Protein AF-0000000079302107 (afdb_homodimer)

Solvent-accessible surface area (backbone atoms only — not comparable to full-atom values): 29191 Å² total; per-residue (Å²): 128,55,39,36,29,38,23,27,21,65,36,75,56,86,51,36,24,22,33,12,30,34,34,30,42,54,82,48,46,64,58,52,44,51,53,53,25,48,49,33,41,74,72,72,38,59,58,72,56,53,59,56,60,77,67,54,91,86,34,66,52,48,53,53,32,49,74,73,75,43,50,69,66,59,50,48,51,52,52,39,51,53,56,39,70,42,85,70,50,35,32,32,36,24,38,36,44,56,79,63,64,56,72,66,44,28,74,77,35,73,83,63,54,38,58,53,44,46,62,61,28,48,36,56,49,49,20,50,51,49,35,50,25,62,75,66,63,34,55,12,34,41,43,35,32,44,52,54,79,67,59,79,77,78,85,71,75,91,68,54,80,62,36,74,63,54,50,45,51,52,46,44,47,20,35,68,59,20,61,40,68,33,66,64,67,81,36,66,43,51,28,36,54,82,54,39,33,50,84,46,69,34,26,33,54,40,64,68,26,61,63,30,22,52,8,29,35,53,12,38,39,48,47,44,28,53,50,37,47,73,68,67,52,88,77,49,72,42,47,54,50,34,60,54,34,50,82,30,27,35,43,91,59,22,71,71,51,27,40,60,48,12,35,38,65,34,66,82,47,71,71,61,52,52,49,50,55,60,70,71,105,128,55,40,35,28,38,23,27,22,66,37,75,56,85,51,34,24,21,33,12,30,35,35,32,43,54,84,49,45,63,57,52,45,51,53,52,24,48,51,31,39,76,73,72,38,60,58,72,56,52,57,58,61,75,66,53,90,85,34,67,54,48,53,55,32,48,74,72,75,44,51,70,65,60,51,49,52,53,52,37,50,53,55,40,71,42,84,69,50,34,32,32,35,23,39,37,44,57,78,64,62,55,73,66,44,28,73,79,33,73,81,61,54,38,60,52,46,47,62,61,27,47,35,56,47,49,20,50,51,49,39,49,24,61,76,67,64,34,55,12,34,41,44,35,32,42,53,54,79,62,64,78,79,76,83,65,79,89,66,48,82,60,38,72,62,50,49,45,52,53,46,45,46,20,35,69,59,21,63,40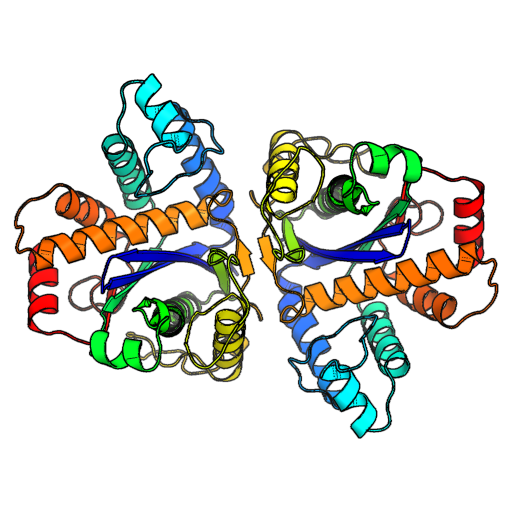,68,32,68,65,67,80,32,60,45,50,29,36,55,82,52,39,33,52,85,46,67,33,28,33,53,40,64,69,27,61,63,30,21,51,10,28,35,54,11,38,39,49,48,45,28,53,51,35,48,73,69,66,51,88,77,50,71,44,50,53,51,34,59,55,33,50,84,31,28,36,43,91,58,22,71,71,52,27,39,62,48,11,35,36,66,35,67,84,47,70,70,60,51,53,50,52,56,59,68,69,107

Sequence (562 aa):
MSWLSLWVDESEKGDMLVVSGVLTTWESVCNIVRDWRRLKENFGLPPEAEIKWNLPQGHETRRLLEETGKTTRDLCEKLTDFIAERDDLTCVTAVMLEKRNLLSWKRIFPKASVRDFYCEGLKYLIQRAAEEVVEDKLQGCVVVCDTPGLGRNLFTSGTIRRGPGAVEKAYLNWYHSGAGVGPGRQHHKGPLATIGFHPSVLTGDATYHDMLQIADVIAGVTREWVNAVRDNRSSSWELDRFQRVRDRFRNRHGNPGFFGDGFVLWPWHNELWVSLQQSVRMSWLSLWVDESEKGDMLVVSGVLTTWESVCNIVRDWRRLKENFGLPPEAEIKWNLPQGHETRRLLEETGKTTRDLCEKLTDFIAERDDLTCVTAVMLEKRNLLSWKRIFPKASVRDFYCEGLKYLIQRAAEEVVEDKLQGCVVVCDTPGLGRNLFTSGTIRRGPGAVEKAYLNWYHSGAGVGPGRQHHKGPLATIGFHPSVLTGDATYHDMLQIADVIAGVTREWVNAVRDNRSSSWELDRFQRVRDRFRNRHGNPGFFGDGFVLWPWHNELWVSLQQSVR

Foldseek 3Di:
DWAKEWEWDWDDDAQKIKIKIKIFTPVCQVVLLVVQLVLCVVLPHHSQFFAFLDDDPPRPSQVRQVVVPHHSLNVLLSLLLSLLPDPRMAMAMEMFGHPDPVVVVCVVVVPDGSCLCVLVRVLQVVQLVQQVCVVVVHQAYAYEYAQPPPDDDDPDDDGRPPGPVVNFVSLQCCQQANSAHALVNVTDRGHSVVSNYDNTHHYDHSSRRVNNSSRNSVNSLVVLLLVCLVVVNQDDSSLVSCLSNQQSYDAPRDVVGNHRRRYHYPPDDPVSSVSSVVNND/DWAKEWEWDWDDDAQKIKIKIKIFTPVCQVVLLVVQLVLCVVLPHHSQFFAFLDDDPPRPVQVRQVVVPHHSLNVLLSLLLSLLPDDRMAMAMEMFGHPDPVVVVCVVVVVDGSCLCVLVRVLQVVQLVQVVLVVVVHQAYAYEYAQPPLDDDDPDDDTSNCGPVNNFVSLQCCQQANSAAALVNVTPRGHSVVSNYDNTHHYDHSSRRVNNNSRNSVNSLVVVLLVCLVVVNQDDSSLVSCLSNQQSYDAPRDVVGNHRRRYHYPPDDPVSSVSSVVSND

Organism: Thermus brockianus (NCBI:txid56956)

pLDDT: mean 89.17, std 14.69, range [28.78, 98.81]

InterPro domains:
  IPR024524 Protein of unknown function DUF3800 [PF12686] (8-221)

Radius of gyration: 24.51 Å; Cα contacts (8 Å, |Δi|>4): 1059; chains: 2; bounding box: 52×75×59 Å

Secondary structure (DSSP, 8-state):
-PEEEEEEEEEEETTEEEEEEEEEEHHHHHHHHHHHHHHHHHTTS-TT----SS--TT-HHHHHHHHTT--HHHHHHHHHHHHHH-SS-EEEEEEEE--S-HHHHHHH-TT--GGGGHHHHHHHHHHHHHHHHHHTT-SEEEEEEE-----SS---SSS----HHHHHHHHHHHHHH-----TTSSS--S-GGGGTB-SS-EEE-TTT-HHHHHHHHHHHHHHHHHHHHHTT-SS-HHHHHHHHHGGGB--SS-SSTTBTTTEEEES--HHHHHHHHHHT-/-PEEEEEEEEEEETTEEEEEEEEEEGGGHHHHHHHHHHHHHHTTS-TT----SS--TT-HHHHHHHHTT--HHHHHHHHHHHHHT-SS-EEEEEEEE--S-HHHHHHH-TT--GGGGHHHHHHHHHHHHHHHHHHTT-SEEEEEEE-----S----SS-----HHHHHHHHHHHHHH-----TTSS---S-GGGGTB-SS-EEE-TTT-HHHHHHHHHHHHHHHHHHHHHTT-SS-HHHHHHHHHGGGB--SS-SSTTBTTTEEEES--HHHHHHHHHHT-

Nearest PDB structures (foldseek):
  6ozs-assembly1_A  TM=5.130E-01  e=2.424E+00  Mus musculus
  6ozq-assembly1_A  TM=5.155E-01  e=2.424E+00  Mus musculus
  6qfs-assembly7_G  TM=6.731E-01  e=6.820E+00  Cellulomonas fimi
  4ncb-assembly2_B  TM=3.529E-01  e=6.079E+00  Thermus thermophilus
  6ozq-assembly1_A  TM=4.950E-01  e=2.068E+00  Mus musculus

Structure (mmCIF, N/CA/C/O backbone):
data_AF-0000000079302107-model_v1
#
loop_
_entity.id
_entity.type
_entity.pdbx_description
1 polymer 'Uncharacterized protein'
#
loop_
_atom_site.group_PDB
_atom_site.id
_atom_site.type_symbol
_atom_site.label_atom_id
_atom_site.label_alt_id
_atom_site.label_comp_id
_atom_site.label_asym_id
_atom_site.label_entity_id
_atom_site.label_seq_id
_atom_site.pdbx_PDB_ins_code
_atom_site.Cartn_x
_atom_site.Cartn_y
_atom_site.Cartn_z
_atom_site.occupancy
_atom_site.B_iso_or_equiv
_atom_site.auth_seq_id
_atom_site.auth_comp_id
_atom_site.auth_asym_id
_atom_site.auth_atom_id
_atom_site.pdbx_PDB_model_num
ATOM 1 N N . MET A 1 1 ? -1.43 7.551 -21.578 1 63.38 1 MET A N 1
ATOM 2 C CA . MET A 1 1 ? -0.661 6.316 -21.406 1 63.38 1 MET A CA 1
ATOM 3 C C . MET A 1 1 ? -0.928 5.688 -20.047 1 63.38 1 MET A C 1
ATOM 5 O O . MET A 1 1 ? -1.249 6.387 -19.078 1 63.38 1 MET A O 1
ATOM 9 N N . SER A 1 2 ? -1.104 4.242 -19.875 1 84.25 2 SER A N 1
ATOM 10 C CA . SER A 1 2 ? -1.639 3.467 -18.766 1 84.25 2 SER A CA 1
ATOM 11 C C . SER A 1 2 ? -0.525 2.996 -17.844 1 84.25 2 SER A C 1
ATOM 13 O O . SER A 1 2 ? 0.634 2.9 -18.25 1 84.25 2 SER A O 1
ATOM 15 N N . TRP A 1 3 ? -0.775 2.992 -16.578 1 92.56 3 TRP A N 1
ATOM 16 C CA . TRP A 1 3 ? 0.136 2.428 -15.586 1 92.56 3 TRP A CA 1
ATOM 17 C C . TRP A 1 3 ? -0.138 0.941 -15.383 1 92.56 3 TRP A C 1
ATOM 19 O O . TRP A 1 3 ? -1.295 0.516 -15.352 1 92.56 3 TRP A O 1
ATOM 29 N N . LEU A 1 4 ? 1.021 0.194 -15.289 1 97.25 4 LEU A N 1
ATOM 30 C CA . LEU A 1 4 ? 0.937 -1.208 -14.898 1 97.25 4 LEU A CA 1
ATOM 31 C C . LEU A 1 4 ? 0.893 -1.343 -13.375 1 97.25 4 LEU A C 1
ATOM 33 O O . LEU A 1 4 ? 1.437 -0.5 -12.664 1 97.25 4 LEU A O 1
ATOM 37 N N . SER A 1 5 ? 0.165 -2.328 -12.914 1 97.81 5 SER A N 1
ATOM 38 C CA . SER A 1 5 ? 0.235 -2.709 -11.508 1 97.81 5 SER A CA 1
ATOM 39 C C . SER A 1 5 ? 0.632 -4.172 -11.352 1 97.81 5 SER A C 1
ATOM 41 O O . SER A 1 5 ? 0.202 -5.023 -12.133 1 97.81 5 SER A O 1
ATOM 43 N N . LEU A 1 6 ? 1.509 -4.398 -10.422 1 98.5 6 LEU A N 1
ATOM 44 C CA . LEU A 1 6 ? 1.912 -5.742 -10.016 1 98.5 6 LEU A CA 1
ATOM 45 C C . LEU A 1 6 ? 1.498 -6.023 -8.578 1 98.5 6 LEU A C 1
ATOM 47 O O . LEU A 1 6 ? 1.97 -5.363 -7.652 1 98.5 6 LEU A O 1
ATOM 51 N N . TRP A 1 7 ? 0.594 -6.992 -8.391 1 98.25 7 TRP A N 1
ATOM 52 C CA . TRP A 1 7 ? 0.117 -7.418 -7.074 1 98.25 7 TRP A CA 1
ATOM 53 C C . TRP A 1 7 ? 0.742 -8.75 -6.672 1 98.25 7 TRP A C 1
ATOM 55 O O . TRP A 1 7 ? 0.612 -9.742 -7.387 1 98.25 7 TRP A O 1
ATOM 65 N N . VAL A 1 8 ? 1.376 -8.773 -5.469 1 97 8 VAL A N 1
ATOM 66 C CA . VAL A 1 8 ? 2.236 -9.914 -5.172 1 97 8 VAL A CA 1
ATOM 67 C C . VAL A 1 8 ? 1.795 -10.57 -3.867 1 97 8 VAL A C 1
ATOM 69 O O . VAL A 1 8 ? 1.546 -9.891 -2.873 1 97 8 VAL A O 1
ATOM 72 N N . ASP A 1 9 ? 1.661 -11.844 -3.836 1 95.12 9 ASP A N 1
ATOM 73 C CA . ASP A 1 9 ? 1.481 -12.672 -2.646 1 95.12 9 ASP A CA 1
ATOM 74 C C . ASP A 1 9 ? 2.365 -13.914 -2.705 1 95.12 9 ASP A C 1
ATOM 76 O O . ASP A 1 9 ? 2.967 -14.211 -3.74 1 95.12 9 ASP A O 1
ATOM 80 N N . GLU A 1 10 ? 2.521 -14.547 -1.542 1 93.56 10 GLU A N 1
ATOM 81 C CA . GLU A 1 10 ? 3.375 -15.734 -1.515 1 93.56 10 GLU A CA 1
ATOM 82 C C . GLU A 1 10 ? 2.688 -16.891 -0.801 1 93.56 10 GLU A C 1
ATOM 84 O O . GLU A 1 10 ? 1.709 -16.688 -0.078 1 93.56 10 GLU A O 1
ATOM 89 N N . SER A 1 11 ? 3.115 -18.031 -1.08 1 93.88 11 SER A N 1
ATOM 90 C CA . SER A 1 11 ? 2.688 -19.266 -0.431 1 93.88 11 SER A CA 1
ATOM 91 C C . SER A 1 11 ? 3.875 -20.172 -0.138 1 93.88 11 SER A C 1
ATOM 93 O O . SER A 1 11 ? 4.684 -20.453 -1.024 1 93.88 11 SER A O 1
ATOM 95 N N . GLU A 1 12 ? 3.947 -20.562 1.106 1 91.12 12 GLU A N 1
ATOM 96 C CA . GLU A 1 12 ? 5.059 -21.422 1.526 1 91.12 12 GLU A CA 1
ATOM 97 C C . GLU A 1 12 ? 4.562 -22.781 2.014 1 91.12 12 GLU A C 1
ATOM 99 O O . GLU A 1 12 ? 3.535 -22.859 2.693 1 91.12 12 GLU A O 1
ATOM 104 N N . LYS A 1 13 ? 5.258 -23.797 1.641 1 91.5 13 LYS A N 1
ATOM 105 C CA . LYS A 1 13 ? 5.031 -25.141 2.164 1 91.5 13 LYS A CA 1
ATOM 106 C C . LYS A 1 13 ? 6.316 -25.953 2.143 1 91.5 13 LYS A C 1
ATOM 108 O O . LYS A 1 13 ? 6.859 -26.25 1.074 1 91.5 13 LYS A O 1
ATOM 113 N N . GLY A 1 14 ? 6.746 -26.312 3.342 1 89.06 14 GLY A N 1
ATOM 114 C CA . GLY A 1 14 ? 7.977 -27.078 3.434 1 89.06 14 GLY A CA 1
ATOM 115 C C . GLY A 1 14 ? 9.18 -26.359 2.871 1 89.06 14 GLY A C 1
ATOM 116 O O . GLY A 1 14 ? 9.516 -25.266 3.324 1 89.06 14 GLY A O 1
ATOM 117 N N . ASP A 1 15 ? 9.742 -26.984 1.809 1 92 15 ASP A N 1
ATOM 118 C CA . ASP A 1 15 ? 10.969 -26.469 1.226 1 92 15 ASP A CA 1
ATOM 119 C C . ASP A 1 15 ? 10.672 -25.609 -0.002 1 92 15 ASP A C 1
ATOM 121 O O . ASP A 1 15 ? 11.578 -25.281 -0.771 1 92 15 ASP A O 1
ATOM 125 N N . MET A 1 16 ? 9.422 -25.281 -0.162 1 95.62 16 MET A N 1
ATOM 126 C CA . MET A 1 16 ? 9.008 -24.562 -1.368 1 95.62 16 MET A CA 1
ATOM 127 C C . MET A 1 16 ? 8.359 -23.234 -1.016 1 95.62 16 MET A C 1
ATOM 129 O O . MET A 1 16 ? 7.465 -23.172 -0.168 1 95.62 16 MET A O 1
ATOM 133 N N . LEU A 1 17 ? 8.852 -22.172 -1.631 1 94.69 17 LEU A N 1
ATOM 134 C CA . LEU A 1 17 ? 8.242 -20.844 -1.593 1 94.69 17 LEU A CA 1
ATOM 135 C C . LEU A 1 17 ? 7.789 -20.406 -2.984 1 94.69 17 LEU A C 1
ATOM 137 O O . LEU A 1 17 ? 8.578 -20.406 -3.928 1 94.69 17 LEU A O 1
ATOM 141 N N . VAL A 1 18 ? 6.535 -20.125 -3.055 1 97.19 18 VAL A N 1
ATOM 142 C CA . VAL A 1 18 ? 6.008 -19.594 -4.305 1 97.19 18 VAL A CA 1
ATOM 143 C C . VAL A 1 18 ? 5.73 -18.094 -4.156 1 97.19 18 VAL A C 1
ATOM 145 O O . VAL A 1 18 ? 5.008 -17.688 -3.246 1 97.19 18 VAL A O 1
ATOM 148 N N . VAL A 1 19 ? 6.363 -17.312 -4.938 1 96.31 19 VAL A N 1
ATOM 149 C CA . VAL A 1 19 ? 6.086 -15.883 -5.039 1 96.31 19 VAL A CA 1
ATOM 150 C C . VAL A 1 19 ? 5.332 -15.594 -6.336 1 96.31 19 VAL A C 1
ATOM 152 O O . VAL A 1 19 ? 5.871 -15.789 -7.43 1 96.31 19 VAL A O 1
ATOM 155 N N . SER A 1 20 ? 4.117 -15.141 -6.188 1 98.19 20 SER A N 1
ATOM 156 C CA . SER A 1 20 ? 3.26 -14.984 -7.355 1 98.19 20 SER A CA 1
ATOM 157 C C . SER A 1 20 ? 2.789 -13.539 -7.504 1 98.19 20 SER A C 1
ATOM 159 O O . SER A 1 20 ? 2.582 -12.844 -6.508 1 98.19 20 SER A O 1
ATOM 161 N N . GLY A 1 21 ? 2.678 -13.125 -8.773 1 98.31 21 GLY A N 1
ATOM 162 C CA . GLY A 1 21 ? 2.195 -11.797 -9.102 1 98.31 21 GLY A CA 1
ATOM 163 C C . GLY A 1 21 ? 1.097 -11.797 -10.148 1 98.31 21 GLY A C 1
ATOM 164 O O . GLY A 1 21 ? 1.058 -12.68 -11.008 1 98.31 21 GLY A O 1
ATOM 165 N N . VAL A 1 22 ? 0.239 -10.883 -10.016 1 98.75 22 VAL A N 1
ATOM 166 C CA . VAL A 1 22 ? -0.761 -10.578 -11.039 1 98.75 22 VAL A CA 1
ATOM 167 C C . VAL A 1 22 ? -0.522 -9.18 -11.602 1 98.75 22 VAL A C 1
ATOM 169 O O . VAL A 1 22 ? -0.416 -8.211 -10.844 1 98.75 22 VAL A O 1
ATOM 172 N N . LEU A 1 23 ? -0.396 -9.125 -12.914 1 98.69 23 LEU A N 1
ATOM 173 C CA . LEU A 1 23 ? -0.172 -7.879 -13.641 1 98.69 23 LEU A CA 1
ATOM 174 C C . LEU A 1 23 ? -1.452 -7.41 -14.32 1 98.69 23 LEU A C 1
ATOM 176 O O . LEU A 1 23 ? -2.133 -8.195 -14.984 1 98.69 23 LEU A O 1
ATOM 180 N N . THR A 1 24 ? -1.817 -6.211 -14.188 1 98.25 24 THR A N 1
ATOM 181 C CA . THR A 1 24 ? -2.918 -5.574 -14.898 1 98.25 24 THR A CA 1
ATOM 182 C C . THR A 1 24 ? -2.723 -4.062 -14.953 1 98.25 24 THR A C 1
ATOM 184 O O . THR A 1 24 ? -1.938 -3.504 -14.188 1 98.25 24 THR A O 1
ATOM 187 N N . THR A 1 25 ? -3.348 -3.486 -15.883 1 96.25 25 THR A N 1
ATOM 188 C CA . THR A 1 25 ? -3.307 -2.027 -15.906 1 96.25 25 THR A CA 1
ATOM 189 C C . THR A 1 25 ? -4.043 -1.448 -14.703 1 96.25 25 THR A C 1
ATOM 191 O O . THR A 1 25 ? -5.012 -2.035 -14.219 1 96.25 25 THR A O 1
ATOM 194 N N . TRP A 1 26 ? -3.582 -0.382 -14.281 1 92.81 26 TRP A N 1
ATOM 195 C CA . TRP A 1 26 ? -4.168 0.27 -13.109 1 92.81 26 TRP A CA 1
ATOM 196 C C . TRP A 1 26 ? -5.648 0.562 -13.336 1 92.81 26 TRP A C 1
ATOM 198 O O . TRP A 1 26 ? -6.469 0.379 -12.438 1 92.81 26 TRP A O 1
ATOM 208 N N . GLU A 1 27 ? -6.031 0.937 -14.516 1 90.06 27 GLU A N 1
ATOM 209 C CA . GLU A 1 27 ? -7.398 1.307 -14.867 1 90.06 27 GLU A CA 1
ATOM 210 C C . GLU A 1 27 ? -8.328 0.098 -14.805 1 90.06 27 GLU A C 1
ATOM 212 O O . GLU A 1 27 ? -9.531 0.243 -14.578 1 90.06 27 GLU A O 1
ATOM 217 N N . SER A 1 28 ? -7.73 -1.085 -14.969 1 94.75 28 SER A N 1
ATOM 218 C CA . SER A 1 28 ? -8.547 -2.295 -15.023 1 94.75 28 SER A CA 1
ATOM 219 C C . SER A 1 28 ? -8.859 -2.812 -13.625 1 94.75 28 SER A C 1
ATOM 221 O O . SER A 1 28 ? -9.742 -3.652 -13.453 1 94.75 28 SER A O 1
ATOM 223 N N . VAL A 1 29 ? -8.195 -2.314 -12.617 1 95.88 29 VAL A N 1
ATOM 224 C CA . VAL A 1 29 ? -8.266 -2.871 -11.266 1 95.88 29 VAL A CA 1
ATOM 225 C C . VAL A 1 29 ? -9.695 -2.777 -10.734 1 95.88 29 VAL A C 1
ATOM 227 O O . VAL A 1 29 ? -10.25 -3.764 -10.25 1 95.88 29 VAL A O 1
ATOM 230 N N . CYS A 1 30 ? -10.312 -1.619 -10.836 1 93.38 30 CYS A N 1
ATOM 231 C CA . CYS A 1 30 ? -11.648 -1.426 -10.289 1 93.38 30 CYS A CA 1
ATOM 232 C C . CYS A 1 30 ? -12.641 -2.402 -10.914 1 93.38 30 CYS A C 1
ATOM 234 O O . CYS A 1 30 ? -13.469 -2.979 -10.211 1 93.38 30 CYS A O 1
ATOM 236 N N . ASN A 1 31 ? -12.492 -2.582 -12.203 1 94.94 31 ASN A N 1
ATOM 237 C CA . ASN A 1 31 ? -13.391 -3.5 -12.898 1 94.94 31 ASN A CA 1
ATOM 238 C C . ASN A 1 31 ? -13.148 -4.945 -12.469 1 94.94 31 ASN A C 1
ATOM 240 O O . ASN A 1 31 ? -14.102 -5.699 -12.25 1 94.94 31 ASN A O 1
ATOM 244 N N . ILE A 1 32 ? -11.945 -5.328 -12.383 1 97.81 32 ILE A N 1
ATOM 245 C CA . ILE A 1 32 ? -11.609 -6.688 -11.969 1 97.81 32 ILE A CA 1
ATOM 246 C C . ILE A 1 32 ? -12.148 -6.953 -10.57 1 97.81 32 ILE A C 1
ATOM 248 O O . ILE A 1 32 ? -12.758 -7.996 -10.32 1 97.81 32 ILE A O 1
ATOM 252 N N . VAL A 1 33 ? -11.984 -6.008 -9.688 1 97.19 33 VAL A N 1
ATOM 253 C CA . VAL A 1 33 ? -12.422 -6.148 -8.305 1 97.19 33 VAL A CA 1
ATOM 254 C C . VAL A 1 33 ? -13.945 -6.238 -8.25 1 97.19 33 VAL A C 1
ATOM 256 O O . VAL A 1 33 ? -14.5 -7.059 -7.516 1 97.19 33 VAL A O 1
ATOM 259 N N . ARG A 1 34 ? -14.578 -5.434 -8.992 1 95.94 34 ARG A N 1
ATOM 260 C CA . ARG A 1 34 ? -16.031 -5.488 -9.055 1 95.94 34 ARG A CA 1
ATOM 261 C C . ARG A 1 34 ? -16.516 -6.871 -9.477 1 95.94 34 ARG A C 1
ATOM 263 O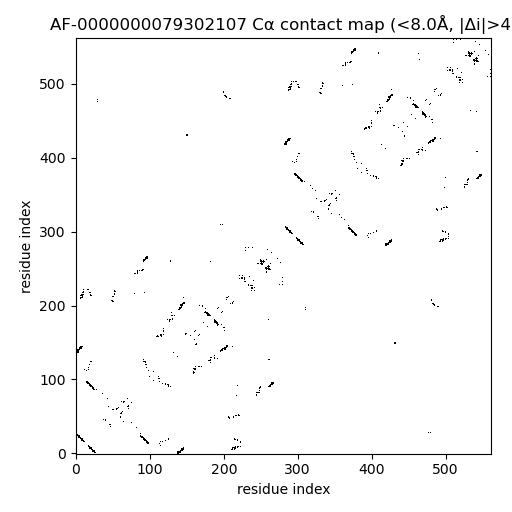 O . ARG A 1 34 ? -17.391 -7.449 -8.836 1 95.94 34 ARG A O 1
ATOM 270 N N . ASP A 1 35 ? -15.93 -7.41 -10.523 1 98.06 35 ASP A N 1
ATOM 271 C CA . ASP A 1 35 ? -16.312 -8.727 -11.016 1 98.06 35 ASP A CA 1
ATOM 272 C C . ASP A 1 35 ? -15.977 -9.82 -10.008 1 98.06 35 ASP A C 1
ATOM 274 O O . ASP A 1 35 ? -16.734 -10.773 -9.836 1 98.06 35 ASP A O 1
ATOM 278 N N . TRP A 1 36 ? -14.828 -9.672 -9.367 1 98.31 36 TRP A N 1
ATOM 279 C CA . TRP A 1 36 ? -14.391 -10.602 -8.328 1 98.31 36 TRP A CA 1
ATOM 280 C C . TRP A 1 36 ? -15.375 -10.633 -7.168 1 98.31 36 TRP A C 1
ATOM 282 O O . TRP A 1 36 ? -15.773 -11.703 -6.707 1 98.31 36 TRP A O 1
ATOM 292 N N . ARG A 1 37 ? -15.805 -9.5 -6.766 1 97 37 ARG A N 1
ATOM 293 C CA . ARG A 1 37 ? -16.766 -9.398 -5.668 1 97 37 ARG A CA 1
ATOM 294 C C . ARG A 1 37 ? -18.125 -9.922 -6.078 1 97 37 ARG A C 1
ATOM 296 O O . ARG A 1 37 ? -18.828 -10.539 -5.277 1 97 37 ARG A O 1
ATOM 303 N N . ARG A 1 38 ? -18.484 -9.688 -7.316 1 97.69 38 ARG A N 1
ATOM 304 C CA . ARG A 1 38 ? -19.719 -10.266 -7.84 1 97.69 38 ARG A CA 1
ATOM 305 C C . ARG A 1 38 ? -19.672 -11.789 -7.82 1 97.69 38 ARG A C 1
ATOM 307 O O . ARG A 1 38 ? -20.656 -12.445 -7.5 1 97.69 38 ARG A O 1
ATOM 314 N N . LEU A 1 39 ? -18.547 -12.305 -8.188 1 98.12 39 LEU A N 1
ATOM 315 C CA . LEU A 1 39 ? -18.344 -13.742 -8.125 1 98.12 39 LEU A CA 1
ATOM 316 C C . LEU A 1 39 ? -18.578 -14.258 -6.703 1 98.12 39 LEU A C 1
ATOM 318 O O . LEU A 1 39 ? -19.25 -15.266 -6.504 1 98.12 39 LEU A O 1
ATOM 322 N N . LYS A 1 40 ? -17.969 -13.562 -5.73 1 97.25 40 LYS A N 1
ATOM 323 C CA . LYS A 1 40 ? -18.156 -13.938 -4.332 1 97.25 40 LYS A CA 1
ATOM 324 C C . LYS A 1 40 ? -19.641 -13.93 -3.957 1 97.25 40 LYS A C 1
ATOM 326 O O . LYS A 1 40 ? -20.141 -14.898 -3.379 1 97.25 40 LYS A O 1
ATOM 331 N N . GLU A 1 41 ? -20.281 -12.906 -4.359 1 96.56 41 GLU A N 1
ATOM 332 C CA . GLU A 1 41 ? -21.703 -12.781 -4.055 1 96.56 41 GLU A CA 1
ATOM 333 C C . GLU A 1 41 ? -22.5 -13.914 -4.695 1 96.56 41 GLU A C 1
ATOM 335 O O . GLU A 1 41 ? -23.359 -14.508 -4.051 1 96.56 41 GLU A O 1
ATOM 340 N N . ASN A 1 42 ? -22.219 -14.148 -5.93 1 95.81 42 ASN A N 1
ATOM 341 C CA . ASN A 1 42 ? -22.922 -15.203 -6.652 1 95.81 42 ASN A CA 1
ATOM 342 C C . ASN A 1 42 ? -22.672 -16.578 -6.02 1 95.81 42 ASN A C 1
ATOM 344 O O . ASN A 1 42 ? -23.516 -17.469 -6.141 1 95.81 42 ASN A O 1
ATOM 348 N N . PHE A 1 43 ? -21.562 -16.688 -5.363 1 96.06 43 PHE A N 1
ATOM 349 C CA . PHE A 1 43 ? -21.219 -17.953 -4.742 1 96.06 43 PHE A CA 1
ATOM 350 C C . PHE A 1 43 ? -21.781 -18.047 -3.326 1 96.06 43 PHE A C 1
ATOM 352 O O . PHE A 1 43 ? -21.594 -19.047 -2.637 1 96.06 43 PHE A O 1
ATOM 359 N N . GLY A 1 44 ? -22.438 -16.938 -2.873 1 93.88 44 GLY A N 1
ATOM 360 C CA . GLY A 1 44 ? -23.094 -16.938 -1.574 1 93.88 44 GLY A CA 1
ATOM 361 C C . GLY A 1 44 ? -22.234 -16.328 -0.479 1 93.88 44 GLY A C 1
ATOM 362 O O . GLY A 1 44 ? -22.5 -16.516 0.708 1 93.88 44 GLY A O 1
ATOM 363 N N . LEU A 1 45 ? -21.203 -15.641 -0.822 1 96.94 45 LEU A N 1
ATOM 364 C CA . LEU A 1 45 ? -20.312 -14.977 0.13 1 96.94 45 LEU A CA 1
ATOM 365 C C . LEU A 1 45 ? -20.5 -13.469 0.098 1 96.94 45 LEU A C 1
ATOM 367 O O . LEU A 1 45 ? -20.906 -12.906 -0.928 1 96.94 45 LEU A O 1
ATOM 371 N N . PRO A 1 46 ? -20.266 -12.82 1.243 1 94.75 46 PRO A N 1
ATOM 372 C CA . PRO A 1 46 ? -20.203 -11.359 1.172 1 94.75 46 PRO A CA 1
ATOM 373 C C . PRO A 1 46 ? -19.156 -10.859 0.185 1 94.75 46 PRO A C 1
ATOM 375 O O . PRO A 1 46 ? -18.094 -11.477 0.036 1 94.75 46 PRO A O 1
ATOM 378 N N . PRO A 1 47 ? -19.422 -9.75 -0.399 1 93.56 47 PRO A N 1
ATOM 379 C CA . PRO A 1 47 ? -18.469 -9.227 -1.393 1 93.56 47 PRO A CA 1
ATOM 380 C C . PRO A 1 47 ? -17.094 -8.938 -0.804 1 93.56 47 PRO A C 1
ATOM 382 O O . PRO A 1 47 ? -16.094 -8.969 -1.524 1 93.56 47 PRO A O 1
ATOM 385 N N . GLU A 1 48 ? -17.047 -8.734 0.486 1 90.62 48 GLU A N 1
ATOM 386 C CA . GLU A 1 48 ? -15.773 -8.367 1.105 1 90.62 48 GLU A CA 1
ATOM 387 C C . GLU A 1 48 ? -15.125 -9.562 1.8 1 90.62 48 GLU A C 1
ATOM 389 O O . GLU A 1 48 ? -14.141 -9.414 2.521 1 90.62 48 GLU A O 1
ATOM 394 N N . ALA A 1 49 ? -15.641 -10.688 1.571 1 94.69 49 ALA A N 1
ATOM 395 C CA . ALA A 1 49 ? -15.086 -11.891 2.195 1 94.69 49 ALA A CA 1
ATOM 396 C C . ALA A 1 49 ? -13.633 -12.102 1.78 1 94.69 49 ALA A C 1
ATOM 398 O O . ALA A 1 49 ? -13.281 -11.914 0.613 1 94.69 49 ALA A O 1
ATOM 399 N N . GLU A 1 50 ? -12.844 -12.453 2.773 1 94.69 50 GLU A N 1
ATOM 400 C CA . GLU A 1 50 ? -11.469 -12.82 2.449 1 94.69 50 GLU A CA 1
ATOM 401 C C . GLU A 1 50 ? -11.422 -14.148 1.701 1 94.69 50 GLU A C 1
ATOM 403 O O . GLU A 1 50 ? -12.031 -15.125 2.125 1 94.69 50 GLU A O 1
ATOM 408 N N . ILE A 1 51 ? -10.664 -14.109 0.596 1 96.5 51 ILE A N 1
ATOM 409 C CA . ILE A 1 51 ? -10.445 -15.32 -0.183 1 96.5 51 ILE A CA 1
ATOM 410 C C . ILE A 1 51 ? -9 -15.789 -0.016 1 96.5 51 ILE A C 1
ATOM 412 O O . ILE A 1 51 ? -8.07 -14.984 -0.068 1 96.5 51 ILE A O 1
ATOM 416 N N . LYS A 1 52 ? -8.898 -17.047 0.249 1 94.81 52 LYS A N 1
ATOM 417 C CA . LYS A 1 52 ? -7.609 -17.734 0.241 1 94.81 52 LYS A CA 1
ATOM 418 C C . LYS A 1 52 ? -7.699 -19.062 -0.492 1 94.81 52 LYS A C 1
ATOM 420 O O . LYS A 1 52 ? -8.75 -19.703 -0.503 1 94.81 52 LYS A O 1
ATOM 425 N N . TRP A 1 53 ? -6.602 -19.375 -1.074 1 96.81 53 TRP A N 1
ATOM 426 C CA . TRP A 1 53 ? -6.555 -20.688 -1.713 1 96.81 53 TRP A CA 1
ATOM 427 C C . TRP A 1 53 ? -6.758 -21.797 -0.69 1 96.81 53 TRP A C 1
ATOM 429 O O . TRP A 1 53 ? -7.508 -22.75 -0.936 1 96.81 53 TRP A O 1
ATOM 439 N N . ASN A 1 54 ? -6.059 -21.672 0.385 1 92.88 54 ASN A N 1
ATOM 440 C CA . ASN A 1 54 ? -6.238 -22.594 1.506 1 92.88 54 ASN A CA 1
ATOM 441 C C . ASN A 1 54 ? -6.918 -21.906 2.688 1 92.88 54 ASN A C 1
ATOM 443 O O . ASN A 1 54 ? -6.309 -21.078 3.365 1 92.88 54 ASN A O 1
ATOM 447 N N . LEU A 1 55 ? -8.148 -22.25 2.92 1 95.25 55 LEU A N 1
ATOM 448 C CA . LEU A 1 55 ? -8.891 -21.703 4.051 1 95.25 55 LEU A CA 1
ATOM 449 C C . LEU A 1 55 ? -8.82 -22.641 5.25 1 95.25 55 LEU A C 1
ATOM 451 O O . LEU A 1 55 ? -9.453 -23.703 5.254 1 95.25 55 LEU A O 1
ATOM 455 N N . PRO A 1 56 ? -8.117 -22.25 6.195 1 91.69 56 PRO A N 1
ATOM 456 C CA . PRO A 1 56 ? -8 -23.141 7.355 1 91.69 56 PRO A CA 1
ATOM 457 C C . PRO A 1 56 ? -9.32 -23.312 8.102 1 91.69 56 PRO A C 1
ATOM 459 O O . PRO A 1 56 ? -10.266 -22.547 7.883 1 91.69 56 PRO A O 1
ATOM 462 N N . GLN A 1 57 ? -9.258 -24.297 8.984 1 91 57 GLN A N 1
ATOM 463 C CA . GLN A 1 57 ? -10.43 -24.516 9.828 1 91 57 GLN A CA 1
ATOM 464 C C . GLN A 1 57 ? -10.703 -23.312 10.719 1 91 57 GLN A C 1
ATOM 466 O O . GLN A 1 57 ? -9.781 -22.734 11.297 1 91 57 GLN A O 1
ATOM 471 N N . GLY A 1 58 ? -11.938 -22.922 10.789 1 91 58 GLY A N 1
ATOM 472 C CA . GLY A 1 58 ? -12.312 -21.812 11.648 1 91 58 GLY A CA 1
ATOM 473 C C . GLY A 1 58 ? -12.336 -20.484 10.922 1 91 58 GLY A C 1
ATOM 474 O O . GLY A 1 58 ? -12.867 -19.5 11.438 1 91 58 GLY A O 1
ATOM 475 N N . HIS A 1 59 ? -11.766 -20.484 9.781 1 93.62 59 HIS A N 1
ATOM 476 C CA . HIS A 1 59 ? -11.82 -19.25 8.992 1 93.62 59 HIS A CA 1
ATOM 477 C C . HIS A 1 59 ? -13.258 -18.891 8.641 1 93.62 59 HIS A C 1
ATOM 479 O O . HIS A 1 59 ? -14.055 -19.766 8.289 1 93.62 59 HIS A O 1
ATOM 485 N N . GLU A 1 60 ? -13.57 -17.625 8.703 1 94 60 GLU A N 1
ATOM 486 C CA . GLU A 1 60 ? -14.938 -17.156 8.516 1 94 60 GLU A CA 1
ATOM 487 C C . GLU A 1 60 ? -15.477 -17.547 7.148 1 94 60 GLU A C 1
ATOM 489 O O . GLU A 1 60 ? -16.609 -18.031 7.035 1 94 60 GLU A O 1
ATOM 494 N N . THR A 1 61 ? -14.75 -17.406 6.148 1 96.25 61 THR A N 1
ATOM 495 C CA . THR A 1 61 ? -15.18 -17.734 4.797 1 96.25 61 THR A CA 1
ATOM 496 C C . THR A 1 61 ? -15.477 -19.219 4.676 1 96.25 61 THR A C 1
ATOM 498 O O . THR A 1 61 ? -16.453 -19.609 4.016 1 96.25 61 THR A O 1
ATOM 501 N N . ARG A 1 62 ? -14.641 -20.016 5.246 1 96.12 62 ARG A N 1
ATOM 502 C CA . ARG A 1 62 ? -14.883 -21.453 5.215 1 96.12 62 ARG A CA 1
ATOM 503 C C . ARG A 1 62 ? -16.203 -21.797 5.91 1 96.12 62 ARG A C 1
ATOM 505 O O . ARG A 1 62 ? -16.984 -22.609 5.402 1 96.12 62 ARG A O 1
ATOM 512 N N . ARG A 1 63 ? -16.406 -21.203 7.055 1 96.19 63 ARG A N 1
ATOM 513 C CA . ARG A 1 63 ? -17.656 -21.422 7.789 1 96.19 63 ARG A CA 1
ATOM 514 C C . ARG A 1 63 ? -18.859 -21.062 6.934 1 96.19 63 ARG A C 1
ATOM 516 O O . ARG A 1 63 ? -19.844 -21.828 6.891 1 96.19 63 ARG A O 1
ATOM 523 N N . LEU A 1 64 ? -18.781 -19.984 6.285 1 96.25 64 LEU A N 1
ATOM 524 C CA . LEU A 1 64 ? -19.875 -19.531 5.445 1 96.25 64 LEU A CA 1
ATOM 525 C C . LEU A 1 64 ? -20.125 -20.5 4.297 1 96.25 64 LEU A C 1
ATOM 527 O O . LEU A 1 64 ? -21.281 -20.766 3.943 1 96.25 64 LEU A O 1
ATOM 531 N N . LEU A 1 65 ? -19.078 -20.984 3.73 1 95.81 65 LEU A N 1
ATOM 532 C CA . LEU A 1 65 ? -19.219 -21.984 2.672 1 95.81 65 LEU A CA 1
ATOM 533 C C . LEU A 1 65 ? -19.938 -23.219 3.182 1 95.81 65 LEU A C 1
ATOM 535 O O . LEU A 1 65 ? -20.891 -23.688 2.562 1 95.81 65 LEU A O 1
ATOM 539 N N . GLU A 1 66 ? -19.5 -23.656 4.281 1 94.5 66 GLU A N 1
ATOM 540 C CA . GLU A 1 66 ? -20.062 -24.875 4.863 1 94.5 66 GLU A CA 1
ATOM 541 C C . GLU A 1 66 ? -21.547 -24.703 5.188 1 94.5 66 GLU A C 1
ATOM 543 O O . GLU A 1 66 ? -22.328 -25.641 5.031 1 94.5 66 GLU A O 1
ATOM 548 N N . GLU A 1 67 ? -21.875 -23.594 5.609 1 94.75 67 GLU A N 1
ATOM 549 C CA . GLU A 1 67 ? -23.281 -23.297 5.918 1 94.75 67 GLU A CA 1
ATOM 550 C C . GLU A 1 67 ? -24.156 -23.406 4.672 1 94.75 67 GLU A C 1
ATOM 552 O O . GLU A 1 67 ? -25.359 -23.688 4.777 1 94.75 67 GLU A O 1
ATOM 557 N N . THR A 1 68 ? -23.625 -23.203 3.568 1 93.44 68 THR A N 1
ATOM 558 C CA . THR A 1 68 ? -24.391 -23.266 2.332 1 93.44 68 THR A CA 1
ATOM 559 C C . THR A 1 68 ? -24.125 -24.562 1.592 1 93.44 68 THR A C 1
ATOM 561 O O . THR A 1 68 ? -24.469 -24.703 0.413 1 93.44 68 THR A O 1
ATOM 564 N N . GLY A 1 69 ? -23.391 -25.484 2.184 1 94.81 69 GLY A N 1
ATOM 565 C CA . GLY A 1 69 ? -23.141 -26.797 1.61 1 94.81 69 GLY A CA 1
ATOM 566 C C . GLY A 1 69 ? -22.031 -26.797 0.57 1 94.81 69 GLY A C 1
ATOM 567 O O . GLY A 1 69 ? -21.969 -27.688 -0.273 1 94.81 69 GLY A O 1
ATOM 568 N N . LYS A 1 70 ? -21.234 -25.859 0.599 1 96.44 70 LYS A N 1
ATOM 569 C CA . LYS A 1 70 ? -20.125 -25.75 -0.342 1 96.44 70 LYS A CA 1
ATOM 570 C C . LYS A 1 70 ? -18.781 -25.984 0.359 1 96.44 70 LYS A C 1
ATOM 572 O O . LYS A 1 70 ? -18.703 -25.922 1.588 1 96.44 70 LYS A O 1
ATOM 577 N N . THR A 1 71 ? -17.812 -26.297 -0.495 1 95.62 71 THR A N 1
ATOM 578 C CA . THR A 1 71 ? -16.469 -26.562 0.046 1 95.62 71 THR A CA 1
ATOM 579 C C . THR A 1 71 ? -15.469 -25.531 -0.468 1 95.62 71 THR A C 1
ATOM 581 O O . THR A 1 71 ? -15.773 -24.766 -1.381 1 95.62 71 THR A O 1
ATOM 584 N N . THR A 1 72 ? -14.305 -25.609 0.142 1 95.5 72 THR A N 1
ATOM 585 C CA . THR A 1 72 ? -13.195 -24.781 -0.323 1 95.5 72 THR A CA 1
ATOM 586 C C . THR A 1 72 ? -12.812 -25.141 -1.756 1 95.5 72 THR A C 1
ATOM 588 O O . THR A 1 72 ? -12.461 -24.266 -2.549 1 95.5 72 THR A O 1
ATOM 591 N N . ARG A 1 73 ? -12.898 -26.344 -2.113 1 95.75 73 ARG A N 1
ATOM 592 C CA . ARG A 1 73 ? -12.586 -26.781 -3.467 1 95.75 73 ARG A CA 1
ATOM 593 C C . ARG A 1 73 ? -13.555 -26.188 -4.477 1 95.75 73 ARG A C 1
ATOM 595 O O . ARG A 1 73 ? -13.148 -25.766 -5.562 1 95.75 73 ARG A O 1
ATOM 602 N N . ASP A 1 74 ? -14.789 -26.172 -4.109 1 97 74 ASP A N 1
ATOM 603 C CA . ASP A 1 74 ? -15.789 -25.531 -4.961 1 97 74 ASP A CA 1
ATOM 604 C C . ASP A 1 74 ? -15.438 -24.078 -5.238 1 97 74 ASP A C 1
ATOM 606 O O . ASP A 1 74 ? -15.539 -23.609 -6.375 1 97 74 ASP A O 1
ATOM 610 N N . LEU A 1 75 ? -15.078 -23.453 -4.227 1 97.62 75 LEU A N 1
ATOM 611 C CA . LEU A 1 75 ? -14.703 -22.047 -4.344 1 97.62 75 LEU A CA 1
ATOM 612 C C . LEU A 1 75 ? -13.477 -21.875 -5.238 1 97.62 75 LEU A C 1
ATOM 614 O O . LEU A 1 75 ? -13.469 -21.031 -6.141 1 97.62 75 LEU A O 1
ATOM 618 N N . CYS A 1 76 ? -12.469 -22.688 -5.02 1 97.94 76 CYS A N 1
ATOM 619 C CA . CYS A 1 76 ? -11.227 -22.594 -5.777 1 97.94 76 CYS A CA 1
ATOM 620 C C . CYS A 1 76 ? -11.484 -22.812 -7.262 1 97.94 76 CYS A C 1
ATOM 622 O O . CYS A 1 76 ? -10.836 -22.188 -8.109 1 97.94 76 CYS A O 1
ATOM 624 N N . GLU A 1 77 ? -12.375 -23.656 -7.582 1 98.25 77 GLU A N 1
ATOM 625 C CA . GLU A 1 77 ? -12.742 -23.891 -8.977 1 98.25 77 GLU A CA 1
ATOM 626 C C . GLU A 1 77 ? -13.32 -22.625 -9.609 1 98.25 77 GLU A C 1
ATOM 628 O O . GLU A 1 77 ? -12.938 -22.234 -10.711 1 98.25 77 GLU A O 1
ATOM 633 N N . LYS A 1 78 ? -14.18 -22.031 -8.859 1 98 78 LYS A N 1
ATOM 634 C CA . LYS A 1 78 ? -14.781 -20.797 -9.367 1 98 78 LYS A CA 1
ATOM 635 C C . LYS A 1 78 ? -13.742 -19.703 -9.508 1 98 78 LYS A C 1
ATOM 637 O O . LYS A 1 78 ? -13.773 -18.922 -10.469 1 98 78 LYS A O 1
ATOM 642 N N . LEU A 1 79 ? -12.883 -19.672 -8.547 1 98.31 79 LEU A N 1
ATOM 643 C CA . LEU A 1 79 ? -11.844 -18.641 -8.555 1 98.31 79 LEU A CA 1
ATOM 644 C C . LEU A 1 79 ? -10.906 -18.828 -9.742 1 98.31 79 LEU A C 1
ATOM 646 O O . LEU A 1 79 ? -10.586 -17.875 -10.438 1 98.31 79 LEU A O 1
ATOM 650 N N . THR A 1 80 ? -10.484 -20.031 -9.984 1 98.62 80 THR A N 1
ATOM 651 C CA . THR A 1 80 ? -9.586 -20.297 -11.102 1 98.62 80 THR A CA 1
ATOM 652 C C . THR A 1 80 ? -10.297 -20.094 -12.43 1 98.62 80 THR A C 1
ATOM 654 O O . THR A 1 80 ? -9.688 -19.609 -13.398 1 98.62 80 THR A O 1
ATOM 657 N N . ASP A 1 81 ? -11.578 -20.422 -12.516 1 98.56 81 ASP A N 1
ATOM 658 C CA . ASP A 1 81 ? -12.359 -20.141 -13.711 1 98.56 81 ASP A CA 1
ATOM 659 C C . ASP A 1 81 ? -12.406 -18.641 -14 1 98.56 81 ASP A C 1
ATOM 661 O O . ASP A 1 81 ? -12.242 -18.203 -15.141 1 98.56 81 ASP A O 1
ATOM 665 N N . PHE A 1 82 ? -12.648 -17.906 -13.023 1 98.62 82 PHE A N 1
ATOM 666 C CA . PHE A 1 82 ? -12.688 -16.438 -13.133 1 98.62 82 PHE A CA 1
ATOM 667 C C . PHE A 1 82 ? -11.383 -15.914 -13.719 1 98.62 82 PHE A C 1
ATOM 669 O O . PHE A 1 82 ? -11.398 -15.109 -14.648 1 98.62 82 PHE A O 1
ATOM 676 N N . ILE A 1 83 ? -10.281 -16.375 -13.141 1 98.62 83 ILE A N 1
ATOM 677 C CA . ILE A 1 83 ? -8.969 -15.898 -13.562 1 98.62 83 ILE A CA 1
ATOM 678 C C . ILE A 1 83 ? -8.703 -16.312 -15.008 1 98.62 83 ILE A C 1
ATOM 680 O O . ILE A 1 83 ? -8.242 -15.508 -15.82 1 98.62 83 ILE A O 1
ATOM 684 N N . ALA A 1 84 ? -9.055 -17.5 -15.32 1 98.56 84 ALA A N 1
ATOM 685 C CA . ALA A 1 84 ? -8.82 -18.062 -16.656 1 98.56 84 ALA A CA 1
ATOM 686 C C . ALA A 1 84 ? -9.578 -17.266 -17.719 1 98.56 84 ALA A C 1
ATOM 688 O O . ALA A 1 84 ? -9.117 -17.156 -18.859 1 98.56 84 ALA A O 1
ATOM 689 N N . GLU A 1 85 ? -10.641 -16.719 -17.406 1 97.88 85 GLU A N 1
ATOM 690 C CA . GLU A 1 85 ? -11.531 -16.109 -18.391 1 97.88 85 GLU A CA 1
ATOM 691 C C . GLU A 1 85 ? -11.188 -14.633 -18.578 1 97.88 85 GLU A C 1
ATOM 693 O O . GLU A 1 85 ? -11.719 -13.984 -19.484 1 97.88 85 GLU A O 1
ATOM 698 N N . ARG A 1 86 ? -10.328 -14.203 -17.797 1 97.19 86 ARG A N 1
ATOM 699 C CA . ARG A 1 86 ? -9.977 -12.789 -17.891 1 97.19 86 ARG A CA 1
ATOM 700 C C . ARG A 1 86 ? -8.914 -12.562 -18.969 1 97.19 86 ARG A C 1
ATOM 702 O O . ARG A 1 86 ? -7.957 -13.336 -19.062 1 97.19 86 ARG A O 1
ATOM 709 N N . ASP A 1 87 ? -9.094 -11.484 -19.641 1 95.81 87 ASP A N 1
ATOM 710 C CA . ASP A 1 87 ? -8.102 -11.133 -20.656 1 95.81 87 ASP A CA 1
ATOM 711 C C . ASP A 1 87 ? -7.32 -9.883 -20.25 1 95.81 87 ASP A C 1
ATOM 713 O O . ASP A 1 87 ? -6.41 -9.453 -20.969 1 95.81 87 ASP A O 1
ATOM 717 N N . ASP A 1 88 ? -7.641 -9.352 -19.156 1 96.88 88 ASP A N 1
ATOM 718 C CA . ASP A 1 88 ? -7.02 -8.109 -18.719 1 96.88 88 ASP A CA 1
ATOM 719 C C . ASP A 1 88 ? -6.086 -8.344 -17.531 1 96.88 88 ASP A C 1
ATOM 721 O O . ASP A 1 88 ? -5.762 -7.41 -16.797 1 96.88 88 ASP A O 1
ATOM 725 N N . LEU A 1 89 ? -5.711 -9.617 -17.266 1 97.06 89 LEU A N 1
ATOM 726 C CA . LEU A 1 89 ? -4.727 -9.922 -16.234 1 97.06 89 LEU A CA 1
ATOM 727 C C . LEU A 1 89 ? -3.699 -10.922 -16.734 1 97.06 89 LEU A C 1
ATOM 729 O O . LEU A 1 89 ? -4.008 -11.75 -17.594 1 97.06 89 LEU A O 1
ATOM 733 N N . THR A 1 90 ? -2.486 -10.781 -16.281 1 98.44 90 THR A N 1
ATOM 734 C CA . THR A 1 90 ? -1.381 -11.68 -16.594 1 98.44 90 THR A CA 1
ATOM 735 C C . THR A 1 90 ? -0.692 -12.148 -15.312 1 98.44 90 THR A C 1
ATOM 737 O O . THR A 1 90 ? -0.438 -11.344 -14.406 1 98.44 90 THR A O 1
ATOM 740 N N . CYS A 1 91 ? -0.44 -13.422 -15.273 1 98.75 91 CYS A N 1
ATOM 741 C CA . CYS A 1 91 ? 0.165 -13.984 -14.07 1 98.75 91 CYS A CA 1
ATOM 742 C C . CYS A 1 91 ? 1.657 -14.227 -14.273 1 98.75 91 CYS A C 1
ATOM 744 O O . CYS A 1 91 ? 2.094 -14.547 -15.383 1 98.75 91 CYS A O 1
ATOM 746 N N . VAL A 1 92 ? 2.445 -14.031 -13.242 1 98.62 92 VAL A N 1
ATOM 747 C CA . VAL A 1 92 ? 3.863 -14.367 -13.18 1 98.62 92 VAL A CA 1
ATOM 748 C C . VAL A 1 92 ? 4.18 -15.016 -11.836 1 98.62 92 VAL A C 1
ATOM 750 O O . VAL A 1 92 ? 3.713 -14.547 -10.789 1 98.62 92 VAL A O 1
ATOM 753 N N . THR A 1 93 ? 4.949 -16.125 -11.859 1 98.69 93 THR A N 1
ATOM 754 C CA . THR A 1 93 ? 5.234 -16.844 -10.617 1 98.69 93 THR A CA 1
ATOM 755 C C . THR A 1 93 ? 6.676 -17.344 -10.602 1 98.69 93 THR A C 1
ATOM 757 O O . THR A 1 93 ? 7.188 -17.812 -11.625 1 98.69 93 THR A O 1
ATOM 760 N N . ALA A 1 94 ? 7.328 -17.172 -9.477 1 97.5 94 ALA A N 1
ATOM 761 C CA . ALA A 1 94 ? 8.625 -17.781 -9.203 1 97.5 94 ALA A CA 1
ATOM 762 C C . ALA A 1 94 ? 8.508 -18.844 -8.109 1 97.5 94 ALA A C 1
ATOM 764 O O . ALA A 1 94 ? 8.047 -18.547 -7.004 1 97.5 94 ALA A O 1
ATOM 765 N N . VAL A 1 95 ? 8.891 -20.016 -8.453 1 98.12 95 VAL A N 1
ATOM 766 C CA . VAL A 1 95 ? 8.945 -21.094 -7.48 1 98.12 95 VAL A CA 1
ATOM 767 C C . VAL A 1 95 ? 10.375 -21.25 -6.961 1 98.12 95 VAL A C 1
ATOM 769 O O . VAL A 1 95 ? 11.281 -21.594 -7.719 1 98.12 95 VAL A O 1
ATOM 772 N N . MET A 1 96 ? 10.453 -20.969 -5.668 1 95.62 96 MET A N 1
ATOM 773 C CA . MET A 1 96 ? 11.742 -21.062 -4.992 1 95.62 96 MET A CA 1
ATOM 774 C C . MET A 1 96 ? 11.852 -22.359 -4.188 1 95.62 96 MET A C 1
ATOM 776 O O . MET A 1 96 ? 11.023 -22.625 -3.316 1 95.62 96 MET A O 1
ATOM 780 N N . LEU A 1 97 ? 12.867 -23.109 -4.508 1 95.12 97 LEU A N 1
ATOM 781 C CA . LEU A 1 97 ? 13.117 -24.328 -3.748 1 95.12 97 LEU A CA 1
ATOM 782 C C . LEU A 1 97 ? 14.336 -24.172 -2.854 1 95.12 97 LEU A C 1
ATOM 784 O O . LEU A 1 97 ? 15.32 -23.531 -3.24 1 95.12 97 LEU A O 1
ATOM 788 N N . GLU A 1 98 ? 14.156 -24.812 -1.69 1 89.38 98 GLU A N 1
ATOM 789 C CA . GLU A 1 98 ? 15.281 -24.781 -0.758 1 89.38 98 GLU A CA 1
ATOM 790 C C . GLU A 1 98 ? 16.484 -25.516 -1.32 1 89.38 98 GLU A C 1
ATOM 792 O O . GLU A 1 98 ? 16.391 -26.688 -1.699 1 89.38 98 GLU A O 1
ATOM 797 N N . LYS A 1 99 ? 17.5 -24.672 -1.421 1 77.44 99 LYS A N 1
ATOM 798 C CA . LYS A 1 99 ? 18.734 -25.234 -1.973 1 77.44 99 LYS A CA 1
ATOM 799 C C . LYS A 1 99 ? 19.719 -25.578 -0.865 1 77.44 99 LYS A C 1
ATOM 801 O O . LYS A 1 99 ? 20.625 -26.391 -1.067 1 77.44 99 LYS A O 1
ATOM 806 N N . ARG A 1 100 ? 19.516 -25.047 0.203 1 80.94 100 ARG A N 1
ATOM 807 C CA . ARG A 1 100 ? 20.469 -25.203 1.297 1 80.94 100 ARG A CA 1
ATOM 808 C C . ARG A 1 100 ? 20.172 -26.453 2.115 1 80.94 100 ARG A C 1
ATOM 810 O O . ARG A 1 100 ? 19.047 -26.953 2.104 1 80.94 100 ARG A O 1
ATOM 817 N N . ASN A 1 101 ? 21.219 -26.922 2.547 1 80.94 101 ASN A N 1
ATOM 818 C CA . ASN A 1 101 ? 20.984 -27.891 3.611 1 80.94 101 ASN A CA 1
ATOM 819 C C . ASN A 1 101 ? 20.406 -27.219 4.859 1 80.94 101 ASN A C 1
ATOM 821 O O . ASN A 1 101 ? 21.156 -26.75 5.719 1 80.94 101 ASN A O 1
ATOM 825 N N . LEU A 1 102 ? 19.156 -27.281 4.992 1 74.19 102 LEU A N 1
ATOM 826 C CA . LEU A 1 102 ? 18.453 -26.5 5.996 1 74.19 102 LEU A CA 1
ATOM 827 C C . LEU A 1 102 ? 18.797 -26.969 7.402 1 74.19 102 LEU A C 1
ATOM 829 O O . LEU A 1 102 ? 18.859 -26.172 8.336 1 74.19 102 LEU A O 1
ATOM 833 N N . LEU A 1 103 ? 19.062 -28.172 7.504 1 76.31 103 LEU A N 1
ATOM 834 C CA . LEU A 1 103 ? 19.406 -28.703 8.82 1 76.31 103 LEU A CA 1
ATOM 835 C C . LEU A 1 103 ? 20.688 -28.078 9.336 1 76.31 103 LEU A C 1
ATOM 837 O O . LEU A 1 103 ? 20.766 -27.656 10.492 1 76.31 103 LEU A O 1
ATOM 841 N N . SER A 1 104 ? 21.594 -27.984 8.5 1 78.06 104 SER A N 1
ATOM 842 C CA . SER A 1 104 ? 22.875 -27.391 8.867 1 78.06 104 SER A CA 1
ATOM 843 C C . SER A 1 104 ? 22.75 -25.891 9.062 1 78.06 104 SER A C 1
ATOM 845 O O . SER A 1 104 ? 23.328 -25.328 10 1 78.06 104 SER A O 1
ATOM 847 N N . TRP A 1 105 ? 21.938 -25.312 8.234 1 78 105 TRP A N 1
ATOM 848 C CA . TRP A 1 105 ? 21.766 -23.875 8.281 1 78 105 TRP A CA 1
ATOM 849 C C . TRP A 1 105 ? 21.016 -23.453 9.531 1 78 105 TRP A C 1
ATOM 851 O O . TRP A 1 105 ? 21.328 -22.422 10.133 1 78 105 TRP A O 1
ATOM 861 N N . LYS A 1 106 ? 20.125 -24.25 9.93 1 78.56 106 LYS A N 1
ATOM 862 C CA . LYS A 1 106 ? 19.297 -23.938 11.086 1 78.56 106 LYS A CA 1
ATOM 863 C C . LYS A 1 106 ? 20.094 -24.031 12.383 1 78.56 106 LYS A C 1
ATOM 865 O O . LYS A 1 106 ? 19.719 -23.453 13.406 1 78.56 106 LYS A O 1
ATOM 870 N N . ARG A 1 107 ? 21.172 -24.75 12.344 1 80.19 107 ARG A N 1
ATOM 871 C CA . ARG A 1 107 ? 22.062 -24.812 13.5 1 80.19 107 ARG A CA 1
ATOM 872 C C . ARG A 1 107 ? 22.719 -23.453 13.75 1 80.19 107 ARG A C 1
ATOM 874 O O . ARG A 1 107 ? 22.922 -23.062 14.906 1 80.19 107 ARG A O 1
ATOM 881 N N . ILE A 1 108 ? 22.938 -22.844 12.68 1 75.38 108 ILE A N 1
ATOM 882 C CA . ILE A 1 108 ? 23.594 -21.547 12.758 1 75.38 108 ILE A CA 1
ATOM 883 C C . ILE A 1 108 ? 22.547 -20.438 12.758 1 75.38 108 ILE A C 1
ATOM 885 O O . ILE A 1 108 ? 22.672 -19.453 13.5 1 75.38 108 ILE A O 1
ATOM 889 N N . PHE A 1 109 ? 21.516 -20.719 11.898 1 77.88 109 PHE A N 1
ATOM 890 C CA . PHE A 1 109 ? 20.438 -19.75 11.781 1 77.88 109 PHE A CA 1
ATOM 891 C C . PHE A 1 109 ? 19.094 -20.422 12.047 1 77.88 109 PHE A C 1
ATOM 893 O O . PHE A 1 109 ? 18.406 -20.844 11.102 1 77.88 109 PHE A O 1
ATOM 900 N N . PRO A 1 110 ? 18.656 -20.453 13.242 1 76.38 110 PRO A N 1
ATOM 901 C CA . PRO A 1 110 ? 17.469 -21.25 13.625 1 76.38 110 PRO A CA 1
ATOM 902 C C . PRO A 1 110 ? 16.203 -20.812 12.875 1 76.38 110 PRO A C 1
ATOM 904 O O . PRO A 1 110 ? 15.273 -21.609 12.727 1 76.38 110 PRO A O 1
ATOM 907 N N . LYS A 1 111 ? 16.219 -19.656 12.406 1 77.38 111 LYS A N 1
ATOM 908 C CA . LYS A 1 111 ? 15.016 -19.172 11.75 1 77.38 111 LYS A CA 1
ATOM 909 C C . LYS A 1 111 ? 15.125 -19.266 10.234 1 77.38 111 LYS A C 1
ATOM 911 O O . LYS A 1 111 ? 14.273 -18.766 9.508 1 77.38 111 LYS A O 1
ATOM 916 N N . ALA A 1 112 ? 16.141 -19.969 9.82 1 78.62 112 ALA A N 1
ATOM 917 C CA . ALA A 1 112 ? 16.344 -20.125 8.383 1 78.62 112 ALA A CA 1
ATOM 918 C C . ALA A 1 112 ? 15.211 -20.922 7.754 1 78.62 112 ALA A C 1
ATOM 920 O O . ALA A 1 112 ? 14.742 -21.906 8.328 1 78.62 112 ALA A O 1
ATOM 921 N N . SER A 1 113 ? 14.688 -20.438 6.637 1 83.56 113 SER A N 1
ATOM 922 C CA . SER A 1 113 ? 13.648 -21.109 5.859 1 83.56 113 SER A CA 1
ATOM 923 C C . SER A 1 113 ? 13.711 -20.703 4.391 1 83.56 113 SER A C 1
ATOM 925 O O . SER A 1 113 ? 14.453 -19.797 4.02 1 83.56 113 SER A O 1
ATOM 927 N N . VAL A 1 114 ? 12.945 -21.359 3.596 1 89.06 114 VAL A N 1
ATOM 928 C CA . VAL A 1 114 ? 12.891 -21.062 2.17 1 89.06 114 VAL A CA 1
ATOM 929 C C . VAL A 1 114 ? 12.383 -19.641 1.959 1 89.06 114 VAL A C 1
ATOM 931 O O . VAL A 1 114 ? 12.625 -19.031 0.914 1 89.06 114 VAL A O 1
ATOM 934 N N . ARG A 1 115 ? 11.805 -19.031 2.93 1 86.88 115 ARG A N 1
ATOM 935 C CA . ARG A 1 115 ? 11.297 -17.672 2.865 1 86.88 115 ARG A CA 1
ATOM 936 C C . ARG A 1 115 ? 12.438 -16.672 2.713 1 86.88 115 ARG A C 1
ATOM 938 O O . ARG A 1 115 ? 12.219 -15.523 2.307 1 86.88 115 ARG A O 1
ATOM 945 N N . ASP A 1 116 ? 13.602 -17.156 3.047 1 84.5 116 ASP A N 1
ATOM 946 C CA . ASP A 1 116 ? 14.781 -16.297 2.891 1 84.5 116 ASP A CA 1
ATOM 947 C C . ASP A 1 116 ? 14.977 -15.906 1.431 1 84.5 116 ASP A C 1
ATOM 949 O O . ASP A 1 116 ? 15.672 -14.93 1.138 1 84.5 116 ASP A O 1
ATOM 953 N N . PHE A 1 117 ? 14.297 -16.578 0.553 1 88.62 117 PHE A N 1
ATOM 954 C CA . PHE A 1 117 ? 14.492 -16.328 -0.87 1 88.62 117 PHE A CA 1
ATOM 955 C C . PHE A 1 117 ? 13.367 -15.461 -1.425 1 88.62 117 PHE A C 1
ATOM 957 O O . PHE A 1 117 ? 13.227 -15.32 -2.643 1 88.62 117 PHE A O 1
ATOM 964 N N . TYR A 1 118 ? 12.602 -14.875 -0.598 1 91.38 118 TYR A N 1
ATOM 965 C CA . TYR A 1 118 ? 11.445 -14.094 -1.032 1 91.38 118 TYR A CA 1
ATOM 966 C C . TYR A 1 118 ? 11.875 -12.969 -1.965 1 91.38 118 TYR A C 1
ATOM 968 O O . TYR A 1 118 ? 11.297 -12.797 -3.041 1 91.38 118 TYR A O 1
ATOM 976 N N . CYS A 1 119 ? 12.883 -12.203 -1.584 1 91.81 119 CYS A N 1
ATOM 977 C CA . CYS A 1 119 ? 13.289 -11.055 -2.389 1 91.81 119 CYS A CA 1
ATOM 978 C C . CYS A 1 119 ? 13.836 -11.5 -3.738 1 91.81 119 CYS A C 1
ATOM 980 O O . CYS A 1 119 ? 13.664 -10.805 -4.742 1 91.81 119 CYS A O 1
ATOM 982 N N . GLU A 1 120 ? 14.484 -12.633 -3.717 1 90.88 120 GLU A N 1
ATOM 983 C CA . GLU A 1 120 ? 14.938 -13.164 -5 1 90.88 120 GLU A CA 1
ATOM 984 C C . GLU A 1 120 ? 13.75 -13.523 -5.895 1 90.88 120 GLU A C 1
ATOM 986 O O . GLU A 1 120 ? 13.758 -13.227 -7.09 1 90.88 120 GLU A O 1
ATOM 991 N N . GLY A 1 121 ? 12.773 -14.188 -5.301 1 93.75 121 GLY A N 1
ATOM 992 C CA . GLY A 1 121 ? 11.555 -14.477 -6.043 1 93.75 121 GLY A CA 1
ATOM 993 C C . GLY A 1 121 ? 10.859 -13.227 -6.559 1 93.75 121 GLY A C 1
ATOM 994 O O . GLY A 1 121 ? 10.438 -13.18 -7.715 1 93.75 121 GLY A O 1
ATOM 995 N N . LEU A 1 122 ? 10.797 -12.242 -5.691 1 95.06 122 LEU A N 1
ATOM 996 C CA . LEU A 1 122 ? 10.203 -10.961 -6.059 1 95.06 122 LEU A CA 1
ATOM 997 C C . LEU A 1 122 ? 10.969 -10.32 -7.207 1 95.06 122 LEU A C 1
ATOM 999 O O . LEU A 1 122 ? 10.367 -9.711 -8.094 1 95.06 122 LEU A O 1
ATOM 1003 N N . LYS A 1 123 ? 12.242 -10.477 -7.18 1 94 123 LYS A N 1
ATOM 1004 C CA . LYS A 1 123 ? 13.086 -9.93 -8.234 1 94 123 LYS A CA 1
ATOM 1005 C C . LYS A 1 123 ? 12.672 -10.469 -9.602 1 94 123 LYS A C 1
ATOM 1007 O O . LYS A 1 123 ? 12.594 -9.711 -10.578 1 94 123 LYS A O 1
ATOM 1012 N N . TYR A 1 124 ? 12.367 -11.688 -9.672 1 94.88 124 TYR A N 1
ATOM 1013 C CA . TYR A 1 124 ? 11.945 -12.297 -10.93 1 94.88 124 TYR A CA 1
ATOM 1014 C C . TYR A 1 124 ? 10.625 -11.695 -11.406 1 94.88 124 TYR A C 1
ATOM 1016 O O . TYR A 1 124 ? 10.43 -11.492 -12.609 1 94.88 124 TYR A O 1
ATOM 1024 N N . LEU A 1 125 ? 9.742 -11.461 -10.508 1 96.81 125 LEU A N 1
ATOM 1025 C CA . LEU A 1 125 ? 8.469 -10.844 -10.875 1 96.81 125 LEU A CA 1
ATOM 1026 C C . LEU A 1 125 ? 8.68 -9.422 -11.383 1 96.81 125 LEU A C 1
ATOM 1028 O O . LEU A 1 125 ? 8.078 -9.016 -12.375 1 96.81 125 LEU A O 1
ATOM 1032 N N . ILE A 1 126 ? 9.57 -8.734 -10.734 1 95.94 126 ILE A N 1
ATOM 1033 C CA . ILE A 1 126 ? 9.867 -7.352 -11.094 1 95.94 126 ILE A CA 1
ATOM 1034 C C . ILE A 1 126 ? 10.477 -7.301 -12.492 1 95.94 126 ILE A C 1
ATOM 1036 O O . ILE A 1 126 ? 10.148 -6.41 -13.281 1 95.94 126 ILE A O 1
ATOM 1040 N N . GLN A 1 127 ? 11.312 -8.219 -12.789 1 95.56 127 GLN A N 1
ATOM 1041 C CA . GLN A 1 127 ? 11.906 -8.297 -14.125 1 95.56 127 GLN A CA 1
ATOM 1042 C C . GLN A 1 127 ? 10.836 -8.422 -15.195 1 95.56 127 GLN A C 1
ATOM 1044 O O . GLN A 1 127 ? 10.906 -7.75 -16.234 1 95.56 127 GLN A O 1
ATOM 1049 N N . ARG A 1 128 ? 9.859 -9.227 -15 1 95.56 128 ARG A N 1
ATOM 1050 C CA . ARG A 1 128 ? 8.789 -9.43 -15.969 1 95.56 128 ARG A CA 1
ATOM 1051 C C . ARG A 1 128 ? 7.891 -8.195 -16.047 1 95.56 128 ARG A C 1
ATOM 1053 O O . ARG A 1 128 ? 7.438 -7.824 -17.141 1 95.56 128 ARG A O 1
ATOM 1060 N N . ALA A 1 129 ? 7.621 -7.602 -14.906 1 96.06 129 ALA A N 1
ATOM 1061 C CA . ALA A 1 129 ? 6.859 -6.355 -14.922 1 96.06 129 ALA A CA 1
ATOM 1062 C C . ALA A 1 129 ? 7.582 -5.277 -15.719 1 96.06 129 ALA A C 1
ATOM 1064 O O . ALA A 1 129 ? 6.957 -4.543 -16.484 1 96.06 129 ALA A O 1
ATOM 1065 N N . ALA A 1 130 ? 8.891 -5.203 -15.516 1 95.06 130 ALA A N 1
ATOM 1066 C CA . ALA A 1 130 ? 9.688 -4.227 -16.25 1 95.06 130 ALA A CA 1
ATOM 1067 C C . ALA A 1 130 ? 9.617 -4.477 -17.75 1 95.06 130 ALA A C 1
ATOM 1069 O O . ALA A 1 130 ? 9.461 -3.539 -18.531 1 95.06 130 ALA A O 1
ATOM 1070 N N . GLU A 1 131 ? 9.695 -5.684 -18.094 1 93.94 131 GLU A N 1
ATOM 1071 C CA . GLU A 1 131 ? 9.586 -6.035 -19.516 1 93.94 131 GLU A CA 1
ATOM 1072 C C . GLU A 1 131 ? 8.219 -5.656 -20.078 1 93.94 131 GLU A C 1
ATOM 1074 O O . GLU A 1 131 ? 8.117 -5.16 -21.203 1 93.94 131 GLU A O 1
ATOM 1079 N N . GLU A 1 132 ? 7.176 -5.926 -19.297 1 93.75 132 GLU A N 1
ATOM 1080 C CA . GLU A 1 132 ? 5.828 -5.551 -19.719 1 93.75 132 GLU A CA 1
ATOM 1081 C C . GLU A 1 132 ? 5.719 -4.051 -19.953 1 93.75 132 GLU A C 1
ATOM 1083 O O . GLU A 1 132 ? 5.098 -3.615 -20.922 1 93.75 132 GLU A O 1
ATOM 1088 N N . VAL A 1 133 ? 6.285 -3.264 -19.109 1 94.25 133 VAL A N 1
ATOM 1089 C CA . VAL A 1 133 ? 6.234 -1.809 -19.203 1 94.25 133 VAL A CA 1
ATOM 1090 C C . VAL A 1 133 ? 6.898 -1.358 -20.5 1 94.25 133 VAL A C 1
ATOM 1092 O O . VAL A 1 133 ? 6.344 -0.54 -21.234 1 94.25 133 VAL A O 1
ATOM 1095 N N . VAL A 1 134 ? 8 -1.913 -20.781 1 91.88 134 VAL A N 1
ATOM 1096 C CA . VAL A 1 134 ? 8.781 -1.497 -21.938 1 91.88 134 VAL A CA 1
ATOM 1097 C C . VAL A 1 134 ? 8.109 -2.002 -23.219 1 91.88 134 VAL A C 1
ATOM 1099 O O . VAL A 1 134 ? 7.918 -1.241 -24.172 1 91.88 134 VAL A O 1
ATOM 1102 N N . GLU A 1 135 ? 7.742 -3.246 -23.203 1 91.38 135 GLU A N 1
ATOM 1103 C CA . GLU A 1 135 ? 7.191 -3.869 -24.391 1 91.38 135 GLU A CA 1
ATOM 1104 C C . GLU A 1 135 ? 5.855 -3.236 -24.781 1 91.38 135 GLU A C 1
ATOM 1106 O O . GLU A 1 135 ? 5.559 -3.082 -25.969 1 91.38 135 GLU A O 1
ATOM 1111 N N . ASP A 1 136 ? 5.094 -2.877 -23.828 1 92.81 136 ASP A N 1
ATOM 1112 C CA . ASP A 1 136 ? 3.777 -2.316 -24.094 1 92.81 136 ASP A CA 1
ATOM 1113 C C . ASP A 1 136 ? 3.803 -0.791 -24.031 1 92.81 136 ASP A C 1
ATOM 1115 O O . ASP A 1 136 ? 2.76 -0.142 -24.125 1 92.81 136 ASP A O 1
ATOM 1119 N N . LYS A 1 137 ? 4.98 -0.216 -23.844 1 93.12 137 LYS A N 1
ATOM 1120 C CA . LYS A 1 137 ? 5.188 1.229 -23.797 1 93.12 137 LYS A CA 1
ATOM 1121 C C . LYS A 1 137 ? 4.262 1.892 -22.781 1 93.12 137 LYS A C 1
ATOM 1123 O O . LYS A 1 137 ? 3.572 2.863 -23.109 1 93.12 137 LYS A O 1
ATOM 1128 N N . LEU A 1 138 ? 4.227 1.271 -21.656 1 93.94 138 LEU A N 1
ATOM 1129 C CA . LEU A 1 138 ? 3.432 1.817 -20.562 1 93.94 138 LEU A CA 1
ATOM 1130 C C . LEU A 1 138 ? 4.176 2.949 -19.859 1 93.94 138 LEU A C 1
ATOM 1132 O O . LEU A 1 138 ? 5.387 3.111 -20.047 1 93.94 138 LEU A O 1
ATOM 1136 N N . GLN A 1 139 ? 3.412 3.746 -19.094 1 93.12 139 GLN A N 1
ATOM 1137 C CA . GLN A 1 139 ? 3.975 4.91 -18.422 1 93.12 139 GLN A CA 1
ATOM 1138 C C . GLN A 1 139 ? 4.828 4.488 -17.219 1 93.12 139 GLN A C 1
ATOM 1140 O O . GLN A 1 139 ? 5.758 5.203 -16.844 1 93.12 139 GLN A O 1
ATOM 1145 N N . GLY A 1 140 ? 4.512 3.359 -16.672 1 94.38 140 GLY A N 1
ATOM 1146 C CA . GLY A 1 140 ? 5.219 2.885 -15.492 1 94.38 140 GLY A CA 1
ATOM 1147 C C . GLY A 1 140 ? 4.527 1.72 -14.812 1 94.38 140 GLY A C 1
ATOM 1148 O O . GLY A 1 140 ? 3.686 1.05 -15.414 1 94.38 140 GLY A O 1
ATOM 1149 N N . CYS A 1 141 ? 4.949 1.53 -13.516 1 96.94 141 CYS A N 1
ATOM 1150 C CA . CYS A 1 141 ? 4.41 0.389 -12.789 1 96.94 141 CYS A CA 1
ATOM 1151 C C . CYS A 1 141 ? 4.379 0.663 -11.289 1 96.94 141 CYS A C 1
ATOM 1153 O O . CYS A 1 141 ? 5.293 1.293 -10.75 1 96.94 141 CYS A O 1
ATOM 1155 N N . VAL A 1 142 ? 3.322 0.227 -10.719 1 96.5 142 VAL A N 1
ATOM 1156 C CA . VAL A 1 142 ? 3.23 0.212 -9.258 1 96.5 142 VAL A CA 1
ATOM 1157 C C . VAL A 1 142 ? 3.26 -1.229 -8.758 1 96.5 142 VAL A C 1
ATOM 1159 O O . VAL A 1 142 ? 2.572 -2.098 -9.297 1 96.5 142 VAL A O 1
ATOM 1162 N N . VAL A 1 143 ? 4.078 -1.422 -7.711 1 96.81 143 VAL A N 1
ATOM 1163 C CA . VAL A 1 143 ? 4.191 -2.748 -7.113 1 96.81 143 VAL A CA 1
ATOM 1164 C C . VAL A 1 143 ? 3.531 -2.756 -5.738 1 96.81 143 VAL A C 1
ATOM 1166 O O . VAL A 1 143 ? 3.85 -1.924 -4.887 1 96.81 143 VAL A O 1
ATOM 1169 N N . VAL A 1 144 ? 2.584 -3.674 -5.551 1 95.88 144 VAL A N 1
ATOM 1170 C CA . VAL A 1 144 ? 1.89 -3.818 -4.277 1 95.88 144 VAL A CA 1
ATOM 1171 C C . VAL A 1 144 ? 2.107 -5.223 -3.725 1 95.88 144 VAL A C 1
ATOM 1173 O O . VAL A 1 144 ? 1.762 -6.215 -4.375 1 95.88 144 VAL A O 1
ATOM 1176 N N . CYS A 1 145 ? 2.668 -5.285 -2.564 1 93.81 145 CYS A N 1
ATOM 1177 C CA . CYS A 1 145 ? 2.947 -6.578 -1.952 1 93.81 145 CYS A CA 1
ATOM 1178 C C . CYS A 1 145 ? 2.055 -6.812 -0.74 1 93.81 145 CYS A C 1
ATOM 1180 O O . CYS A 1 145 ? 1.666 -5.863 -0.057 1 93.81 145 CYS A O 1
ATOM 1182 N N . ASP A 1 146 ? 1.688 -8.047 -0.61 1 89.12 146 ASP A N 1
ATOM 1183 C CA . ASP A 1 146 ? 1.031 -8.398 0.645 1 89.12 146 ASP A CA 1
ATOM 1184 C C . ASP A 1 146 ? 1.978 -8.219 1.829 1 89.12 146 ASP A C 1
ATOM 1186 O O . ASP A 1 146 ? 3.189 -8.398 1.696 1 89.12 146 ASP A O 1
ATOM 1190 N N . THR A 1 147 ? 1.346 -7.543 2.793 1 66.88 147 THR A N 1
ATOM 1191 C CA . THR A 1 147 ? 2.164 -7.281 3.973 1 66.88 147 THR A CA 1
ATOM 1192 C C . THR A 1 147 ? 2.668 -8.586 4.578 1 66.88 147 THR A C 1
ATOM 1194 O O . THR A 1 147 ? 1.886 -9.367 5.133 1 66.88 147 THR A O 1
ATOM 1197 N N . PRO A 1 148 ? 3.561 -9.102 4.027 1 50.5 148 PRO A N 1
ATOM 1198 C CA . PRO A 1 148 ? 3.965 -10.32 4.734 1 50.5 148 PRO A CA 1
ATOM 1199 C C . PRO A 1 148 ? 3.715 -10.242 6.238 1 50.5 148 PRO A C 1
ATOM 1201 O O . PRO A 1 148 ? 3.648 -9.148 6.801 1 50.5 148 PRO A O 1
ATOM 1204 N N . GLY A 1 149 ? 2.857 -11.031 6.898 1 45.28 149 GLY A N 1
ATOM 1205 C CA . GLY A 1 149 ? 2.762 -10.93 8.344 1 45.28 149 GLY A CA 1
ATOM 1206 C C . GLY A 1 149 ? 3.812 -10.016 8.953 1 45.28 149 GLY A C 1
ATOM 1207 O O . GLY A 1 149 ? 5 -10.352 8.961 1 45.28 149 GLY A O 1
ATOM 1208 N N . LEU A 1 150 ? 3.641 -8.656 8.719 1 40.09 150 LEU A N 1
ATOM 1209 C CA . LEU A 1 150 ? 4.234 -7.715 9.664 1 40.09 150 LEU A CA 1
ATOM 1210 C C . LEU A 1 150 ? 4.375 -8.344 11.047 1 40.09 150 LEU A C 1
ATOM 1212 O O . LEU A 1 150 ? 4.574 -7.637 12.039 1 40.09 150 LEU A O 1
ATOM 1216 N N . GLY A 1 151 ? 3.686 -9.43 11.258 1 33.09 151 GLY A N 1
ATOM 1217 C CA . GLY A 1 151 ? 3.623 -9.992 12.602 1 33.09 151 GLY A CA 1
ATOM 1218 C C . GLY A 1 151 ? 4.863 -9.695 13.422 1 33.09 151 GLY A C 1
ATOM 1219 O O . GLY A 1 151 ? 5.711 -8.898 13.023 1 33.09 151 GLY A O 1
ATOM 1220 N N . ARG A 1 152 ? 5.379 -10.984 14.016 1 32.16 152 ARG A N 1
ATOM 1221 C CA . ARG A 1 152 ? 6.035 -11.195 15.305 1 32.16 152 ARG A CA 1
ATOM 1222 C C . ARG A 1 152 ? 7.246 -10.281 15.453 1 32.16 152 ARG A C 1
ATOM 1224 O O . ARG A 1 152 ? 7.676 -9.641 14.492 1 32.16 152 ARG A O 1
ATOM 1231 N N . ASN A 1 153 ? 8.039 -10.836 16.5 1 31.77 153 ASN A N 1
ATOM 1232 C CA . ASN A 1 153 ? 9.141 -10.227 17.25 1 31.77 153 ASN A CA 1
ATOM 1233 C C . ASN A 1 153 ? 10.141 -9.547 16.312 1 31.77 153 ASN A C 1
ATOM 1235 O O . ASN A 1 153 ? 10.234 -9.906 15.133 1 31.77 153 ASN A O 1
ATOM 1239 N N . LEU A 1 154 ? 10.766 -8.477 16.828 1 31.92 154 LEU A N 1
ATOM 1240 C CA . LEU A 1 154 ? 12.031 -7.785 16.562 1 31.92 154 LEU A CA 1
ATOM 1241 C C . LEU A 1 154 ? 12.914 -8.617 15.648 1 31.92 154 LEU A C 1
ATOM 1243 O O . LEU A 1 154 ? 12.906 -9.844 15.711 1 31.92 154 LEU A O 1
ATOM 1247 N N . PHE A 1 155 ? 13.508 -7.91 14.539 1 31.66 155 PHE A N 1
ATOM 1248 C CA . PHE A 1 155 ? 14.82 -8.039 13.922 1 31.66 155 PHE A CA 1
ATOM 1249 C C . PHE A 1 155 ? 15.812 -8.703 14.867 1 31.66 155 PHE A C 1
ATOM 1251 O O . PHE A 1 155 ? 16.531 -8.023 15.594 1 31.66 155 PHE A O 1
ATOM 1258 N N . THR A 1 156 ? 15.617 -9.469 15.836 1 31.06 156 THR A N 1
ATOM 1259 C CA . THR A 1 156 ? 16.938 -9.781 16.375 1 31.06 156 THR A CA 1
ATOM 1260 C C . THR A 1 156 ? 17.953 -9.93 15.242 1 31.06 156 THR A C 1
ATOM 1262 O O . THR A 1 156 ? 19 -9.266 15.242 1 31.06 156 THR A O 1
ATOM 1265 N N . SER A 1 157 ? 18.594 -11.219 15.148 1 29.22 157 SER A N 1
ATOM 1266 C CA . SER A 1 157 ? 19.922 -11.523 14.609 1 29.22 157 SER A CA 1
ATOM 1267 C C . SER A 1 157 ? 19.922 -11.492 13.086 1 29.22 157 SER A C 1
ATOM 1269 O O . SER A 1 157 ? 18.922 -11.828 12.453 1 29.22 157 SER A O 1
ATOM 1271 N N . GLY A 1 158 ? 20.656 -11.234 12.195 1 32.12 158 GLY A N 1
ATOM 1272 C CA . GLY A 1 158 ? 21.234 -11.234 10.867 1 32.12 158 GLY A CA 1
ATOM 1273 C C . GLY A 1 158 ? 20.266 -11.656 9.789 1 32.12 158 GLY A C 1
ATOM 1274 O O . GLY A 1 158 ? 20.594 -11.648 8.602 1 32.12 158 GLY A O 1
ATOM 1275 N N . THR A 1 159 ? 19.594 -12.75 10.094 1 33.19 159 THR A N 1
ATOM 1276 C CA . THR A 1 159 ? 19.094 -13.516 8.961 1 33.19 159 THR A CA 1
ATOM 1277 C C . THR A 1 159 ? 17.969 -12.75 8.25 1 33.19 159 THR A C 1
ATOM 1279 O O . THR A 1 159 ? 17.312 -11.898 8.852 1 33.19 159 THR A O 1
ATOM 1282 N N . ILE A 1 160 ? 17.438 -13.219 7.078 1 37.91 160 ILE A N 1
ATOM 1283 C CA . ILE A 1 160 ? 16.625 -12.969 5.891 1 37.91 160 ILE A CA 1
ATOM 1284 C C . ILE A 1 160 ? 15.188 -12.664 6.301 1 37.91 160 ILE A C 1
ATOM 1286 O O . ILE A 1 160 ? 14.25 -12.93 5.551 1 37.91 160 ILE A O 1
ATOM 1290 N N . ARG A 1 161 ? 14.711 -12.789 7.605 1 45 161 ARG A N 1
ATOM 1291 C CA . ARG A 1 161 ? 13.266 -12.688 7.82 1 45 161 ARG A CA 1
ATOM 1292 C C . ARG A 1 161 ? 12.695 -11.461 7.113 1 45 161 ARG A C 1
ATOM 1294 O O . ARG A 1 161 ? 12.992 -10.328 7.492 1 45 161 ARG A O 1
ATOM 1301 N N . ARG A 1 162 ? 12.211 -11.508 5.77 1 50.59 162 ARG A N 1
ATOM 1302 C CA . ARG A 1 162 ? 11.797 -10.633 4.684 1 50.59 162 ARG A CA 1
ATOM 1303 C C . ARG A 1 162 ? 10.68 -9.695 5.137 1 50.59 162 ARG A C 1
ATOM 1305 O O . ARG A 1 162 ? 9.523 -10.102 5.25 1 50.59 162 ARG A O 1
ATOM 1312 N N . GLY A 1 163 ? 10.812 -9.25 6.242 1 60.19 163 GLY A N 1
ATOM 1313 C CA . GLY A 1 163 ? 9.906 -8.203 6.676 1 60.19 163 GLY A CA 1
ATOM 1314 C C . GLY A 1 163 ? 9.812 -7.051 5.695 1 60.19 163 GLY A C 1
ATOM 1315 O O . GLY A 1 163 ? 10.547 -7.004 4.707 1 60.19 163 GLY A O 1
ATOM 1316 N N . PRO A 1 164 ? 8.906 -6.234 5.84 1 70.12 164 PRO A N 1
ATOM 1317 C CA . PRO A 1 164 ? 8.664 -5.105 4.934 1 70.12 164 PRO A CA 1
ATOM 1318 C C . PRO A 1 164 ? 9.922 -4.285 4.66 1 70.12 164 PRO A C 1
ATOM 1320 O O . PRO A 1 164 ? 10.109 -3.793 3.545 1 70.12 164 PRO A O 1
ATOM 1323 N N . GLY A 1 165 ? 10.875 -4.355 5.598 1 77.62 165 GLY A N 1
ATOM 1324 C CA . GLY A 1 165 ? 12.086 -3.58 5.41 1 77.62 165 GLY A CA 1
ATOM 1325 C C . GLY A 1 165 ? 13 -4.152 4.344 1 77.62 165 GLY A C 1
ATOM 1326 O O . GLY A 1 165 ? 13.578 -3.41 3.549 1 77.62 165 GLY A O 1
ATOM 1327 N N . ALA A 1 166 ? 13.148 -5.477 4.355 1 83.06 166 ALA A N 1
ATOM 1328 C CA . ALA A 1 166 ? 13.992 -6.129 3.359 1 83.06 166 ALA A CA 1
ATOM 1329 C C . ALA A 1 166 ? 13.445 -5.922 1.952 1 83.06 166 ALA A C 1
ATOM 1331 O O . ALA A 1 166 ? 14.203 -5.695 1.009 1 83.06 166 ALA A O 1
ATOM 1332 N N . VAL A 1 167 ? 12.188 -5.992 1.827 1 88 167 VAL A N 1
ATOM 1333 C CA . VAL A 1 167 ? 11.539 -5.809 0.534 1 88 167 VAL A CA 1
ATOM 1334 C C . VAL A 1 167 ? 11.75 -4.379 0.045 1 88 167 VAL A C 1
ATOM 1336 O O . VAL A 1 167 ? 12.102 -4.16 -1.118 1 88 167 VAL A O 1
ATOM 1339 N N . GLU A 1 168 ? 11.594 -3.498 0.95 1 87.5 168 GLU A N 1
ATOM 1340 C CA . GLU A 1 168 ? 11.773 -2.09 0.607 1 87.5 168 GLU A CA 1
ATOM 1341 C C . GLU A 1 168 ? 13.203 -1.81 0.164 1 87.5 168 GLU A C 1
ATOM 1343 O O . GLU A 1 168 ? 13.43 -1.117 -0.831 1 87.5 168 GLU A O 1
ATOM 1348 N N . LYS A 1 169 ? 14.125 -2.352 0.881 1 87.44 169 LYS A N 1
ATOM 1349 C CA . LYS A 1 169 ? 15.531 -2.139 0.553 1 87.44 169 LYS A CA 1
ATOM 1350 C C . LYS A 1 169 ? 15.883 -2.775 -0.789 1 87.44 169 LYS A C 1
ATOM 1352 O O . LYS A 1 169 ? 16.578 -2.17 -1.604 1 87.44 169 LYS A O 1
ATOM 1357 N N . ALA A 1 170 ? 15.43 -4.004 -0.958 1 90.75 170 ALA A N 1
ATOM 1358 C CA . ALA A 1 170 ? 15.672 -4.676 -2.232 1 90.75 170 ALA A CA 1
ATOM 1359 C C . ALA A 1 170 ? 15.086 -3.875 -3.393 1 90.75 170 ALA A C 1
ATOM 1361 O O . ALA A 1 170 ? 15.758 -3.65 -4.402 1 90.75 170 ALA A O 1
ATOM 1362 N N . TYR A 1 171 ? 13.93 -3.414 -3.191 1 93.19 171 TYR A N 1
ATOM 1363 C CA . TYR A 1 171 ? 13.25 -2.652 -4.234 1 93.19 171 TYR A CA 1
ATOM 1364 C C . TYR A 1 171 ? 13.984 -1.349 -4.523 1 93.19 171 TYR A C 1
ATOM 1366 O O . TYR A 1 171 ? 14.133 -0.956 -5.684 1 93.19 171 TYR A O 1
ATOM 1374 N N . LEU A 1 172 ? 14.383 -0.727 -3.488 1 91.69 172 LEU A N 1
ATOM 1375 C CA . LEU A 1 172 ? 15.133 0.512 -3.66 1 91.69 172 LEU A CA 1
ATOM 1376 C C . LEU A 1 172 ? 16.391 0.281 -4.508 1 91.69 172 LEU A C 1
ATOM 1378 O O . LEU A 1 172 ? 16.719 1.108 -5.355 1 91.69 172 LEU A O 1
ATOM 1382 N N . ASN A 1 173 ? 17.031 -0.805 -4.242 1 92.62 173 ASN A N 1
ATOM 1383 C CA . ASN A 1 173 ? 18.203 -1.153 -5.047 1 92.62 173 ASN A CA 1
ATOM 1384 C C . ASN A 1 173 ? 17.828 -1.348 -6.516 1 92.62 173 ASN A C 1
ATOM 1386 O O . ASN A 1 173 ? 18.516 -0.833 -7.406 1 92.62 173 ASN A O 1
ATOM 1390 N N . TRP A 1 174 ? 16.734 -2.023 -6.758 1 94.88 174 TRP A N 1
ATOM 1391 C CA . TRP A 1 174 ? 16.312 -2.266 -8.125 1 94.88 174 TRP A CA 1
ATOM 1392 C C . TRP A 1 174 ? 15.852 -0.97 -8.789 1 94.88 174 TRP A C 1
ATOM 1394 O O . TRP A 1 174 ? 16.031 -0.785 -10 1 94.88 174 TRP A O 1
ATOM 1404 N N . TYR A 1 175 ? 15.281 -0.137 -7.98 1 95.12 175 TYR A N 1
ATOM 1405 C CA . TYR A 1 175 ? 14.828 1.154 -8.484 1 95.12 175 TYR A CA 1
ATOM 1406 C C . TYR A 1 175 ? 15.992 1.972 -9.031 1 95.12 175 TYR A C 1
ATOM 1408 O O . TYR A 1 175 ? 15.859 2.639 -10.055 1 95.12 175 TYR A O 1
ATOM 1416 N N . HIS A 1 176 ? 17.141 1.843 -8.453 1 92.31 176 HIS A N 1
ATOM 1417 C CA . HIS A 1 176 ? 18.266 2.688 -8.805 1 92.31 176 HIS A CA 1
ATOM 1418 C C . HIS A 1 176 ? 19.234 1.959 -9.742 1 92.31 176 HIS A C 1
ATOM 1420 O O . HIS A 1 176 ? 19.891 2.588 -10.57 1 92.31 176 HIS A O 1
ATOM 1426 N N . SER A 1 177 ? 19.297 0.617 -9.555 1 92.56 177 SER A N 1
ATOM 1427 C CA . SER A 1 177 ? 20.375 -0.075 -10.25 1 92.56 177 SER A CA 1
ATOM 1428 C C . SER A 1 177 ? 19.828 -1.109 -11.234 1 92.56 177 SER A C 1
ATOM 1430 O O . SER A 1 177 ? 20.578 -1.625 -12.07 1 92.56 177 SER A O 1
ATOM 1432 N N . GLY A 1 178 ? 18.641 -1.391 -11.07 1 93.25 178 GLY A N 1
ATOM 1433 C CA . GLY A 1 178 ? 18.031 -2.387 -11.938 1 93.25 178 GLY A CA 1
ATOM 1434 C C . GLY A 1 178 ? 17.891 -3.746 -11.281 1 93.25 178 GLY A C 1
ATOM 1435 O O . GLY A 1 178 ? 18.656 -4.094 -10.391 1 93.25 178 GLY A O 1
ATOM 1436 N N . ALA A 1 179 ? 16.922 -4.512 -11.766 1 91.38 179 ALA A N 1
ATOM 1437 C CA . ALA A 1 179 ? 16.656 -5.836 -11.219 1 91.38 179 ALA A CA 1
ATOM 1438 C C . ALA A 1 179 ? 17.266 -6.93 -12.086 1 91.38 179 ALA A C 1
ATOM 1440 O O . ALA A 1 179 ? 16.953 -8.109 -11.922 1 91.38 179 ALA A O 1
ATOM 1441 N N . GLY A 1 180 ? 18.109 -6.559 -12.969 1 86.88 180 GLY A N 1
ATOM 1442 C CA . GLY A 1 180 ? 18.688 -7.527 -13.891 1 86.88 180 GLY A CA 1
ATOM 1443 C C . GLY A 1 180 ? 17.828 -7.758 -15.125 1 86.88 180 GLY A C 1
ATOM 1444 O O . GLY A 1 180 ? 16.812 -7.086 -15.32 1 86.88 180 GLY A O 1
ATOM 1445 N N . VAL A 1 181 ? 18.281 -8.797 -15.961 1 78.5 181 VAL A N 1
ATOM 1446 C CA . VAL A 1 181 ? 17.672 -8.992 -17.266 1 78.5 181 VAL A CA 1
ATOM 1447 C C . VAL A 1 181 ? 16.625 -10.094 -17.203 1 78.5 181 VAL A C 1
ATOM 1449 O O . VAL A 1 181 ? 16.859 -11.148 -16.609 1 78.5 181 VAL A O 1
ATOM 1452 N N . GLY A 1 182 ? 15.461 -9.766 -17.719 1 74.94 182 GLY A N 1
ATOM 1453 C CA . GLY A 1 182 ? 14.406 -10.75 -17.844 1 74.94 182 GLY A CA 1
ATOM 1454 C C . GLY A 1 182 ? 14.594 -11.695 -19.016 1 74.94 182 GLY A C 1
ATOM 1455 O O . GLY A 1 182 ? 15.648 -11.695 -19.656 1 74.94 182 GLY A O 1
ATOM 1456 N N . PRO A 1 183 ? 13.703 -12.57 -19.234 1 72.19 183 PRO A N 1
ATOM 1457 C CA . PRO A 1 183 ? 13.828 -13.625 -20.234 1 72.19 183 PRO A CA 1
ATOM 1458 C C . PRO A 1 183 ? 13.906 -13.078 -21.656 1 72.19 183 PRO A C 1
ATOM 1460 O O . PRO A 1 183 ? 14.484 -13.719 -22.547 1 72.19 183 PRO A O 1
ATOM 1463 N N . GLY A 1 184 ? 13.398 -11.984 -21.922 1 67.94 184 GLY A N 1
ATOM 1464 C CA . GLY A 1 184 ? 13.398 -11.461 -23.281 1 67.94 184 GLY A CA 1
ATOM 1465 C C . GLY A 1 184 ? 14.711 -10.805 -23.656 1 67.94 184 GLY A C 1
ATOM 1466 O O . GLY A 1 184 ? 14.891 -10.375 -24.797 1 67.94 184 GLY A O 1
ATOM 1467 N N . ARG A 1 185 ? 15.758 -10.945 -22.906 1 61.59 185 ARG A N 1
ATOM 1468 C CA . ARG A 1 185 ? 17.109 -10.445 -23.109 1 61.59 185 ARG A CA 1
ATOM 1469 C C . ARG A 1 185 ? 17.094 -9 -23.609 1 61.59 185 ARG A C 1
ATOM 1471 O O . ARG A 1 185 ? 18.141 -8.422 -23.891 1 61.59 185 ARG A O 1
ATOM 1478 N N . GLN A 1 186 ? 16.266 -8.594 -24.453 1 53.28 186 GLN A N 1
ATOM 1479 C CA . GLN A 1 186 ? 16.156 -7.227 -24.938 1 53.28 186 GLN A CA 1
ATOM 1480 C C . GLN A 1 186 ? 15.938 -6.242 -23.797 1 53.28 186 GLN A C 1
ATOM 1482 O O . GLN A 1 186 ? 15.922 -5.027 -24.016 1 53.28 186 GLN A O 1
ATOM 1487 N N . HIS A 1 187 ? 15.766 -6.695 -22.578 1 54.16 187 HIS A N 1
ATOM 1488 C CA . HIS A 1 187 ? 14.945 -6.188 -21.484 1 54.16 187 HIS A CA 1
ATOM 1489 C C . HIS A 1 187 ? 15.703 -5.148 -20.672 1 54.16 187 HIS A C 1
ATOM 1491 O O . HIS A 1 187 ? 16.922 -5.02 -20.797 1 54.16 187 HIS A O 1
ATOM 1497 N N . HIS A 1 188 ? 14.891 -4.266 -20.156 1 63.22 188 HIS A N 1
ATOM 1498 C CA . HIS A 1 188 ? 15.375 -3.148 -19.359 1 63.22 188 HIS A CA 1
ATOM 1499 C C . HIS A 1 188 ? 16.312 -3.623 -18.25 1 63.22 188 HIS A C 1
ATOM 1501 O O . HIS A 1 188 ? 15.914 -4.387 -17.375 1 63.22 188 HIS A O 1
ATOM 1507 N N . LYS A 1 189 ? 17.516 -3.555 -18.484 1 74.62 189 LYS A N 1
ATOM 1508 C CA . LYS A 1 189 ? 18.531 -3.883 -17.484 1 74.62 189 LYS A CA 1
ATOM 1509 C C . LYS A 1 189 ? 18.766 -2.707 -16.547 1 74.62 189 LYS A C 1
ATOM 1511 O O . LYS A 1 189 ? 19.328 -2.883 -15.461 1 74.62 189 LYS A O 1
ATOM 1516 N N . GLY A 1 190 ? 18.234 -1.646 -16.984 1 85.25 190 GLY A N 1
ATOM 1517 C CA . GLY A 1 190 ? 18.578 -0.441 -16.25 1 85.25 190 GLY A CA 1
ATOM 1518 C C . GLY A 1 190 ? 17.672 -0.182 -15.07 1 85.25 190 GLY A C 1
ATOM 1519 O O . GLY A 1 190 ? 16.828 -1.021 -14.727 1 85.25 190 GLY A O 1
ATOM 1520 N N . PRO A 1 191 ? 17.875 0.879 -14.406 1 93.38 191 PRO A N 1
ATOM 1521 C CA . PRO A 1 191 ? 17.094 1.271 -13.234 1 93.38 191 PRO A CA 1
ATOM 1522 C C . PRO A 1 191 ? 15.594 1.318 -13.523 1 93.38 191 PRO A C 1
ATOM 1524 O O . PRO A 1 191 ? 15.18 1.779 -14.594 1 93.38 191 PRO A O 1
ATOM 1527 N N . LEU A 1 192 ? 14.805 0.808 -12.586 1 95.38 192 LEU A N 1
ATOM 1528 C CA . LEU A 1 192 ? 13.352 0.871 -12.719 1 95.38 192 LEU A CA 1
ATOM 1529 C C . LEU A 1 192 ? 12.875 2.316 -12.812 1 95.38 192 LEU A C 1
ATOM 1531 O O . LEU A 1 192 ? 11.852 2.602 -13.445 1 95.38 192 LEU A O 1
ATOM 1535 N N . ALA A 1 193 ? 13.633 3.213 -12.234 1 93 193 ALA A N 1
ATOM 1536 C CA . ALA A 1 193 ? 13.312 4.637 -12.242 1 93 193 ALA A CA 1
ATOM 1537 C C . ALA A 1 193 ? 13.195 5.168 -13.672 1 93 193 ALA A C 1
ATOM 1539 O O . ALA A 1 193 ? 12.391 6.055 -13.953 1 93 193 ALA A O 1
ATOM 1540 N N . THR A 1 194 ? 13.93 4.66 -14.602 1 93.31 194 THR A N 1
ATOM 1541 C CA . THR A 1 194 ? 14.016 5.195 -15.953 1 93.31 194 THR A CA 1
ATOM 1542 C C . THR A 1 194 ? 12.812 4.77 -16.781 1 93.31 194 THR A C 1
ATOM 1544 O O . THR A 1 194 ? 12.562 5.32 -17.859 1 93.31 194 THR A O 1
ATOM 1547 N N . ILE A 1 195 ? 12.047 3.83 -16.219 1 93.31 195 ILE A N 1
ATOM 1548 C CA . ILE A 1 195 ? 10.906 3.365 -16.984 1 93.31 195 ILE A CA 1
ATOM 1549 C C . ILE A 1 195 ? 9.617 3.592 -16.203 1 93.31 195 ILE A C 1
ATOM 1551 O O . ILE A 1 195 ? 8.625 2.889 -16.406 1 93.31 195 ILE A O 1
ATOM 1555 N N . GLY A 1 196 ? 9.68 4.422 -15.234 1 93.06 196 GLY A N 1
ATOM 1556 C CA . GLY A 1 196 ? 8.477 4.984 -14.641 1 93.06 196 GLY A CA 1
ATOM 1557 C C . GLY A 1 196 ? 7.938 4.16 -13.492 1 93.06 196 GL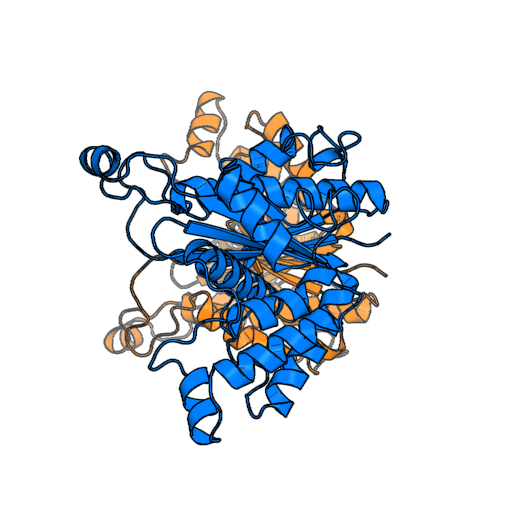Y A C 1
ATOM 1558 O O . GLY A 1 196 ? 6.797 4.355 -13.062 1 93.06 196 GLY A O 1
ATOM 1559 N N . PHE A 1 197 ? 8.719 3.23 -12.938 1 95.94 197 PHE A N 1
ATOM 1560 C CA . PHE A 1 197 ? 8.25 2.521 -11.75 1 95.94 197 PHE A CA 1
ATOM 1561 C C . PHE A 1 197 ? 8.047 3.484 -10.586 1 95.94 197 PHE A C 1
ATOM 1563 O O . PHE A 1 197 ? 8.828 4.426 -10.414 1 95.94 197 PHE A O 1
ATOM 1570 N N . HIS A 1 198 ? 6.977 3.172 -9.883 1 95.44 198 HIS A N 1
ATOM 1571 C CA . HIS A 1 198 ? 6.801 3.914 -8.633 1 95.44 198 HIS A CA 1
ATOM 1572 C C . HIS A 1 198 ? 8.023 3.781 -7.734 1 95.44 198 HIS A C 1
ATOM 1574 O O . HIS A 1 198 ? 8.594 2.695 -7.617 1 95.44 198 HIS A O 1
ATOM 1580 N N . PRO A 1 199 ? 8.391 4.789 -7.055 1 93.88 199 PRO A N 1
ATOM 1581 C CA . PRO A 1 199 ? 9.672 4.793 -6.355 1 93.88 199 PRO A CA 1
ATOM 1582 C C . PRO A 1 199 ? 9.695 3.871 -5.137 1 93.88 199 PRO A C 1
ATOM 1584 O O . PRO A 1 199 ? 10.758 3.578 -4.598 1 93.88 199 PRO A O 1
ATOM 1587 N N . SER A 1 200 ? 8.555 3.467 -4.664 1 92.06 200 SER A N 1
ATOM 1588 C CA . SER A 1 200 ? 8.477 2.582 -3.504 1 92.06 200 SER A CA 1
ATOM 1589 C C . SER A 1 200 ? 7.465 1.466 -3.727 1 92.06 200 SER A C 1
ATOM 1591 O O . SER A 1 200 ? 6.551 1.604 -4.543 1 92.06 200 SER A O 1
ATOM 1593 N N . VAL A 1 201 ? 7.723 0.424 -2.992 1 92.94 201 VAL A N 1
ATOM 1594 C CA . VAL A 1 201 ? 6.73 -0.645 -2.959 1 92.94 201 VAL A CA 1
ATOM 1595 C C . VAL A 1 201 ? 5.598 -0.268 -2.006 1 92.94 201 VAL A C 1
ATOM 1597 O O . VAL A 1 201 ? 5.836 0.303 -0.94 1 92.94 201 VAL A O 1
ATOM 1600 N N . LEU A 1 202 ? 4.422 -0.523 -2.484 1 92.94 202 LEU A N 1
ATOM 1601 C CA . LEU A 1 202 ? 3.268 -0.384 -1.603 1 92.94 202 LEU A CA 1
ATOM 1602 C C . LEU A 1 202 ? 2.859 -1.735 -1.024 1 92.94 202 LEU A C 1
ATOM 1604 O O . LEU A 1 202 ? 3.293 -2.781 -1.512 1 92.94 202 LEU A O 1
ATOM 1608 N N . THR A 1 203 ? 2.152 -1.653 0.057 1 89.94 203 THR A N 1
ATOM 1609 C CA . THR A 1 203 ? 1.703 -2.891 0.688 1 89.94 203 THR A CA 1
ATOM 1610 C C . THR A 1 203 ? 0.198 -2.855 0.936 1 89.94 203 THR A C 1
ATOM 1612 O O . THR A 1 203 ? -0.407 -1.781 0.968 1 89.94 203 THR A O 1
ATOM 1615 N N . GLY A 1 204 ? -0.366 -3.977 0.942 1 87.25 204 GLY A N 1
ATOM 1616 C CA . GLY A 1 204 ? -1.754 -4.207 1.31 1 87.25 204 GLY A CA 1
ATOM 1617 C C . GLY A 1 204 ? -1.961 -5.5 2.074 1 87.25 204 GLY A C 1
ATOM 1618 O O . GLY A 1 204 ? -1.075 -6.359 2.107 1 87.25 204 GLY A O 1
ATOM 1619 N N . ASP A 1 205 ? -3.039 -5.555 2.801 1 84.62 205 ASP A N 1
ATOM 1620 C CA . ASP A 1 205 ? -3.436 -6.766 3.512 1 84.62 205 ASP A CA 1
ATOM 1621 C C . ASP A 1 205 ? -4.414 -7.594 2.684 1 84.62 205 ASP A C 1
ATOM 1623 O O . ASP A 1 205 ? -5.559 -7.188 2.473 1 84.62 205 ASP A O 1
ATOM 1627 N N . ALA A 1 206 ? -3.969 -8.766 2.34 1 89.94 206 ALA A N 1
ATOM 1628 C CA . ALA A 1 206 ? -4.754 -9.609 1.447 1 89.94 206 ALA A CA 1
ATOM 1629 C C . ALA A 1 206 ? -6.137 -9.891 2.031 1 89.94 206 ALA A C 1
ATOM 1631 O O . ALA A 1 206 ? -7.062 -10.25 1.304 1 89.94 206 ALA A O 1
ATOM 1632 N N . THR A 1 207 ? -6.285 -9.742 3.332 1 88.25 207 THR A N 1
ATOM 1633 C CA . THR A 1 207 ? -7.59 -9.906 3.965 1 88.25 207 THR A CA 1
ATOM 1634 C C . THR A 1 207 ? -8.617 -8.961 3.348 1 88.25 207 THR A C 1
ATOM 1636 O O . THR A 1 207 ? -9.789 -9.312 3.209 1 88.25 207 THR A O 1
ATOM 1639 N N . TYR A 1 208 ? -8.102 -7.828 2.889 1 87.81 208 TYR A N 1
ATOM 1640 C CA . TYR A 1 208 ? -9.023 -6.785 2.465 1 87.81 208 TYR A CA 1
ATOM 1641 C C . TYR A 1 208 ? -8.805 -6.422 1.001 1 87.81 208 TYR A C 1
ATOM 1643 O O . TYR A 1 208 ? -9.578 -5.652 0.422 1 87.81 208 TYR A O 1
ATOM 1651 N N . HIS A 1 209 ? -7.777 -6.984 0.42 1 93.69 209 HIS A N 1
ATOM 1652 C CA . HIS A 1 209 ? -7.391 -6.57 -0.925 1 93.69 209 HIS A CA 1
ATOM 1653 C C . HIS A 1 209 ? -7.66 -7.676 -1.939 1 93.69 209 HIS A C 1
ATOM 1655 O O . HIS A 1 209 ? -6.926 -8.664 -1.993 1 93.69 209 HIS A O 1
ATOM 1661 N N . ASP A 1 210 ? -8.578 -7.367 -2.779 1 97.19 210 ASP A N 1
ATOM 1662 C CA . ASP A 1 210 ? -9.062 -8.375 -3.719 1 97.19 210 ASP A CA 1
ATOM 1663 C C . ASP A 1 210 ? -7.977 -8.773 -4.711 1 97.19 210 ASP A C 1
ATOM 1665 O O . ASP A 1 210 ? -7.84 -9.945 -5.051 1 97.19 210 ASP A O 1
ATOM 1669 N N . MET A 1 211 ? -7.211 -7.84 -5.184 1 98.06 211 MET A N 1
ATOM 1670 C CA . MET A 1 211 ? -6.16 -8.164 -6.145 1 98.06 211 MET A CA 1
ATOM 1671 C C . MET A 1 211 ? -5.098 -9.055 -5.508 1 98.06 211 MET A C 1
ATOM 1673 O O . MET A 1 211 ? -4.555 -9.945 -6.164 1 98.06 211 MET A O 1
ATOM 1677 N N . LEU A 1 212 ? -4.809 -8.789 -4.254 1 97.06 212 LEU A N 1
ATOM 1678 C CA . LEU A 1 212 ? -3.855 -9.633 -3.537 1 97.06 212 LEU A CA 1
ATOM 1679 C C . LEU A 1 212 ? -4.43 -11.023 -3.301 1 97.06 212 LEU A C 1
ATOM 1681 O O . LEU A 1 212 ? -3.695 -12.016 -3.297 1 97.06 212 LEU A O 1
ATOM 1685 N N . GLN A 1 213 ? -5.707 -11.07 -3.096 1 97.69 213 GLN A N 1
ATOM 1686 C CA . GLN A 1 213 ? -6.359 -12.367 -2.982 1 97.69 213 GLN A CA 1
ATOM 1687 C C . GLN A 1 213 ? -6.23 -13.164 -4.277 1 97.69 213 GLN A C 1
ATOM 1689 O O . GLN A 1 213 ? -6.012 -14.375 -4.246 1 97.69 213 GLN A O 1
ATOM 1694 N N . ILE A 1 214 ? -6.352 -12.484 -5.402 1 98.75 214 ILE A N 1
ATOM 1695 C CA . ILE A 1 214 ? -6.168 -13.148 -6.688 1 98.75 214 ILE A CA 1
ATOM 1696 C C . ILE A 1 214 ? -4.738 -13.672 -6.797 1 98.75 214 ILE A C 1
ATOM 1698 O O . ILE A 1 214 ? -4.52 -14.812 -7.227 1 98.75 214 ILE A O 1
ATOM 1702 N N . ALA A 1 215 ? -3.801 -12.891 -6.371 1 98.5 215 ALA A N 1
ATOM 1703 C CA . ALA A 1 215 ? -2.41 -13.336 -6.359 1 98.5 215 ALA A CA 1
ATOM 1704 C C . ALA A 1 215 ? -2.23 -14.555 -5.457 1 98.5 215 ALA A C 1
ATOM 1706 O O . ALA A 1 215 ? -1.458 -15.461 -5.773 1 98.5 215 ALA A O 1
ATOM 1707 N N . ASP A 1 216 ? -2.912 -14.547 -4.34 1 97.12 216 ASP A N 1
ATOM 1708 C CA . ASP A 1 216 ? -2.881 -15.68 -3.42 1 97.12 216 ASP A CA 1
ATOM 1709 C C . ASP A 1 216 ? -3.387 -16.953 -4.098 1 97.12 216 ASP A C 1
ATOM 1711 O O . ASP A 1 216 ? -2.797 -18.016 -3.945 1 97.12 216 ASP A O 1
ATOM 1715 N N . VAL A 1 217 ? -4.418 -16.812 -4.82 1 98.44 217 VAL A N 1
ATOM 1716 C CA . VAL A 1 217 ? -4.988 -17.953 -5.531 1 98.44 217 VAL A CA 1
ATOM 1717 C C . VAL A 1 217 ? -3.971 -18.5 -6.527 1 98.44 217 VAL A C 1
ATOM 1719 O O . VAL A 1 217 ? -3.754 -19.719 -6.594 1 98.44 217 VAL A O 1
ATOM 1722 N N . ILE A 1 218 ? -3.318 -17.625 -7.246 1 98.81 218 ILE A N 1
ATOM 1723 C CA . ILE A 1 218 ? -2.322 -18.047 -8.227 1 98.81 218 ILE A CA 1
ATOM 1724 C C . ILE A 1 218 ? -1.148 -18.719 -7.512 1 98.81 218 ILE A C 1
ATOM 1726 O O . ILE A 1 218 ? -0.639 -19.734 -7.969 1 98.81 218 ILE A O 1
ATOM 1730 N N . ALA A 1 219 ? -0.736 -18.156 -6.402 1 98.25 219 ALA A N 1
ATOM 1731 C CA . ALA A 1 219 ? 0.345 -18.766 -5.625 1 98.25 219 ALA A CA 1
ATOM 1732 C C . ALA A 1 219 ? -0.036 -20.156 -5.145 1 98.25 219 ALA A C 1
ATOM 1734 O O . ALA A 1 219 ? 0.75 -21.094 -5.27 1 98.25 219 ALA A O 1
ATOM 1735 N N . GLY A 1 220 ? -1.215 -20.25 -4.637 1 97.88 220 GLY A N 1
ATOM 1736 C CA . GLY A 1 220 ? -1.682 -21.516 -4.09 1 97.88 220 GLY A CA 1
ATOM 1737 C C . GLY A 1 220 ? -1.812 -22.594 -5.141 1 97.88 220 GLY A C 1
ATOM 1738 O O . GLY A 1 220 ? -1.326 -23.719 -4.945 1 97.88 220 GLY A O 1
ATOM 1739 N N . VAL A 1 221 ? -2.441 -22.281 -6.238 1 98.31 221 VAL A N 1
ATOM 1740 C CA . VAL A 1 221 ? -2.674 -23.281 -7.277 1 98.31 221 VAL A CA 1
ATOM 1741 C C . VAL A 1 221 ? -1.343 -23.719 -7.883 1 98.31 221 VAL A C 1
ATOM 1743 O O . VAL A 1 221 ? -1.161 -24.891 -8.219 1 98.31 221 VAL A O 1
ATOM 1746 N N . THR A 1 222 ? -0.416 -22.812 -8.031 1 98.69 222 THR A N 1
ATOM 1747 C CA . THR A 1 222 ? 0.899 -23.141 -8.562 1 98.69 222 THR A CA 1
ATOM 1748 C C . THR A 1 222 ? 1.66 -24.047 -7.613 1 98.69 222 THR A C 1
ATOM 1750 O O . THR A 1 222 ? 2.266 -25.031 -8.039 1 98.69 222 THR A O 1
ATOM 1753 N N . ARG A 1 223 ? 1.61 -23.672 -6.355 1 97.94 223 ARG A N 1
ATOM 1754 C CA . ARG A 1 223 ? 2.287 -24.5 -5.359 1 97.94 223 ARG A CA 1
ATOM 1755 C C . ARG A 1 223 ? 1.767 -25.938 -5.391 1 97.94 223 ARG A C 1
ATOM 1757 O O . ARG A 1 223 ? 2.551 -26.891 -5.387 1 97.94 223 ARG A O 1
ATOM 1764 N N . GLU A 1 224 ? 0.488 -26.078 -5.438 1 97.12 224 GLU A N 1
ATOM 1765 C CA . GLU A 1 224 ? -0.131 -27.391 -5.434 1 97.12 224 GLU A CA 1
ATOM 1766 C C . GLU A 1 224 ? 0.192 -28.156 -6.715 1 97.12 224 GLU A C 1
ATOM 1768 O O . GLU A 1 224 ? 0.374 -29.375 -6.688 1 97.12 224 GLU A O 1
ATOM 1773 N N . TRP A 1 225 ? 0.218 -27.469 -7.805 1 98 225 TRP A N 1
ATOM 1774 C CA . TRP A 1 225 ? 0.6 -28.078 -9.078 1 98 225 TRP A CA 1
ATOM 1775 C C . TRP A 1 225 ? 2.021 -28.625 -9.016 1 98 225 TRP A C 1
ATOM 1777 O O . TRP A 1 225 ? 2.258 -29.797 -9.336 1 98 225 TRP A O 1
ATOM 1787 N N . VAL A 1 226 ? 2.955 -27.828 -8.57 1 97.88 226 VAL A N 1
ATOM 1788 C CA . VAL A 1 226 ? 4.352 -28.234 -8.492 1 97.88 226 VAL A CA 1
ATOM 1789 C C . VAL A 1 226 ? 4.484 -29.422 -7.543 1 97.88 226 VAL A C 1
ATOM 1791 O O . VAL A 1 226 ? 5.191 -30.391 -7.848 1 97.88 226 VAL A O 1
ATOM 1794 N N . ASN A 1 227 ? 3.775 -29.344 -6.441 1 96.44 227 ASN A N 1
ATOM 1795 C CA . ASN A 1 227 ? 3.814 -30.453 -5.488 1 96.44 227 ASN A CA 1
ATOM 1796 C C . ASN A 1 227 ? 3.262 -31.734 -6.102 1 96.44 227 ASN A C 1
ATOM 1798 O O . ASN A 1 227 ? 3.805 -32.812 -5.875 1 96.44 227 ASN A O 1
ATOM 1802 N N . ALA A 1 228 ? 2.225 -31.625 -6.82 1 96.94 228 ALA A N 1
ATOM 1803 C CA . ALA A 1 228 ? 1.635 -32.781 -7.469 1 96.94 228 ALA A CA 1
ATOM 1804 C C . ALA A 1 228 ? 2.617 -33.438 -8.445 1 96.94 228 ALA A C 1
ATOM 1806 O O . ALA A 1 228 ? 2.74 -34.656 -8.5 1 96.94 228 ALA A O 1
ATOM 1807 N N . VAL A 1 229 ? 3.27 -32.625 -9.164 1 96.88 229 VAL A N 1
ATOM 1808 C CA . VAL A 1 229 ? 4.238 -33.125 -10.141 1 96.88 229 VAL A CA 1
ATOM 1809 C C . VAL A 1 229 ? 5.414 -33.781 -9.422 1 96.88 229 VAL A C 1
ATOM 1811 O O . VAL A 1 229 ? 5.883 -34.844 -9.828 1 96.88 229 VAL A O 1
ATOM 1814 N N . ARG A 1 230 ? 5.84 -33.188 -8.336 1 94.88 230 ARG A N 1
ATOM 1815 C CA . ARG A 1 230 ? 6.93 -33.75 -7.551 1 94.88 230 ARG A CA 1
ATOM 1816 C C . ARG A 1 230 ? 6.555 -35.125 -7.012 1 94.88 230 ARG A C 1
ATOM 1818 O O . ARG A 1 230 ? 7.414 -36 -6.863 1 94.88 230 ARG A O 1
ATOM 1825 N N . ASP A 1 231 ? 5.312 -35.25 -6.707 1 94.69 231 ASP A N 1
ATOM 1826 C CA . ASP A 1 231 ? 4.809 -36.5 -6.16 1 94.69 231 ASP A CA 1
ATOM 1827 C C . ASP A 1 231 ? 4.461 -37.469 -7.273 1 94.69 231 ASP A C 1
ATOM 1829 O O . ASP A 1 231 ? 3.883 -38.531 -7.016 1 94.69 231 ASP A O 1
ATOM 1833 N N . ASN A 1 232 ? 4.715 -37.125 -8.445 1 93.44 232 ASN A N 1
ATOM 1834 C CA . ASN A 1 232 ? 4.492 -37.969 -9.633 1 93.44 232 ASN A CA 1
ATOM 1835 C C . ASN A 1 232 ? 3.016 -38.312 -9.797 1 93.44 232 ASN A C 1
ATOM 1837 O O . ASN A 1 232 ? 2.678 -39.438 -10.125 1 93.44 232 ASN A O 1
ATOM 1841 N N . ARG A 1 233 ? 2.273 -37.281 -9.523 1 90.88 233 ARG A N 1
ATOM 1842 C CA . ARG A 1 233 ? 0.846 -37.5 -9.758 1 90.88 233 ARG A CA 1
ATOM 1843 C C . ARG A 1 233 ? 0.47 -37.125 -11.188 1 90.88 233 ARG A C 1
ATOM 1845 O O . ARG A 1 233 ? 0.758 -36.031 -11.656 1 90.88 233 ARG A O 1
ATOM 1852 N N . SER A 1 234 ? -0.097 -38.031 -11.875 1 81.62 234 SER A N 1
ATOM 1853 C CA . SER A 1 234 ? -0.407 -37.812 -13.289 1 81.62 234 SER A CA 1
ATOM 1854 C C . SER A 1 234 ? -1.787 -37.188 -13.461 1 81.62 234 SER A C 1
ATOM 1856 O O . SER A 1 234 ? -2.059 -36.531 -14.477 1 81.62 234 SER A O 1
ATOM 1858 N N . SER A 1 235 ? -2.701 -37.469 -12.625 1 84.44 235 SER A N 1
ATOM 1859 C CA . SER A 1 235 ? -4.035 -36.875 -12.641 1 84.44 235 SER A CA 1
ATOM 1860 C C . SER A 1 235 ? -4.504 -36.5 -11.242 1 84.44 235 SER A C 1
ATOM 1862 O O . SER A 1 235 ? -4.484 -37.344 -10.336 1 84.44 235 SER A O 1
ATOM 1864 N N . SER A 1 236 ? -4.727 -35.188 -11.141 1 91.06 236 SER A N 1
ATOM 1865 C CA . SER A 1 236 ? -5.223 -34.719 -9.859 1 91.06 236 SER A CA 1
ATOM 1866 C C . SER A 1 236 ? -5.996 -33.406 -10.031 1 91.06 236 SER A C 1
ATOM 1868 O O . SER A 1 236 ? -5.891 -32.75 -11.07 1 91.06 236 SER A O 1
ATOM 1870 N N . TRP A 1 237 ? -6.805 -33.094 -9.109 1 94.38 237 TRP A N 1
ATOM 1871 C CA . TRP A 1 237 ? -7.566 -31.859 -9.062 1 94.38 237 TRP A CA 1
ATOM 1872 C C . TRP A 1 237 ? -6.641 -30.641 -9.156 1 94.38 237 TRP A C 1
ATOM 1874 O O . TRP A 1 237 ? -6.949 -29.672 -9.844 1 94.38 237 TRP A O 1
ATOM 1884 N N . GLU A 1 238 ? -5.543 -30.766 -8.547 1 92.5 238 GLU A N 1
ATOM 1885 C CA . GLU A 1 238 ? -4.566 -29.672 -8.547 1 92.5 238 GLU A CA 1
ATOM 1886 C C . GLU A 1 238 ? -4.008 -29.438 -9.945 1 92.5 238 GLU A C 1
ATOM 1888 O O . GLU A 1 238 ? -3.834 -28.281 -10.359 1 92.5 238 GLU A O 1
ATOM 1893 N N . LEU A 1 239 ? -3.732 -30.484 -10.625 1 95.06 239 LEU A N 1
ATOM 1894 C CA . LEU A 1 239 ? -3.238 -30.391 -11.992 1 95.06 239 LEU A CA 1
ATOM 1895 C C . LEU A 1 239 ? -4.285 -29.75 -12.898 1 95.06 239 LEU A C 1
ATOM 1897 O O . LEU A 1 239 ? -3.961 -28.875 -13.703 1 95.06 239 LEU A O 1
ATOM 1901 N N . ASP A 1 240 ? -5.469 -30.188 -12.742 1 95.75 240 ASP A N 1
ATOM 1902 C CA . ASP A 1 240 ? -6.57 -29.672 -13.547 1 95.75 240 ASP A CA 1
ATOM 1903 C C . ASP A 1 240 ? -6.754 -28.172 -13.312 1 95.75 240 ASP A C 1
ATOM 1905 O O . ASP A 1 240 ? -6.984 -27.422 -14.266 1 95.75 240 ASP A O 1
ATOM 1909 N N . ARG A 1 241 ? -6.625 -27.734 -12.094 1 96.69 241 ARG A N 1
ATOM 1910 C CA . ARG A 1 241 ? -6.84 -26.328 -11.766 1 96.69 241 ARG A CA 1
ATOM 1911 C C . ARG A 1 241 ? -5.723 -25.469 -12.336 1 96.69 241 ARG A C 1
ATOM 1913 O O . ARG A 1 241 ? -5.973 -24.344 -12.812 1 96.69 241 ARG A O 1
ATOM 1920 N N . PHE A 1 242 ? -4.562 -26 -12.281 1 98.12 242 PHE A N 1
ATOM 1921 C CA . PHE A 1 242 ? -3.477 -25.219 -12.867 1 98.12 242 PHE A CA 1
ATOM 1922 C C . PHE A 1 242 ? -3.623 -25.141 -14.383 1 98.12 242 PHE A C 1
ATOM 1924 O O . PHE A 1 242 ? -3.396 -24.094 -14.977 1 98.12 242 PHE A O 1
ATOM 1931 N N . GLN A 1 243 ? -3.98 -26.219 -14.961 1 96.38 243 GLN A N 1
ATOM 1932 C CA . GLN A 1 243 ? -4.203 -26.234 -16.406 1 96.38 243 GLN A CA 1
ATOM 1933 C C . GLN A 1 243 ? -5.23 -25.172 -16.812 1 96.38 243 GLN A C 1
ATOM 1935 O O . GLN A 1 243 ? -5.117 -24.562 -17.875 1 96.38 243 GLN A O 1
ATOM 1940 N N . ARG A 1 244 ? -6.137 -24.953 -16 1 97.06 244 ARG A N 1
ATOM 1941 C CA . ARG A 1 244 ? -7.195 -24 -16.281 1 97.06 244 ARG A CA 1
ATOM 1942 C C . ARG A 1 244 ? -6.641 -22.578 -16.359 1 97.06 244 ARG A C 1
ATOM 1944 O O . ARG A 1 244 ? -7.125 -21.766 -17.141 1 97.06 244 ARG A O 1
ATOM 1951 N N . VAL A 1 245 ? -5.605 -22.234 -15.523 1 98.19 245 VAL A N 1
ATOM 1952 C CA . VAL A 1 245 ? -5.156 -20.859 -15.414 1 98.19 245 VAL A CA 1
ATOM 1953 C C . VAL A 1 245 ? -3.859 -20.672 -16.203 1 98.19 245 VAL A C 1
ATOM 1955 O O . VAL A 1 245 ? -3.348 -19.562 -16.312 1 98.19 245 VAL A O 1
ATOM 1958 N N . ARG A 1 246 ? -3.314 -21.734 -16.75 1 97.31 246 ARG A N 1
ATOM 1959 C CA . ARG A 1 246 ? -1.966 -21.734 -17.312 1 97.31 246 ARG A CA 1
ATOM 1960 C C . ARG A 1 246 ? -1.835 -20.688 -18.406 1 97.31 246 ARG A C 1
ATOM 1962 O O . ARG A 1 246 ? -0.783 -20.062 -18.562 1 97.31 246 ARG A O 1
ATOM 1969 N N . ASP A 1 247 ? -2.916 -20.453 -19.172 1 96.81 247 ASP A N 1
ATOM 1970 C CA . ASP A 1 247 ? -2.85 -19.547 -20.328 1 96.81 247 ASP A CA 1
ATOM 1971 C C . ASP A 1 247 ? -2.816 -18.094 -19.875 1 96.81 247 ASP A C 1
ATOM 1973 O O . ASP A 1 247 ? -2.58 -17.188 -20.688 1 96.81 247 ASP A O 1
ATOM 1977 N N . ARG A 1 248 ? -3.002 -17.859 -18.609 1 98.06 248 ARG A N 1
ATOM 1978 C CA . ARG A 1 248 ? -2.957 -16.5 -18.094 1 98.06 248 ARG A CA 1
ATOM 1979 C C . ARG A 1 248 ? -1.542 -16.125 -17.656 1 98.06 248 ARG A C 1
ATOM 1981 O O . ARG A 1 248 ? -1.266 -14.961 -17.359 1 98.06 248 ARG A O 1
ATOM 1988 N N . PHE A 1 249 ? -0.677 -17.141 -17.672 1 98.44 249 PHE A N 1
ATOM 1989 C CA . PHE A 1 249 ? 0.714 -16.844 -17.359 1 98.44 249 PHE A CA 1
ATOM 1990 C C . PHE A 1 249 ? 1.404 -16.172 -18.531 1 98.44 249 PHE A C 1
ATOM 1992 O O . PHE A 1 249 ? 1.149 -16.516 -19.688 1 98.44 249 PHE A O 1
ATOM 1999 N N . ARG A 1 250 ? 2.219 -15.227 -18.234 1 97.38 250 ARG A N 1
ATOM 2000 C CA . ARG A 1 250 ? 2.996 -14.547 -19.266 1 97.38 250 ARG A CA 1
ATOM 2001 C C . ARG A 1 250 ? 3.754 -15.539 -20.125 1 97.38 250 ARG A C 1
ATOM 2003 O O . ARG A 1 250 ? 4.426 -16.438 -19.609 1 97.38 250 ARG A O 1
ATOM 2010 N N . ASN A 1 251 ? 3.678 -15.375 -21.406 1 95.56 251 ASN A N 1
ATOM 2011 C CA . ASN A 1 251 ? 4.281 -16.359 -22.297 1 95.56 251 ASN A CA 1
ATOM 2012 C C . ASN A 1 251 ? 4.875 -15.703 -23.531 1 95.56 251 ASN A C 1
ATOM 2014 O O . ASN A 1 251 ? 4.98 -16.328 -24.594 1 95.56 251 ASN A O 1
ATOM 2018 N N . ARG A 1 252 ? 5.273 -14.594 -23.5 1 92.31 252 ARG A N 1
ATOM 2019 C CA . ARG A 1 252 ? 5.801 -13.844 -24.641 1 92.31 252 ARG A CA 1
ATOM 2020 C C . ARG A 1 252 ? 7.176 -14.367 -25.047 1 92.31 252 ARG A C 1
ATOM 2022 O O . ARG A 1 252 ? 7.52 -14.367 -26.234 1 92.31 252 ARG A O 1
ATOM 2029 N N . HIS A 1 253 ? 7.918 -14.781 -24.062 1 91.25 253 HIS A N 1
ATOM 2030 C CA . HIS A 1 253 ? 9.297 -15.18 -24.312 1 91.25 253 HIS A CA 1
ATOM 2031 C C . HIS A 1 253 ? 9.578 -16.578 -23.766 1 91.25 253 HIS A C 1
ATOM 2033 O O . HIS A 1 253 ? 10.734 -16.984 -23.656 1 91.25 253 HIS A O 1
ATOM 2039 N N . GLY A 1 254 ? 8.508 -17.234 -23.297 1 89.12 254 GLY A N 1
ATOM 2040 C CA . GLY A 1 254 ? 8.68 -18.562 -22.734 1 89.12 254 GLY A CA 1
ATOM 2041 C C . GLY A 1 254 ? 8.867 -19.641 -23.781 1 89.12 254 GLY A C 1
ATOM 2042 O O . GLY A 1 254 ? 8.523 -19.453 -24.953 1 89.12 254 GLY A O 1
ATOM 2043 N N . ASN A 1 255 ? 9.547 -20.703 -23.328 1 84.56 255 ASN A N 1
ATOM 2044 C CA . ASN A 1 255 ? 9.742 -21.859 -24.203 1 84.56 255 ASN A CA 1
ATOM 2045 C C . ASN A 1 255 ? 9.773 -23.172 -23.406 1 84.56 255 ASN A C 1
ATOM 2047 O O . ASN A 1 255 ? 10.766 -23.469 -22.75 1 84.56 255 ASN A O 1
ATOM 2051 N N . PRO A 1 256 ? 8.703 -24 -23.641 1 89.44 256 PRO A N 1
ATOM 2052 C CA . PRO A 1 256 ? 7.457 -23.688 -24.344 1 89.44 256 PRO A CA 1
ATOM 2053 C C . PRO A 1 256 ? 6.508 -22.828 -23.516 1 89.44 256 PRO A C 1
ATOM 2055 O O . PRO A 1 256 ? 6.559 -22.859 -22.281 1 89.44 256 PRO A O 1
ATOM 2058 N N . GLY A 1 257 ? 5.719 -22.094 -24.094 1 92.81 257 GLY A N 1
ATOM 2059 C CA . GLY A 1 257 ? 4.648 -21.359 -23.453 1 92.81 257 GLY A CA 1
ATOM 2060 C C . GLY A 1 257 ? 5.145 -20.391 -22.391 1 92.81 257 GLY A C 1
ATOM 2061 O O . GLY A 1 257 ? 5.988 -19.547 -22.656 1 92.81 257 GLY A O 1
ATOM 2062 N N . PHE A 1 258 ? 4.641 -20.656 -21.156 1 96.75 258 PHE A N 1
ATOM 2063 C CA . PHE A 1 258 ? 4.906 -19.703 -20.078 1 96.75 258 PHE A CA 1
ATOM 2064 C C . PHE A 1 258 ? 6.168 -20.094 -19.312 1 96.75 258 PHE A C 1
ATOM 2066 O O . PHE A 1 258 ? 6.594 -19.375 -18.422 1 96.75 258 PHE A O 1
ATOM 2073 N N . PHE A 1 259 ? 6.887 -21.188 -19.625 1 96.31 259 PHE A N 1
ATOM 2074 C CA . PHE A 1 259 ? 8.086 -21.641 -18.938 1 96.31 259 PHE A CA 1
ATOM 2075 C C . PHE A 1 259 ? 9.258 -20.719 -19.203 1 96.31 259 PHE A C 1
ATOM 2077 O O . PHE A 1 259 ? 9.594 -20.453 -20.359 1 96.31 259 PHE A O 1
ATOM 2084 N N . GLY A 1 260 ? 9.812 -20.188 -18.125 1 94.19 260 GLY A N 1
ATOM 2085 C CA . GLY A 1 260 ? 10.93 -19.25 -18.234 1 94.19 260 GLY A CA 1
ATOM 2086 C C . GLY A 1 260 ? 10.484 -17.812 -18.359 1 94.19 260 GLY A C 1
ATOM 2087 O O . GLY A 1 260 ? 11.305 -16.891 -18.297 1 94.19 260 GLY A O 1
ATOM 2088 N N . ASP A 1 261 ? 9.25 -17.578 -18.562 1 95.88 261 ASP A N 1
ATOM 2089 C CA . ASP A 1 261 ? 8.672 -16.25 -18.672 1 95.88 261 ASP A CA 1
ATOM 2090 C C . ASP A 1 261 ? 7.68 -16 -17.531 1 95.88 261 ASP A C 1
ATOM 2092 O O . ASP A 1 261 ? 8.07 -15.594 -16.438 1 95.88 261 ASP A O 1
ATOM 2096 N N . GLY A 1 262 ? 6.559 -16.578 -17.656 1 97.56 262 GLY A N 1
ATOM 2097 C CA . GLY A 1 262 ? 5.578 -16.422 -16.578 1 97.56 262 GLY A CA 1
ATOM 2098 C C . GLY A 1 262 ? 5.812 -17.359 -15.422 1 97.56 262 GLY A C 1
ATOM 2099 O O . GLY A 1 262 ? 5.285 -17.156 -14.328 1 97.56 262 GLY A O 1
ATOM 2100 N N . PHE A 1 263 ? 6.586 -18.406 -15.664 1 97.69 263 PHE A N 1
ATOM 2101 C CA . PHE A 1 263 ? 6.918 -19.391 -14.648 1 97.69 263 PHE A CA 1
ATOM 2102 C C . PHE A 1 263 ? 8.43 -19.547 -14.516 1 97.69 263 PHE A C 1
ATOM 2104 O O . PHE A 1 263 ? 9.102 -19.922 -15.484 1 97.69 263 PHE A O 1
ATOM 2111 N N . VAL A 1 264 ? 8.875 -19.312 -13.328 1 96.81 264 VAL A N 1
ATOM 2112 C CA . VAL A 1 264 ? 10.297 -19.453 -13.016 1 96.81 264 VAL A CA 1
ATOM 2113 C C . VAL A 1 264 ? 10.492 -20.531 -11.953 1 96.81 264 VAL A C 1
ATOM 2115 O O . VAL A 1 264 ? 9.766 -20.562 -10.961 1 96.81 264 VAL A O 1
ATOM 2118 N N . LEU A 1 265 ? 11.414 -21.406 -12.211 1 96.62 265 LEU A N 1
ATOM 2119 C CA . LEU A 1 265 ? 11.852 -22.406 -11.227 1 96.62 265 LEU A CA 1
ATOM 2120 C C . LEU A 1 265 ? 13.281 -22.125 -10.773 1 96.62 265 LEU A C 1
ATOM 2122 O O . LEU A 1 265 ? 14.203 -22.078 -11.594 1 96.62 265 LEU A O 1
ATOM 2126 N N . TRP A 1 266 ? 13.352 -21.922 -9.484 1 93.88 266 TRP A N 1
ATOM 2127 C CA . TRP A 1 266 ? 14.68 -21.625 -8.938 1 93.88 266 TRP A CA 1
ATOM 2128 C C . TRP A 1 266 ? 14.953 -22.469 -7.695 1 93.88 266 TRP A C 1
ATOM 2130 O O . TRP A 1 266 ? 14.109 -22.562 -6.801 1 93.88 266 TRP A O 1
ATOM 2140 N N . PRO A 1 267 ? 16.125 -23.062 -7.355 1 92.19 267 PRO A N 1
ATOM 2141 C CA . PRO A 1 267 ? 17.141 -23.156 -8.406 1 92.19 267 PRO A CA 1
ATOM 2142 C C . PRO A 1 267 ? 16.734 -24.078 -9.547 1 92.19 267 PRO A C 1
ATOM 2144 O O . PRO A 1 267 ? 15.727 -24.781 -9.445 1 92.19 267 PRO A O 1
ATOM 2147 N N . TRP A 1 268 ? 17.469 -23.938 -10.562 1 89.38 268 TRP A N 1
ATOM 2148 C CA . TRP A 1 268 ? 17.188 -24.781 -11.719 1 89.38 268 TRP A CA 1
ATOM 2149 C C . TRP A 1 268 ? 17.328 -26.25 -11.367 1 89.38 268 TRP A C 1
ATOM 2151 O O . TRP A 1 268 ? 18.312 -26.656 -10.742 1 89.38 268 TRP A O 1
ATOM 2161 N N . HIS A 1 269 ? 16.328 -27.031 -11.688 1 90.25 269 HIS A N 1
ATOM 2162 C CA . HIS A 1 269 ? 16.25 -28.484 -11.539 1 90.25 269 HIS A CA 1
ATOM 2163 C C . HIS A 1 269 ? 15.742 -29.141 -12.812 1 90.25 269 HIS A C 1
ATOM 2165 O O . HIS A 1 269 ? 14.531 -29.203 -13.047 1 90.25 269 HIS A O 1
ATOM 2171 N N . ASN A 1 270 ? 16.641 -29.781 -13.492 1 91.75 270 ASN A N 1
ATOM 2172 C CA . ASN A 1 270 ? 16.328 -30.266 -14.828 1 91.75 270 ASN A CA 1
ATOM 2173 C C . ASN A 1 270 ? 15.188 -31.281 -14.805 1 91.75 270 ASN A C 1
ATOM 2175 O O . ASN A 1 270 ? 14.227 -31.172 -15.562 1 91.75 270 ASN A O 1
ATOM 2179 N N . GLU A 1 271 ? 15.289 -32.281 -13.938 1 94.31 271 GLU A N 1
ATOM 2180 C CA . GLU A 1 271 ? 14.289 -33.344 -13.891 1 94.31 271 GLU A CA 1
ATOM 2181 C C . GLU A 1 271 ? 12.914 -32.781 -13.547 1 94.31 271 GLU A C 1
ATOM 2183 O O . GLU A 1 271 ? 11.922 -33.094 -14.211 1 94.31 271 GLU A O 1
ATOM 2188 N N . LEU A 1 272 ? 12.836 -31.953 -12.586 1 95.31 272 LEU A N 1
ATOM 2189 C CA . LEU A 1 272 ? 11.562 -31.359 -12.195 1 95.31 272 LEU A CA 1
ATOM 2190 C C . LEU A 1 272 ? 11.031 -30.453 -13.305 1 95.31 272 LEU A C 1
ATOM 2192 O O . LEU A 1 272 ? 9.836 -30.453 -13.594 1 95.31 272 LEU A O 1
ATOM 2196 N N . TRP A 1 273 ? 11.922 -29.719 -13.914 1 96.06 273 TRP A N 1
ATOM 2197 C CA . TRP A 1 273 ? 11.555 -28.812 -15 1 96.06 273 TRP A CA 1
ATOM 2198 C C . TRP A 1 273 ? 10.867 -29.578 -16.125 1 96.06 273 TRP A C 1
ATOM 2200 O O . TRP A 1 273 ? 9.797 -29.188 -16.594 1 96.06 273 TRP A O 1
ATOM 2210 N N . VAL A 1 274 ? 11.445 -30.656 -16.484 1 95.75 274 VAL A N 1
ATOM 2211 C CA . VAL A 1 274 ? 10.914 -31.469 -17.578 1 95.75 274 VAL A CA 1
ATOM 2212 C C . VAL A 1 274 ? 9.57 -32.062 -17.172 1 95.75 274 VAL A C 1
ATOM 2214 O O . VAL A 1 274 ? 8.625 -32.062 -17.953 1 95.75 274 VAL A O 1
ATOM 2217 N N . SER A 1 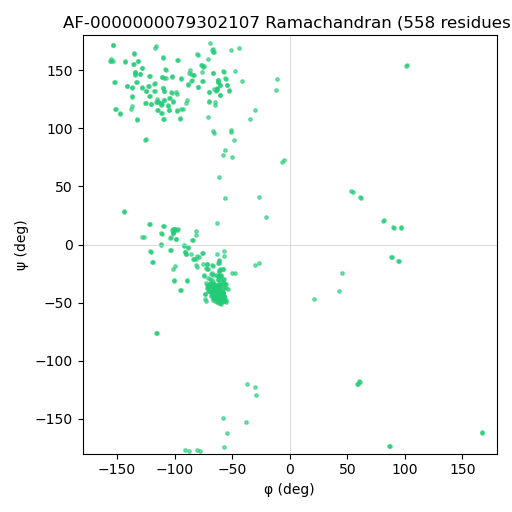275 ? 9.516 -32.531 -15.953 1 96.06 275 SER A N 1
ATOM 2218 C CA . SER A 1 275 ? 8.281 -33.125 -15.461 1 96.06 275 SER A CA 1
ATOM 2219 C C . SER A 1 275 ? 7.152 -32.094 -15.438 1 96.06 275 SER A C 1
ATOM 2221 O O . SER A 1 275 ? 6.004 -32.406 -15.758 1 96.06 275 SER A O 1
ATOM 2223 N N . LEU A 1 276 ? 7.453 -30.906 -15.039 1 96.88 276 LEU A N 1
ATOM 2224 C CA . LEU A 1 276 ? 6.465 -29.828 -15.016 1 96.88 276 LEU A CA 1
ATOM 2225 C C . LEU A 1 276 ? 5.977 -29.516 -16.422 1 96.88 276 LEU A C 1
ATOM 2227 O O . LEU A 1 276 ? 4.773 -29.344 -16.641 1 96.88 276 LEU A O 1
ATOM 2231 N N . GLN A 1 277 ? 6.863 -29.469 -17.375 1 95.62 277 GLN A N 1
ATOM 2232 C CA . GLN A 1 277 ? 6.5 -29.219 -18.766 1 95.62 277 GLN A CA 1
ATOM 2233 C C . GLN A 1 277 ? 5.574 -30.297 -19.297 1 95.62 277 GLN A C 1
ATOM 2235 O O . GLN A 1 277 ? 4.594 -30 -19.984 1 95.62 277 GLN A O 1
ATOM 2240 N N . GLN A 1 278 ? 5.836 -31.453 -18.938 1 94.25 278 GLN A N 1
ATOM 2241 C CA . GLN A 1 278 ? 5.047 -32.594 -19.422 1 94.25 278 GLN A CA 1
ATOM 2242 C C . GLN A 1 278 ? 3.648 -32.594 -18.812 1 94.25 278 GLN A C 1
ATOM 2244 O O . GLN A 1 278 ? 2.684 -33 -19.453 1 94.25 278 GLN A O 1
ATOM 2249 N N . SER A 1 279 ? 3.59 -32.062 -17.672 1 94.38 279 SER A N 1
ATOM 2250 C CA . SER A 1 279 ? 2.336 -32.125 -16.938 1 94.38 279 SER A CA 1
ATOM 2251 C C . SER A 1 279 ? 1.308 -31.141 -17.516 1 94.38 279 SER A C 1
ATOM 2253 O O . SER A 1 279 ? 0.118 -31.234 -17.203 1 94.38 279 SER A O 1
ATOM 2255 N N . VAL A 1 280 ? 1.694 -30.156 -18.312 1 92.44 280 VAL A N 1
ATOM 2256 C CA . VAL A 1 280 ? 0.757 -29.156 -18.812 1 92.44 280 VAL A CA 1
ATOM 2257 C C . VAL A 1 280 ? 0.563 -29.328 -20.312 1 92.44 280 VAL A C 1
ATOM 2259 O O . VAL A 1 280 ? -0.008 -28.453 -20.984 1 92.44 280 VAL A O 1
ATOM 2262 N N . ARG A 1 281 ? 1.084 -30.422 -20.922 1 84 281 ARG A N 1
ATOM 2263 C CA . ARG A 1 281 ? 0.858 -30.734 -22.328 1 84 281 ARG A CA 1
ATOM 2264 C C . ARG A 1 281 ? -0.518 -31.359 -22.547 1 84 281 ARG A C 1
ATOM 2266 O O . ARG A 1 281 ? -1.033 -32.031 -21.656 1 84 281 ARG A O 1
ATOM 2273 N N . MET B 1 1 ? -7.691 10.641 -18.656 1 63.22 1 MET B N 1
ATOM 2274 C CA . MET B 1 1 ? -8.102 11.234 -17.391 1 63.22 1 MET B CA 1
ATOM 2275 C C . MET B 1 1 ? -7.23 10.727 -16.25 1 63.22 1 MET B C 1
ATOM 2277 O O . MET B 1 1 ? -6.703 9.609 -16.312 1 63.22 1 MET B O 1
ATOM 2281 N N . SER B 1 2 ? -6.766 11.602 -15.18 1 84.44 2 SER B N 1
ATOM 2282 C CA . SER B 1 2 ? -5.719 11.414 -14.18 1 84.44 2 SER B CA 1
ATOM 2283 C C . SER B 1 2 ? -6.293 10.875 -12.875 1 84.44 2 SER B C 1
ATOM 2285 O O . SER B 1 2 ? -7.484 11.039 -12.594 1 84.44 2 SER B O 1
ATOM 2287 N N . TRP B 1 3 ? -5.586 10.023 -12.227 1 92.62 3 TRP B N 1
ATOM 2288 C CA . TRP B 1 3 ? -5.934 9.531 -10.898 1 92.62 3 TRP B CA 1
ATOM 2289 C C . TRP B 1 3 ? -5.352 10.438 -9.812 1 92.62 3 TRP B C 1
ATOM 2291 O O . TRP B 1 3 ? -4.215 10.898 -9.938 1 92.62 3 TRP B O 1
ATOM 2301 N N . LEU B 1 4 ? -6.234 10.68 -8.781 1 97.19 4 LEU B N 1
ATOM 2302 C CA . LEU B 1 4 ? -5.762 11.352 -7.574 1 97.19 4 LEU B CA 1
ATOM 2303 C C . LEU B 1 4 ? -5.113 10.359 -6.613 1 97.19 4 LEU B C 1
ATOM 2305 O O . LEU B 1 4 ? -5.48 9.18 -6.598 1 97.19 4 LEU B O 1
ATOM 2309 N N . SER B 1 5 ? -4.121 10.805 -5.914 1 97.81 5 SER B N 1
ATOM 2310 C CA . SER B 1 5 ? -3.584 10.039 -4.797 1 97.81 5 SER B CA 1
ATOM 2311 C C . SER B 1 5 ? -3.627 10.844 -3.502 1 97.81 5 SER B C 1
ATOM 2313 O O . SER B 1 5 ? -3.379 12.047 -3.506 1 97.81 5 SER B O 1
ATOM 2315 N N . LEU B 1 6 ? -4.027 10.188 -2.471 1 98.5 6 LEU B N 1
ATOM 2316 C CA . LEU B 1 6 ? -4.004 10.734 -1.117 1 98.5 6 LEU B CA 1
ATOM 2317 C C . LEU B 1 6 ? -3.027 9.961 -0.237 1 98.5 6 LEU B C 1
ATOM 2319 O O . LEU B 1 6 ? -3.215 8.766 0.005 1 98.5 6 LEU B O 1
ATOM 2323 N N . TRP B 1 7 ? -1.967 10.625 0.236 1 98.31 7 TRP B N 1
ATOM 2324 C CA . TRP B 1 7 ? -0.957 10.047 1.118 1 98.31 7 TRP B CA 1
ATOM 2325 C C . TRP B 1 7 ? -1.135 10.547 2.549 1 98.31 7 TRP B C 1
ATOM 2327 O O . TRP B 1 7 ? -1.116 11.75 2.799 1 98.31 7 TRP B O 1
ATOM 2337 N N . VAL B 1 8 ? -1.242 9.594 3.504 1 97 8 VAL B N 1
ATOM 2338 C CA . VAL B 1 8 ? -1.713 10 4.824 1 97 8 VAL B CA 1
ATOM 2339 C C . VAL B 1 8 ? -0.698 9.586 5.887 1 97 8 VAL B C 1
ATOM 2341 O O . VAL B 1 8 ? -0.21 8.453 5.879 1 97 8 VAL B O 1
ATOM 2344 N N . ASP B 1 9 ? -0.351 10.445 6.762 1 95.06 9 ASP B N 1
ATOM 2345 C CA . ASP B 1 9 ? 0.415 10.18 7.977 1 95.06 9 ASP B CA 1
ATOM 2346 C C . ASP B 1 9 ? -0.193 10.906 9.18 1 95.06 9 ASP B C 1
ATOM 2348 O O . ASP B 1 9 ? -1.084 11.742 9.016 1 95.06 9 ASP B O 1
ATOM 2352 N N . GLU B 1 10 ? 0.226 10.484 10.367 1 93.44 10 GLU B N 1
ATOM 2353 C CA . GLU B 1 10 ? -0.331 11.109 11.562 1 93.44 10 GLU B CA 1
ATOM 2354 C C . GLU B 1 10 ? 0.769 11.5 12.547 1 93.44 10 GLU B C 1
ATOM 2356 O O . GLU B 1 10 ? 1.898 11.016 12.445 1 93.44 10 GLU B O 1
ATOM 2361 N N . SER B 1 11 ? 0.466 12.391 13.359 1 93.75 11 SER B N 1
ATOM 2362 C CA . SER B 1 11 ? 1.316 12.828 14.461 1 93.75 11 SER B CA 1
ATOM 2363 C C . SER B 1 11 ? 0.508 13.031 15.742 1 93.75 11 SER B C 1
ATOM 2365 O O . SER B 1 11 ? -0.524 13.703 15.727 1 93.75 11 SER B O 1
ATOM 2367 N N . GLU B 1 12 ? 0.989 12.391 16.781 1 91 12 GLU B N 1
ATOM 2368 C CA . GLU B 1 12 ? 0.288 12.469 18.047 1 91 12 GLU B CA 1
ATOM 2369 C C . GLU B 1 12 ? 1.16 13.125 19.125 1 91 12 GLU B C 1
ATOM 2371 O O . GLU B 1 12 ? 2.365 12.875 19.188 1 91 12 GLU B O 1
ATOM 2376 N N . LYS B 1 13 ? 0.546 13.969 19.891 1 91.31 13 LYS B N 1
ATOM 2377 C CA . LYS B 1 13 ? 1.185 14.539 21.078 1 91.31 13 LYS B CA 1
ATOM 2378 C C . LYS B 1 13 ? 0.154 14.883 22.141 1 91.31 13 LYS B C 1
ATOM 2380 O O . LYS B 1 13 ? -0.704 15.742 21.938 1 91.31 13 LYS B O 1
ATOM 2385 N N . GLY B 1 14 ? 0.3 14.18 23.266 1 89 14 GLY B N 1
ATOM 2386 C CA . GLY B 1 14 ? -0.646 14.414 24.344 1 89 14 GLY B CA 1
ATOM 2387 C C . GLY B 1 14 ? -2.082 14.109 23.953 1 89 14 GLY B C 1
ATOM 2388 O O . GLY B 1 14 ? -2.4 12.984 23.562 1 89 14 GLY B O 1
ATOM 2389 N N . ASP B 1 15 ? -2.887 15.203 24.016 1 92.19 15 ASP B N 1
ATOM 2390 C CA . ASP B 1 15 ? -4.316 15.055 23.766 1 92.19 15 ASP B CA 1
ATOM 2391 C C . ASP B 1 15 ? -4.664 15.414 22.312 1 92.19 15 ASP B C 1
ATOM 2393 O O . ASP B 1 15 ? -5.836 15.586 21.984 1 92.19 15 ASP B O 1
ATOM 2397 N N . MET B 1 16 ? -3.65 15.516 21.5 1 95.56 16 MET B N 1
ATOM 2398 C CA . MET B 1 16 ? -3.859 15.969 20.125 1 95.56 16 MET B CA 1
ATOM 2399 C C . MET B 1 16 ? -3.365 14.93 19.125 1 95.56 16 MET B C 1
ATOM 2401 O O . MET B 1 16 ? -2.242 14.438 19.25 1 95.56 16 MET B O 1
ATOM 2405 N N . LEU B 1 17 ? -4.254 14.578 18.203 1 94.75 17 LEU B N 1
ATOM 2406 C CA . LEU B 1 17 ? -3.918 13.758 17.031 1 94.75 17 LEU B CA 1
ATOM 2407 C C . LEU B 1 17 ? -4.109 14.547 15.742 1 94.75 17 LEU B C 1
ATOM 2409 O O . LEU B 1 17 ? -5.191 15.086 15.492 1 94.75 17 LEU B O 1
ATOM 2413 N N . VAL B 1 18 ? -3.041 14.625 15.023 1 97.25 18 VAL B N 1
ATOM 2414 C CA . VAL B 1 18 ? -3.131 15.258 13.711 1 97.25 18 VAL B CA 1
ATOM 2415 C C . VAL B 1 18 ? -3.078 14.195 12.617 1 97.25 18 VAL B C 1
ATOM 2417 O O . VAL B 1 18 ? -2.145 13.391 12.578 1 97.25 18 VAL B O 1
ATOM 2420 N N . VAL B 1 19 ? -4.09 14.117 11.844 1 96.44 19 VAL B N 1
ATOM 2421 C CA . VAL B 1 19 ? -4.125 13.273 10.656 1 96.44 19 VAL B CA 1
ATOM 2422 C C . VAL B 1 19 ? -3.988 14.141 9.406 1 96.44 19 VAL B C 1
ATOM 2424 O O . VAL B 1 19 ? -4.859 14.969 9.117 1 96.44 19 VAL B O 1
ATOM 2427 N N . SER B 1 20 ? -2.902 13.93 8.703 1 98.25 20 SER B N 1
ATOM 2428 C CA . SER B 1 20 ? -2.605 14.812 7.578 1 98.25 20 SER B CA 1
ATOM 2429 C C . SER B 1 20 ? -2.486 14.023 6.277 1 98.25 20 SER B C 1
ATOM 2431 O O . SER B 1 20 ? -2.045 12.875 6.281 1 98.25 20 SER B O 1
ATOM 2433 N N . GLY B 1 21 ? -2.945 14.664 5.195 1 98.38 21 GLY B N 1
ATOM 2434 C CA . GLY B 1 21 ? -2.863 14.094 3.863 1 98.38 21 GLY B CA 1
ATOM 2435 C C . GLY B 1 21 ? -2.264 15.031 2.838 1 98.38 21 GLY B C 1
ATOM 2436 O O . GLY B 1 21 ? -2.4 16.25 2.955 1 98.38 21 GLY B O 1
ATOM 2437 N N . VAL B 1 22 ? -1.591 14.477 1.923 1 98.81 22 VAL B N 1
ATOM 2438 C CA . VAL B 1 22 ? -1.122 15.172 0.733 1 98.81 22 VAL B CA 1
ATOM 2439 C C . VAL B 1 22 ? -1.804 14.602 -0.507 1 98.81 22 VAL B C 1
ATOM 2441 O O . VAL B 1 22 ? -1.783 13.391 -0.73 1 98.81 22 VAL B O 1
ATOM 2444 N N . LEU B 1 23 ? -2.451 15.484 -1.245 1 98.69 23 LEU B N 1
ATOM 2445 C CA . LEU B 1 23 ? -3.146 15.133 -2.477 1 98.69 23 LEU B CA 1
ATOM 2446 C C . LEU B 1 23 ? -2.324 15.531 -3.699 1 98.69 23 LEU B C 1
ATOM 2448 O O . LEU B 1 23 ? -1.824 16.656 -3.777 1 98.69 23 LEU B O 1
ATOM 2452 N N . THR B 1 24 ? -2.139 14.688 -4.617 1 98.25 24 THR B N 1
ATOM 2453 C CA . THR B 1 24 ? -1.517 14.961 -5.906 1 98.25 24 THR B CA 1
ATOM 2454 C C . THR B 1 24 ? -1.976 13.953 -6.953 1 98.25 24 THR B C 1
ATOM 2456 O O . THR B 1 24 ? -2.494 12.891 -6.613 1 98.25 24 THR B O 1
ATOM 2459 N N . THR B 1 25 ? -1.854 14.336 -8.148 1 96.25 25 THR B N 1
ATOM 2460 C CA . THR B 1 25 ? -2.154 13.359 -9.195 1 96.25 25 THR B CA 1
ATOM 2461 C C . THR B 1 25 ? -1.13 12.227 -9.188 1 96.25 25 THR B C 1
ATOM 2463 O O . THR B 1 25 ? 0.037 12.438 -8.852 1 96.25 25 THR B O 1
ATOM 2466 N N . TRP B 1 26 ? -1.589 11.117 -9.539 1 93 26 TRP B N 1
ATOM 2467 C CA . TRP B 1 26 ? -0.73 9.938 -9.555 1 93 26 TRP B CA 1
ATOM 2468 C C . TRP B 1 26 ? 0.479 10.156 -10.453 1 93 26 TRP B C 1
ATOM 2470 O O . TRP B 1 26 ? 1.598 9.766 -10.109 1 93 26 TRP B O 1
ATOM 2480 N N . GLU B 1 27 ? 0.329 10.82 -11.539 1 90.19 27 GLU B N 1
ATOM 2481 C CA . GLU B 1 27 ? 1.374 11.055 -12.531 1 90.19 27 GLU B CA 1
ATOM 2482 C C . GLU B 1 27 ? 2.451 11.984 -11.984 1 90.19 27 GLU B C 1
ATOM 2484 O O . GLU B 1 27 ? 3.607 11.922 -12.414 1 90.19 27 GLU B O 1
ATOM 2489 N N . SER B 1 28 ? 2.051 12.805 -11.016 1 94.69 28 SER B N 1
ATOM 2490 C CA . SER B 1 28 ? 2.979 13.797 -10.484 1 94.69 28 SER B CA 1
ATOM 2491 C C . SER B 1 28 ? 3.887 13.195 -9.414 1 94.69 28 SER B C 1
ATOM 2493 O O . SER B 1 28 ? 4.906 13.781 -9.055 1 94.69 28 SER B O 1
ATOM 2495 N N . VAL B 1 29 ? 3.582 12.016 -8.938 1 95.94 29 VAL B N 1
ATOM 2496 C CA . VAL B 1 29 ? 4.254 11.43 -7.777 1 95.94 29 VAL B CA 1
ATOM 2497 C C . VAL B 1 29 ? 5.738 11.234 -8.086 1 95.94 29 VAL B C 1
ATOM 2499 O O . VAL B 1 29 ? 6.602 11.648 -7.309 1 95.94 29 VAL B O 1
ATOM 2502 N N . CYS B 1 30 ? 6.051 10.648 -9.211 1 93.44 30 CYS B N 1
ATOM 2503 C CA . CYS B 1 30 ? 7.441 10.352 -9.547 1 93.44 30 CYS B CA 1
ATOM 2504 C C . CYS B 1 30 ? 8.273 11.625 -9.586 1 93.44 30 CYS B C 1
ATOM 2506 O O . CYS B 1 30 ? 9.398 11.656 -9.094 1 93.44 30 CYS B O 1
ATOM 2508 N N . ASN B 1 31 ? 7.684 12.656 -10.156 1 94.81 31 ASN B N 1
ATOM 2509 C CA . ASN B 1 31 ? 8.391 13.93 -10.242 1 94.81 31 ASN B CA 1
ATOM 2510 C C . ASN B 1 31 ? 8.586 14.555 -8.867 1 94.81 31 ASN B C 1
ATOM 2512 O O . ASN B 1 31 ? 9.664 15.07 -8.562 1 94.81 31 ASN B O 1
ATOM 2516 N N . ILE B 1 32 ? 7.59 14.531 -8.07 1 97.81 32 ILE B N 1
ATOM 2517 C CA . ILE B 1 32 ? 7.676 15.094 -6.73 1 97.81 32 ILE B CA 1
ATOM 2518 C C . ILE B 1 32 ? 8.75 14.359 -5.934 1 97.81 32 ILE B C 1
ATOM 2520 O O . ILE B 1 32 ? 9.586 14.992 -5.273 1 97.81 32 ILE B O 1
ATOM 2524 N N . VAL B 1 33 ? 8.773 13.07 -6.043 1 97.12 33 VAL B N 1
ATOM 2525 C CA . VAL B 1 33 ? 9.727 12.25 -5.305 1 97.12 33 VAL B CA 1
ATOM 2526 C C . VAL B 1 33 ? 11.141 12.531 -5.793 1 97.12 33 VAL B C 1
ATOM 2528 O O . VAL B 1 33 ? 12.07 12.656 -4.988 1 97.12 33 VAL B O 1
ATOM 2531 N N . ARG B 1 34 ? 11.289 12.625 -7.039 1 95.88 34 ARG B N 1
ATOM 2532 C CA . ARG B 1 34 ? 12.594 12.953 -7.594 1 95.88 34 ARG B CA 1
ATOM 2533 C C . ARG B 1 34 ? 13.109 14.273 -7.027 1 95.88 34 ARG B C 1
ATOM 2535 O O . ARG B 1 34 ? 14.258 14.359 -6.582 1 95.88 34 ARG B O 1
ATOM 2542 N N . ASP B 1 35 ? 12.281 15.289 -7.039 1 98.06 35 ASP B N 1
ATOM 2543 C CA . ASP B 1 35 ? 12.672 16.609 -6.527 1 98.06 35 ASP B CA 1
ATOM 2544 C C . ASP B 1 35 ? 12.938 16.547 -5.023 1 98.06 35 ASP B C 1
ATOM 2546 O O . ASP B 1 35 ? 13.859 17.203 -4.527 1 98.06 35 ASP B O 1
ATOM 2550 N N . TRP B 1 36 ? 12.117 15.789 -4.309 1 98.25 36 TRP B N 1
ATOM 2551 C CA . TRP B 1 36 ? 12.281 15.594 -2.873 1 98.25 36 TRP B CA 1
ATOM 2552 C C . TRP B 1 36 ? 13.625 14.945 -2.559 1 98.25 36 TRP B C 1
ATOM 2554 O O . TRP B 1 36 ? 14.344 15.398 -1.667 1 98.25 36 TRP B O 1
ATOM 2564 N N . ARG B 1 37 ? 13.969 13.977 -3.309 1 96.88 37 ARG B N 1
ATOM 2565 C CA . ARG B 1 37 ? 15.234 13.281 -3.107 1 96.88 37 ARG B CA 1
ATOM 2566 C C . ARG B 1 37 ? 16.422 14.172 -3.496 1 96.88 37 ARG B C 1
ATOM 2568 O O . ARG B 1 37 ? 17.469 14.133 -2.855 1 96.88 37 ARG B O 1
ATOM 2575 N N . ARG B 1 38 ? 16.219 14.969 -4.52 1 97.62 38 ARG B N 1
ATOM 2576 C CA . ARG B 1 38 ? 17.25 15.945 -4.883 1 97.62 38 ARG B CA 1
ATOM 2577 C C . ARG B 1 38 ? 17.469 16.953 -3.756 1 97.62 38 ARG B C 1
ATOM 2579 O O . ARG B 1 38 ? 18.609 17.328 -3.48 1 97.62 38 ARG B O 1
ATOM 2586 N N . LEU B 1 39 ? 16.406 17.359 -3.178 1 98 39 LEU B N 1
ATOM 2587 C CA . LEU B 1 39 ? 16.5 18.25 -2.025 1 98 39 LEU B CA 1
ATOM 2588 C C . LEU B 1 39 ? 17.344 17.625 -0.921 1 98 39 LEU B C 1
ATOM 2590 O O . LEU B 1 39 ? 18.203 18.281 -0.337 1 98 39 LEU B O 1
ATOM 2594 N N . LYS B 1 40 ? 17.062 16.359 -0.625 1 97.19 40 LYS B N 1
ATOM 2595 C CA . LYS B 1 40 ? 17.828 15.641 0.385 1 97.19 40 LYS B CA 1
ATOM 2596 C C . LYS B 1 40 ? 19.312 15.625 0.03 1 97.19 40 LYS B C 1
ATOM 2598 O O . LYS B 1 40 ? 20.156 15.945 0.864 1 97.19 40 LYS B O 1
ATOM 2603 N N . GLU B 1 41 ? 19.547 15.328 -1.178 1 96.38 41 GLU B N 1
ATOM 2604 C CA . GLU B 1 41 ? 20.938 15.273 -1.641 1 96.38 41 GLU B CA 1
ATOM 2605 C C . GLU B 1 41 ? 21.609 16.641 -1.509 1 96.38 41 GLU B C 1
ATOM 2607 O O . GLU B 1 41 ? 22.75 16.734 -1.038 1 96.38 41 GLU B O 1
ATOM 2612 N N . ASN B 1 42 ? 20.938 17.641 -1.954 1 95.69 42 ASN B N 1
ATOM 2613 C CA . ASN B 1 42 ? 21.469 18.984 -1.885 1 95.69 42 ASN B CA 1
ATOM 2614 C C . ASN B 1 42 ? 21.734 19.406 -0.444 1 95.69 42 ASN B C 1
ATOM 2616 O O . ASN B 1 42 ? 22.609 20.25 -0.189 1 95.69 42 ASN B O 1
ATOM 2620 N N . PHE B 1 43 ? 20.984 18.828 0.446 1 95.94 43 PHE B N 1
ATOM 2621 C CA . PHE B 1 43 ? 21.125 19.172 1.854 1 95.94 43 PHE B CA 1
ATOM 2622 C C . PHE B 1 43 ? 22.188 18.297 2.521 1 95.94 43 PHE B C 1
ATOM 2624 O O . PHE B 1 43 ? 22.469 18.453 3.713 1 95.94 43 PHE B O 1
ATOM 2631 N N . GLY B 1 44 ? 22.781 17.344 1.755 1 93.69 44 GLY B N 1
ATOM 2632 C CA . GLY B 1 44 ? 23.859 16.531 2.248 1 93.69 44 GLY B CA 1
ATOM 2633 C C . GLY B 1 44 ? 23.406 15.18 2.773 1 93.69 44 GLY B C 1
ATOM 2634 O O . GLY B 1 44 ? 24.141 14.5 3.494 1 93.69 44 GLY B O 1
ATOM 2635 N N . LEU B 1 45 ? 22.219 14.781 2.467 1 96.88 45 LEU B N 1
ATOM 2636 C CA . LEU B 1 45 ? 21.672 13.5 2.893 1 96.88 45 LEU B CA 1
ATOM 2637 C C . LEU B 1 45 ? 21.562 12.531 1.718 1 96.88 45 LEU B C 1
ATOM 2639 O O . LEU B 1 45 ? 21.453 12.961 0.567 1 96.88 45 LEU B O 1
ATOM 2643 N N . PRO B 1 46 ? 21.656 11.234 2.025 1 94.62 46 PRO B N 1
ATOM 2644 C CA . PRO B 1 46 ? 21.328 10.289 0.958 1 94.62 46 PRO B CA 1
ATOM 2645 C C . PRO B 1 46 ? 19.906 10.484 0.429 1 94.62 46 PRO B C 1
ATOM 2647 O O . PRO B 1 46 ? 19 10.828 1.192 1 94.62 46 PRO B O 1
ATOM 2650 N N . PRO B 1 47 ? 19.734 10.195 -0.809 1 93.38 47 PRO B N 1
ATOM 2651 C CA . PRO B 1 47 ? 18.406 10.391 -1.396 1 93.38 47 PRO B CA 1
ATOM 2652 C C . PRO B 1 47 ? 17.328 9.539 -0.732 1 93.38 47 PRO B C 1
ATOM 2654 O O . PRO B 1 47 ? 16.156 9.898 -0.743 1 93.38 47 PRO B O 1
ATOM 2657 N N . GLU B 1 48 ? 17.734 8.484 -0.108 1 90.5 48 GLU B N 1
ATOM 2658 C CA . GLU B 1 48 ? 16.766 7.566 0.475 1 90.5 48 GLU B CA 1
ATOM 2659 C C . GLU B 1 48 ? 16.641 7.766 1.984 1 90.5 48 GLU B C 1
ATOM 2661 O O . GLU B 1 48 ? 15.992 6.98 2.674 1 90.5 48 GLU B O 1
ATOM 2666 N N . ALA B 1 49 ? 17.219 8.773 2.447 1 94.56 49 ALA B N 1
ATOM 2667 C CA . ALA B 1 49 ? 17.172 9.039 3.883 1 94.56 49 ALA B CA 1
ATOM 2668 C C . ALA B 1 49 ? 15.734 9.234 4.352 1 94.56 49 ALA B C 1
ATOM 2670 O O . ALA B 1 49 ? 14.938 9.891 3.678 1 94.56 49 ALA B O 1
ATOM 2671 N N . GLU B 1 50 ? 15.469 8.625 5.484 1 94.69 50 GLU B N 1
ATOM 2672 C CA . GLU B 1 50 ? 14.164 8.867 6.086 1 94.69 50 GLU B CA 1
ATOM 2673 C C . GLU B 1 50 ? 14.062 10.289 6.625 1 94.69 50 GLU B C 1
ATOM 2675 O O . GLU B 1 50 ? 14.953 10.758 7.344 1 94.69 50 GLU B O 1
ATOM 2680 N N . ILE B 1 51 ? 12.945 10.93 6.242 1 96.44 51 ILE B N 1
ATOM 2681 C CA . ILE B 1 51 ? 12.664 12.273 6.746 1 96.44 51 ILE B CA 1
ATOM 2682 C C . ILE B 1 51 ? 11.492 12.219 7.727 1 96.44 51 ILE B C 1
ATOM 2684 O O . ILE B 1 51 ? 10.484 11.547 7.469 1 96.44 51 ILE B O 1
ATOM 2688 N N . LYS B 1 52 ? 11.719 12.844 8.82 1 94.81 52 LYS B N 1
ATOM 2689 C CA . LYS B 1 52 ? 10.664 13.086 9.797 1 94.81 52 LYS B CA 1
ATOM 2690 C C . LYS B 1 52 ? 10.688 14.523 10.289 1 94.81 52 LYS B C 1
ATOM 2692 O O . LYS B 1 52 ? 11.75 15.156 10.328 1 94.81 52 LYS B O 1
ATOM 2697 N N . TRP B 1 53 ? 9.523 14.961 10.594 1 96.88 53 TRP B N 1
ATOM 2698 C CA . TRP B 1 53 ? 9.461 16.297 11.188 1 96.88 53 TRP B CA 1
ATOM 2699 C C . TRP B 1 53 ? 10.227 16.344 12.508 1 96.88 53 TRP B C 1
ATOM 2701 O O . TRP B 1 53 ? 10.969 17.297 12.766 1 96.88 53 TRP B O 1
ATOM 2711 N N . ASN B 1 54 ? 10 15.359 13.305 1 92.81 54 ASN B N 1
ATOM 2712 C CA . ASN B 1 54 ? 10.75 15.203 14.539 1 92.81 54 ASN B CA 1
ATOM 2713 C C . ASN B 1 54 ? 11.695 14.008 14.477 1 92.81 54 ASN B C 1
ATOM 2715 O O . ASN B 1 54 ? 11.258 12.859 14.508 1 92.81 54 ASN B O 1
ATOM 2719 N N . LEU B 1 55 ? 12.961 14.289 14.391 1 95.12 55 LEU B N 1
ATOM 2720 C CA . LEU B 1 55 ? 13.977 13.242 14.375 1 95.12 55 LEU B CA 1
ATOM 2721 C C . LEU B 1 55 ? 14.531 13.008 15.781 1 95.12 55 LEU B C 1
ATOM 2723 O O . LEU B 1 55 ? 15.281 13.828 16.297 1 95.12 55 LEU B O 1
ATOM 2727 N N . PRO B 1 56 ? 14.203 11.93 16.328 1 91.56 56 PRO B N 1
ATOM 2728 C CA . PRO B 1 56 ? 14.695 11.68 17.688 1 91.56 56 PRO B CA 1
ATOM 2729 C C . PRO B 1 56 ? 16.219 11.492 17.734 1 91.56 56 PRO B C 1
ATOM 2731 O O . PRO B 1 56 ? 16.844 11.305 16.703 1 91.56 56 PRO B O 1
ATOM 2734 N N . GLN B 1 57 ? 16.672 11.531 18.969 1 91 57 GLN B N 1
ATOM 2735 C CA . GLN B 1 57 ? 18.094 11.281 19.172 1 91 57 GLN B CA 1
ATOM 2736 C C . GLN B 1 57 ? 18.469 9.875 18.734 1 91 57 GLN B C 1
ATOM 2738 O O . GLN B 1 57 ? 17.766 8.914 19.016 1 91 57 GLN B O 1
ATOM 2743 N N . GLY B 1 58 ? 19.531 9.797 18.016 1 91.19 58 GLY B N 1
ATOM 2744 C CA . GLY B 1 58 ? 20.016 8.492 17.578 1 91.19 58 GLY B CA 1
ATOM 2745 C C . GLY B 1 58 ? 19.531 8.117 16.188 1 91.19 58 GLY B C 1
ATOM 2746 O O . GLY B 1 58 ? 20.047 7.172 15.578 1 91.19 58 GLY B O 1
ATOM 2747 N N . HIS B 1 59 ? 18.578 8.82 15.734 1 93.62 59 HIS B N 1
ATOM 2748 C CA . HIS B 1 59 ? 18.109 8.57 14.375 1 93.62 59 HIS B CA 1
ATOM 2749 C C . HIS B 1 59 ? 19.219 8.828 13.359 1 93.62 59 HIS B C 1
ATOM 2751 O O . HIS B 1 59 ? 19.953 9.805 13.469 1 93.62 59 HIS B O 1
ATOM 2757 N N . GLU B 1 60 ? 19.297 7.992 12.383 1 94 60 GLU B N 1
ATOM 2758 C CA . GLU B 1 60 ? 20.375 8.039 11.406 1 94 60 GLU B CA 1
ATOM 2759 C C . GLU B 1 60 ? 20.406 9.383 10.68 1 94 60 GLU B C 1
ATOM 2761 O O . GLU B 1 60 ? 21.484 9.977 10.523 1 94 60 GLU B O 1
ATOM 2766 N N . THR B 1 61 ? 19.344 9.875 10.289 1 96.12 61 THR B N 1
ATOM 2767 C CA . THR B 1 61 ? 19.281 11.148 9.578 1 96.12 61 THR B CA 1
ATOM 2768 C C . THR B 1 61 ? 19.766 12.289 10.461 1 96.12 61 THR B C 1
ATOM 2770 O O . THR B 1 61 ? 20.453 13.203 9.992 1 96.12 61 THR B O 1
ATOM 2773 N N . ARG B 1 62 ? 19.359 12.266 11.68 1 96.06 62 ARG B N 1
ATOM 2774 C CA . ARG B 1 62 ? 19.828 13.297 12.602 1 96.06 62 ARG B CA 1
ATOM 2775 C C . ARG B 1 62 ? 21.344 13.266 12.75 1 96.06 62 ARG B C 1
ATOM 2777 O O . ARG B 1 62 ? 22 14.312 12.742 1 96.06 62 ARG B O 1
ATOM 2784 N N . ARG B 1 63 ? 21.859 12.078 12.891 1 96.12 63 ARG B N 1
ATOM 2785 C CA . ARG B 1 63 ? 23.312 11.906 13 1 96.12 63 ARG B CA 1
ATOM 2786 C C . ARG B 1 63 ? 24.016 12.492 11.781 1 96.12 63 ARG B C 1
ATOM 2788 O O . ARG B 1 63 ? 25.016 13.203 11.93 1 96.12 63 ARG B O 1
ATOM 2795 N N . LEU B 1 64 ? 23.5 12.234 10.664 1 96.19 64 LEU B N 1
ATOM 2796 C CA . LEU B 1 64 ? 24.094 12.719 9.422 1 96.19 64 LEU B CA 1
ATOM 2797 C C . LEU B 1 64 ? 24.062 14.242 9.352 1 96.19 64 LEU B C 1
ATOM 2799 O O . LEU B 1 64 ? 25.016 14.875 8.891 1 96.19 64 LEU B O 1
ATOM 2803 N N . LEU B 1 65 ? 22.969 14.781 9.781 1 95.69 65 LEU B N 1
ATOM 2804 C CA . LEU B 1 65 ? 22.859 16.234 9.828 1 95.69 65 LEU B CA 1
ATOM 2805 C C . LEU B 1 65 ? 23.922 16.828 10.742 1 95.69 65 LEU B C 1
ATOM 2807 O O . LEU B 1 65 ? 24.641 17.766 10.352 1 95.69 65 LEU B O 1
ATOM 2811 N N . GLU B 1 66 ? 24.047 16.266 11.859 1 94.38 66 GLU B N 1
ATOM 2812 C CA . GLU B 1 66 ? 25 16.766 12.852 1 94.38 66 GLU B CA 1
ATOM 2813 C C . GLU B 1 66 ? 26.438 16.672 12.344 1 94.38 66 GLU B C 1
ATOM 2815 O O . GLU B 1 66 ? 27.25 17.547 12.625 1 94.38 66 GLU B O 1
ATOM 2820 N N . GLU B 1 67 ? 26.703 15.688 11.656 1 94.69 67 GLU B N 1
ATOM 2821 C CA . GLU B 1 67 ? 28.031 15.508 11.078 1 94.69 67 GLU B CA 1
ATOM 2822 C C . GLU B 1 67 ? 28.359 16.625 10.109 1 94.69 67 GLU B C 1
ATOM 2824 O O . GLU B 1 67 ? 29.531 16.953 9.898 1 94.69 67 GLU B O 1
ATOM 2829 N N . THR B 1 68 ? 27.422 17.203 9.531 1 93.31 68 THR B N 1
ATOM 2830 C CA . THR B 1 68 ? 27.656 18.266 8.562 1 93.31 68 THR B CA 1
ATOM 2831 C C . THR B 1 68 ? 27.359 19.641 9.172 1 93.31 68 THR B C 1
ATOM 2833 O O . THR B 1 68 ? 27.234 20.625 8.453 1 93.31 68 THR B O 1
ATOM 2836 N N . GLY B 1 69 ? 27.062 19.688 10.453 1 94.69 69 GLY B N 1
ATOM 2837 C CA . GLY B 1 69 ? 26.844 20.938 11.156 1 94.69 69 GLY B CA 1
ATOM 2838 C C . GLY B 1 69 ? 25.453 21.5 10.977 1 94.69 69 GLY B C 1
ATOM 2839 O O . GLY B 1 69 ? 25.219 22.688 11.156 1 94.69 69 GLY B O 1
ATOM 2840 N N . LYS B 1 70 ? 24.562 20.703 10.625 1 96.31 70 LYS B N 1
ATOM 2841 C CA . LYS B 1 70 ? 23.172 21.109 10.438 1 96.31 70 LYS B CA 1
ATOM 2842 C C . LYS B 1 70 ? 22.266 20.531 11.523 1 96.31 70 LYS B C 1
ATOM 2844 O O . LYS B 1 70 ? 22.656 19.594 12.227 1 96.31 70 LYS B O 1
ATOM 2849 N N . THR B 1 71 ? 21.109 21.172 11.617 1 95.5 71 THR B N 1
ATOM 2850 C CA . THR B 1 71 ? 20.156 20.734 12.633 1 95.5 71 THR B CA 1
ATOM 2851 C C . THR B 1 71 ? 18.875 20.234 11.984 1 95.5 71 THR B C 1
ATOM 2853 O O . THR B 1 71 ? 18.672 20.422 10.789 1 95.5 71 THR B O 1
ATOM 2856 N N . THR B 1 72 ? 18.078 19.625 12.844 1 95.44 72 THR B N 1
ATOM 2857 C CA . THR B 1 72 ? 16.75 19.219 12.398 1 95.44 72 THR B CA 1
ATOM 2858 C C . THR B 1 72 ? 15.914 20.422 11.977 1 95.44 72 THR B C 1
ATOM 2860 O O . THR B 1 72 ? 15.133 20.344 11.023 1 95.44 72 THR B O 1
ATOM 2863 N N . ARG B 1 73 ? 16.062 21.5 12.602 1 95.69 73 ARG B N 1
ATOM 2864 C CA . ARG B 1 73 ? 15.336 22.719 12.258 1 95.69 73 ARG B CA 1
ATOM 2865 C C . ARG B 1 73 ? 15.719 23.203 10.867 1 95.69 73 ARG B C 1
ATOM 2867 O O . ARG B 1 73 ? 14.859 23.625 10.094 1 95.69 73 ARG B O 1
ATOM 2874 N N . ASP B 1 74 ? 16.984 23.141 10.578 1 97 74 ASP B N 1
ATOM 2875 C CA . ASP B 1 74 ? 17.453 23.5 9.25 1 97 74 ASP B CA 1
ATOM 2876 C C . ASP B 1 74 ? 16.766 22.656 8.18 1 97 74 ASP B C 1
ATOM 2878 O O . ASP B 1 74 ? 16.344 23.172 7.145 1 97 74 ASP B O 1
ATOM 2882 N N . LEU B 1 75 ? 16.719 21.438 8.453 1 97.56 75 LEU B N 1
ATOM 2883 C CA . LEU B 1 75 ? 16.078 20.5 7.527 1 97.56 75 LEU B CA 1
ATOM 2884 C C . LEU B 1 75 ? 14.602 20.828 7.359 1 97.56 75 LEU B C 1
ATOM 2886 O O . LEU B 1 75 ? 14.102 20.906 6.234 1 97.56 75 LEU B O 1
ATOM 2890 N N . CYS B 1 76 ? 13.922 21.047 8.445 1 97.94 76 CYS B N 1
ATOM 2891 C CA . CYS B 1 76 ? 12.492 21.312 8.414 1 97.94 76 CYS B CA 1
ATOM 2892 C C . CYS B 1 76 ? 12.188 22.578 7.613 1 97.94 76 CYS B C 1
ATOM 2894 O O . CYS B 1 76 ? 11.172 22.656 6.922 1 97.94 76 CYS B O 1
ATOM 2896 N N . GLU B 1 77 ? 13.023 23.531 7.691 1 98.25 77 GLU B N 1
ATOM 2897 C CA . GLU B 1 77 ? 12.859 24.75 6.906 1 98.25 77 GLU B CA 1
ATOM 2898 C C . GLU B 1 77 ? 12.93 24.453 5.41 1 98.25 77 GLU B C 1
ATOM 2900 O O . GLU B 1 77 ? 12.086 24.906 4.641 1 98.25 77 GLU B O 1
ATOM 2905 N N . LYS B 1 78 ? 13.891 23.656 5.09 1 98 78 LYS B N 1
ATOM 2906 C CA . LYS B 1 78 ? 14.031 23.281 3.684 1 98 78 LYS B CA 1
ATOM 2907 C C . LYS B 1 78 ? 12.828 22.469 3.207 1 98 78 LYS B C 1
ATOM 2909 O O . LYS B 1 78 ? 12.367 22.641 2.08 1 98 78 LYS B O 1
ATOM 2914 N N . LEU B 1 79 ? 12.414 21.609 4.082 1 98.25 79 LEU B N 1
ATOM 2915 C CA . LEU B 1 79 ? 11.289 20.75 3.738 1 98.25 79 LEU B CA 1
ATOM 2916 C C . LEU B 1 79 ? 10.016 21.562 3.541 1 98.25 79 LEU B C 1
ATOM 2918 O O . LEU B 1 79 ? 9.289 21.359 2.566 1 98.25 79 LEU B O 1
ATOM 2922 N N . THR B 1 80 ? 9.734 22.469 4.414 1 98.62 80 THR B N 1
ATOM 2923 C CA . THR B 1 80 ? 8.539 23.297 4.301 1 98.62 80 THR B CA 1
ATOM 2924 C C . THR B 1 80 ? 8.641 24.234 3.102 1 98.62 80 THR B C 1
ATOM 2926 O O . THR B 1 80 ? 7.641 24.5 2.432 1 98.62 80 THR B O 1
ATOM 2929 N N . ASP B 1 81 ? 9.844 24.734 2.816 1 98.56 81 ASP B N 1
ATOM 2930 C CA . ASP B 1 81 ? 10.039 25.547 1.616 1 98.56 81 ASP B CA 1
ATOM 2931 C C . ASP B 1 81 ? 9.719 24.75 0.356 1 98.56 81 ASP B C 1
ATOM 2933 O O . ASP B 1 81 ? 9.055 25.25 -0.554 1 98.56 81 ASP B O 1
ATOM 2937 N N . PHE B 1 82 ? 10.188 23.578 0.299 1 98.62 82 PHE B N 1
ATOM 2938 C CA . PHE B 1 82 ? 9.93 22.688 -0.822 1 98.62 82 PHE B CA 1
ATOM 2939 C C . PHE B 1 82 ? 8.43 22.516 -1.05 1 98.62 82 PHE B C 1
ATOM 2941 O O . PHE B 1 82 ? 7.949 22.656 -2.178 1 98.62 82 PHE B O 1
ATOM 2948 N N . ILE B 1 83 ? 7.715 22.25 0.041 1 98.62 83 ILE B N 1
ATOM 2949 C CA . ILE B 1 83 ? 6.281 22 -0.043 1 98.62 83 ILE B CA 1
ATOM 2950 C C . ILE B 1 83 ? 5.566 23.281 -0.479 1 98.62 83 ILE B C 1
ATOM 2952 O O . ILE B 1 83 ? 4.691 23.25 -1.35 1 98.62 83 ILE B O 1
ATOM 2956 N N . ALA B 1 84 ? 5.98 24.359 0.071 1 98.56 84 ALA B N 1
ATOM 2957 C CA . ALA B 1 84 ? 5.359 25.656 -0.209 1 98.56 84 ALA B CA 1
ATOM 2958 C C . ALA B 1 84 ? 5.496 26.031 -1.685 1 98.56 84 ALA B C 1
ATOM 2960 O O . ALA B 1 84 ? 4.621 26.688 -2.252 1 98.56 84 ALA B O 1
ATOM 2961 N N . GLU B 1 85 ? 6.484 25.609 -2.318 1 97.88 85 GLU B N 1
ATOM 2962 C CA . GLU B 1 85 ? 6.805 26.047 -3.672 1 97.88 85 GLU B CA 1
ATOM 2963 C C . GLU B 1 85 ? 6.164 25.141 -4.715 1 97.88 85 GLU B C 1
ATOM 2965 O O . GLU B 1 85 ? 6.184 25.438 -5.91 1 97.88 85 GLU B O 1
ATOM 2970 N N . ARG B 1 86 ? 5.602 24.141 -4.242 1 97.12 86 ARG B N 1
ATOM 2971 C CA . ARG B 1 86 ? 4.996 23.188 -5.176 1 97.12 86 ARG B CA 1
ATOM 2972 C C . ARG B 1 86 ? 3.58 23.625 -5.543 1 97.12 86 ARG B C 1
ATOM 2974 O O . ARG B 1 86 ? 2.811 24.047 -4.68 1 97.12 86 ARG B O 1
ATOM 2981 N N . ASP B 1 87 ? 3.303 23.422 -6.781 1 95.81 87 ASP B N 1
ATOM 2982 C CA . ASP B 1 87 ? 1.949 23.734 -7.227 1 95.81 87 ASP B CA 1
ATOM 2983 C C . ASP B 1 87 ? 1.186 22.469 -7.598 1 95.81 87 ASP B C 1
ATOM 2985 O O . ASP B 1 87 ? 0.014 22.531 -7.977 1 95.81 87 ASP B O 1
ATOM 2989 N N . ASP B 1 88 ? 1.803 21.375 -7.465 1 96.94 88 ASP B N 1
ATOM 2990 C CA . ASP B 1 88 ? 1.193 20.125 -7.875 1 96.94 88 ASP B CA 1
ATOM 2991 C C . ASP B 1 88 ? 0.842 19.25 -6.664 1 96.94 88 ASP B C 1
ATOM 2993 O O . ASP B 1 88 ? 0.674 18.047 -6.789 1 96.94 88 ASP B O 1
ATOM 2997 N N . LEU B 1 89 ? 0.827 19.844 -5.457 1 97.06 89 LEU B N 1
ATOM 2998 C CA . LEU B 1 89 ? 0.363 19.141 -4.273 1 97.06 89 LEU B CA 1
ATOM 2999 C C . LEU B 1 89 ? -0.578 20.016 -3.447 1 97.06 89 LEU B C 1
ATOM 3001 O O . LEU B 1 89 ? -0.468 21.234 -3.463 1 97.06 89 LEU B O 1
ATOM 3005 N N . THR B 1 90 ? -1.528 19.375 -2.824 1 98.5 90 THR B N 1
ATOM 3006 C CA . THR B 1 90 ? -2.49 20.016 -1.93 1 98.5 90 THR B CA 1
ATOM 3007 C C . THR B 1 90 ? -2.549 19.297 -0.591 1 98.5 90 THR B C 1
ATOM 3009 O O . THR B 1 90 ? -2.58 18.062 -0.55 1 98.5 90 THR B O 1
ATOM 3012 N N . CYS B 1 91 ? -2.545 20.078 0.448 1 98.81 91 CYS B N 1
ATOM 3013 C CA . CYS B 1 91 ? -2.539 19.484 1.78 1 98.81 91 CYS B CA 1
ATOM 3014 C C . CYS B 1 91 ? -3.928 19.531 2.406 1 98.81 91 CYS B C 1
ATOM 3016 O O . CYS B 1 91 ? -4.691 20.469 2.16 1 98.81 91 CYS B O 1
ATOM 3018 N N . VAL B 1 92 ? -4.27 18.531 3.168 1 98.62 92 VAL B N 1
ATOM 3019 C CA . VAL B 1 92 ? -5.473 18.469 3.988 1 98.62 92 VAL B CA 1
ATOM 3020 C C . VAL B 1 92 ? -5.133 17.891 5.355 1 98.62 92 VAL B C 1
ATOM 3022 O O . VAL B 1 92 ? -4.391 16.906 5.453 1 98.62 92 VAL B O 1
ATOM 3025 N N . THR B 1 93 ? -5.66 18.516 6.426 1 98.69 93 THR B N 1
ATOM 3026 C CA . THR B 1 93 ? -5.324 18.062 7.77 1 98.69 93 THR B CA 1
ATOM 3027 C C . THR B 1 93 ? -6.543 18.141 8.688 1 98.69 93 THR B C 1
ATOM 3029 O O . THR B 1 93 ? -7.32 19.094 8.617 1 98.69 93 THR B O 1
ATOM 3032 N N . ALA B 1 94 ? -6.723 17.109 9.477 1 97.62 94 ALA B N 1
ATOM 3033 C CA . ALA B 1 94 ? -7.688 17.094 10.57 1 97.62 94 ALA B CA 1
ATOM 3034 C C . ALA B 1 94 ? -6.984 17.047 11.922 1 97.62 94 ALA B C 1
ATOM 3036 O O . ALA B 1 94 ? -6.184 16.141 12.18 1 97.62 94 ALA B O 1
ATOM 3037 N N . VAL B 1 95 ? -7.262 18.016 12.703 1 98.06 95 VAL B N 1
ATOM 3038 C CA . VAL B 1 95 ? -6.754 18.047 14.07 1 98.06 95 VAL B CA 1
ATOM 3039 C C . VAL B 1 95 ? -7.824 17.531 15.031 1 98.06 95 VAL B C 1
ATOM 3041 O O . VAL B 1 95 ? -8.875 18.141 15.18 1 98.06 95 VAL B O 1
ATOM 3044 N N . MET B 1 96 ? -7.457 16.406 15.609 1 95.56 96 MET B N 1
ATOM 3045 C CA . MET B 1 96 ? -8.352 15.758 16.562 1 95.56 96 MET B CA 1
ATOM 3046 C C . MET B 1 96 ? -7.914 16.031 18 1 95.56 96 MET B C 1
ATOM 3048 O O . MET B 1 96 ? -6.781 15.734 18.375 1 95.56 96 MET B O 1
ATOM 3052 N N . LEU B 1 97 ? -8.836 16.578 18.75 1 95 97 LEU B N 1
ATOM 3053 C CA . LEU B 1 97 ? -8.555 16.828 20.156 1 95 97 LEU B CA 1
ATOM 3054 C C . LEU B 1 97 ? -9.352 15.867 21.047 1 95 97 LEU B C 1
ATOM 3056 O O . LEU B 1 97 ? -10.5 15.555 20.734 1 95 97 LEU B O 1
ATOM 3060 N N . GLU B 1 98 ? -8.641 15.492 22.109 1 89.5 98 GLU B N 1
ATOM 3061 C CA . GLU B 1 98 ? -9.305 14.594 23.047 1 89.5 98 GLU B CA 1
ATOM 3062 C C . GLU B 1 98 ? -10.492 15.289 23.719 1 89.5 98 GLU B C 1
ATOM 3064 O O . GLU B 1 98 ? -10.344 16.375 24.297 1 89.5 98 GLU B O 1
ATOM 3069 N N . LYS B 1 99 ? -11.586 14.664 23.531 1 77.44 99 LYS B N 1
ATOM 3070 C CA . LYS B 1 99 ? -12.812 15.227 24.078 1 77.44 99 LYS B CA 1
ATOM 3071 C C . LYS B 1 99 ? -13.219 14.508 25.359 1 77.44 99 LYS B C 1
ATOM 3073 O O . LYS B 1 99 ? -13.961 15.055 26.188 1 77.44 99 LYS B O 1
ATOM 3078 N N . ARG B 1 100 ? -12.734 13.391 25.469 1 78.56 100 ARG B N 1
ATOM 3079 C CA . ARG B 1 100 ? -13.156 12.555 26.578 1 78.56 100 ARG B CA 1
ATOM 3080 C C . ARG B 1 100 ? -12.336 12.852 27.844 1 78.56 100 ARG B C 1
ATOM 3082 O O . ARG B 1 100 ? -11.242 13.414 27.75 1 78.56 100 ARG B O 1
ATOM 3089 N N . ASN B 1 101 ? -13.062 12.703 28.828 1 80.25 101 ASN B N 1
ATOM 3090 C CA . ASN B 1 101 ? -12.266 12.625 30.047 1 80.25 101 ASN B CA 1
ATOM 3091 C C . ASN B 1 101 ? -11.391 11.375 30.062 1 80.25 101 ASN B C 1
ATOM 3093 O O . ASN B 1 101 ? -11.82 10.305 30.5 1 80.25 101 ASN B O 1
ATOM 3097 N N . LEU B 1 102 ? -10.195 11.484 29.672 1 73.06 102 LEU B N 1
ATOM 3098 C CA . LEU B 1 102 ? -9.312 10.352 29.406 1 73.06 102 LEU B CA 1
ATOM 3099 C C . LEU B 1 102 ? -9 9.602 30.688 1 73.06 102 LEU B C 1
ATOM 3101 O O . LEU B 1 102 ? -8.844 8.375 30.672 1 73.06 102 LEU B O 1
ATOM 3105 N N . LEU B 1 103 ? -8.953 10.312 31.719 1 74.62 103 LEU B N 1
ATOM 3106 C CA . LEU B 1 103 ? -8.672 9.656 33 1 74.62 103 LEU B CA 1
ATOM 3107 C C . LEU B 1 103 ? -9.766 8.648 33.344 1 74.62 103 LEU B C 1
ATOM 3109 O O . LEU B 1 103 ? -9.469 7.523 33.75 1 74.62 103 LEU B O 1
ATOM 3113 N N . SER B 1 104 ? -10.914 9.047 33.156 1 77.12 104 SER B N 1
ATOM 3114 C CA . SER B 1 104 ? -12.039 8.164 33.438 1 77.12 104 SER B CA 1
ATOM 3115 C C . SER B 1 104 ? -12.125 7.031 32.406 1 77.12 104 SER B C 1
ATOM 3117 O O . SER B 1 104 ? -12.398 5.883 32.781 1 77.12 104 SER B O 1
ATOM 3119 N N . TRP B 1 105 ? -11.812 7.395 31.219 1 77.56 105 TRP B N 1
ATOM 3120 C CA . TRP B 1 105 ? -11.906 6.41 30.141 1 77.56 105 TRP B CA 1
ATOM 3121 C C . TRP B 1 105 ? -10.82 5.352 30.281 1 77.56 105 TRP B C 1
ATOM 312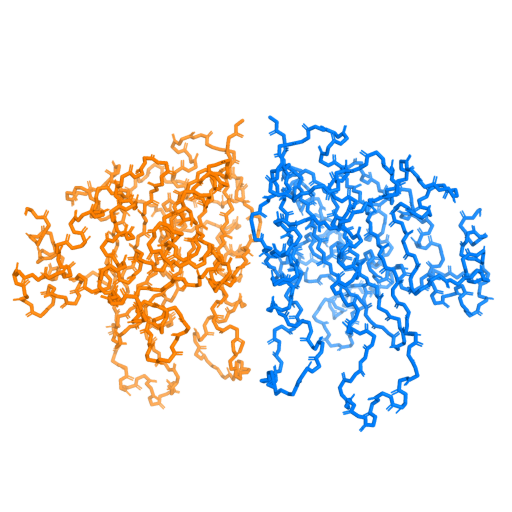3 O O . TRP B 1 105 ? -11.055 4.172 30 1 77.56 105 TRP B O 1
ATOM 3133 N N . LYS B 1 106 ? -9.727 5.77 30.719 1 78.12 106 LYS B N 1
ATOM 3134 C CA . LYS B 1 106 ? -8.594 4.855 30.844 1 78.12 106 LYS B CA 1
ATOM 3135 C C . LYS B 1 106 ? -8.812 3.859 31.984 1 78.12 106 LYS B C 1
ATOM 3137 O O . LYS B 1 106 ? -8.172 2.807 32.031 1 78.12 106 LYS B O 1
ATOM 3142 N N . ARG B 1 107 ? -9.68 4.188 32.906 1 77.75 107 ARG B N 1
ATOM 3143 C CA . ARG B 1 107 ? -10.039 3.242 33.969 1 77.75 107 ARG B CA 1
ATOM 3144 C C . ARG B 1 107 ? -10.781 2.041 33.375 1 77.75 107 ARG B C 1
ATOM 3146 O O . ARG B 1 107 ? -10.609 0.916 33.844 1 77.75 107 ARG B O 1
ATOM 3153 N N . ILE B 1 108 ? -11.508 2.35 32.406 1 74.88 108 ILE B N 1
ATOM 3154 C CA . ILE B 1 108 ? -12.305 1.308 31.766 1 74.88 108 ILE B CA 1
ATOM 3155 C C . ILE B 1 108 ? -11.555 0.739 30.562 1 74.88 108 ILE B C 1
ATOM 3157 O O . ILE B 1 108 ? -11.555 -0.474 30.344 1 74.88 108 ILE B O 1
ATOM 3161 N N . PHE B 1 109 ? -10.914 1.743 29.891 1 77.44 109 PHE B N 1
ATOM 3162 C CA . PHE B 1 109 ? -10.141 1.365 28.703 1 77.44 109 PHE B CA 1
ATOM 3163 C C . PHE B 1 109 ? -8.703 1.85 28.828 1 77.44 109 PHE B C 1
ATOM 3165 O O . PHE B 1 109 ? -8.367 2.934 28.344 1 77.44 109 PHE B O 1
ATOM 3172 N N . PRO B 1 110 ? -7.828 1.07 29.359 1 75.62 110 PRO B N 1
ATOM 3173 C CA . PRO B 1 110 ? -6.473 1.51 29.688 1 75.62 110 PRO B CA 1
ATOM 3174 C C . PRO B 1 110 ? -5.68 1.978 28.469 1 75.62 110 PRO B C 1
ATOM 3176 O O . PRO B 1 110 ? -4.742 2.766 28.609 1 75.62 110 PRO B O 1
ATOM 3179 N N . LYS B 1 111 ? -6.098 1.56 27.375 1 77 111 LYS B N 1
ATOM 3180 C CA . LYS B 1 111 ? -5.328 1.906 26.188 1 77 111 LYS B CA 1
ATOM 3181 C C . LYS B 1 111 ? -5.984 3.055 25.422 1 77 111 LYS B C 1
ATOM 3183 O O . LYS B 1 111 ? -5.57 3.383 24.312 1 77 111 LYS B O 1
ATOM 3188 N N . ALA B 1 112 ? -6.945 3.637 26.047 1 78.44 112 ALA B N 1
ATOM 3189 C CA . ALA B 1 112 ? -7.648 4.746 25.406 1 78.44 112 ALA B CA 1
ATOM 3190 C C . ALA B 1 112 ? -6.715 5.93 25.172 1 78.44 112 ALA B C 1
ATOM 3192 O O . ALA B 1 112 ? -5.891 6.254 26.031 1 78.44 112 ALA B O 1
ATOM 3193 N N . SER B 1 113 ? -6.742 6.492 23.984 1 83.38 113 SER B N 1
ATOM 3194 C CA . SER B 1 113 ? -5.969 7.676 23.625 1 83.38 113 SER B CA 1
ATOM 3195 C C . SER B 1 113 ? -6.645 8.453 22.5 1 83.38 113 SER B C 1
ATOM 3197 O O . SER B 1 113 ? -7.625 7.988 21.922 1 83.38 113 SER B O 1
ATOM 3199 N N . VAL B 1 114 ? -6.129 9.594 22.234 1 88.94 114 VAL B N 1
ATOM 3200 C CA . VAL B 1 114 ? -6.656 10.438 21.172 1 88.94 114 VAL B CA 1
ATOM 3201 C C . VAL B 1 114 ? -6.523 9.711 19.828 1 88.94 114 VAL B C 1
ATOM 3203 O O . VAL B 1 114 ? -7.25 10.008 18.875 1 88.94 114 VAL B O 1
ATOM 3206 N N . ARG B 1 115 ? -5.738 8.695 19.75 1 86.75 115 ARG B N 1
ATOM 3207 C CA . ARG B 1 115 ? -5.535 7.91 18.531 1 86.75 115 ARG B CA 1
ATOM 3208 C C . ARG B 1 115 ? -6.801 7.148 18.156 1 86.75 115 ARG B C 1
ATOM 3210 O O . ARG B 1 115 ? -6.953 6.703 17.016 1 86.75 115 ARG B O 1
ATOM 3217 N N . ASP B 1 116 ? -7.664 7.035 19.141 1 84.5 116 ASP B N 1
ATOM 3218 C CA . ASP B 1 116 ? -8.938 6.371 18.891 1 84.5 116 ASP B CA 1
ATOM 3219 C C . ASP B 1 116 ? -9.742 7.117 17.828 1 84.5 116 ASP B C 1
ATOM 3221 O O . ASP B 1 116 ? -10.656 6.555 17.219 1 84.5 116 ASP B O 1
ATOM 3225 N N . PHE B 1 117 ? -9.328 8.312 17.531 1 88.75 117 PHE B N 1
ATOM 3226 C CA . PHE B 1 117 ? -10.086 9.133 16.594 1 88.75 117 PHE B CA 1
ATOM 3227 C C . PHE B 1 117 ? -9.43 9.141 15.227 1 88.75 117 PHE B C 1
ATOM 3229 O O . PHE B 1 117 ? -9.789 9.945 14.367 1 88.75 117 PHE B O 1
ATOM 3236 N N . TYR B 1 118 ? -8.508 8.281 15 1 91.38 118 TYR B N 1
ATOM 3237 C CA . TYR B 1 118 ? -7.766 8.266 13.742 1 91.38 118 TYR B CA 1
ATOM 3238 C C . TYR B 1 118 ? -8.703 8.102 12.555 1 91.38 118 TYR B C 1
ATOM 3240 O O . TYR B 1 118 ? -8.625 8.859 11.586 1 91.38 118 TYR B O 1
ATOM 3248 N N . CYS B 1 119 ? -9.609 7.133 12.609 1 92.12 119 CYS B N 1
ATOM 3249 C CA . CYS B 1 119 ? -10.492 6.867 11.477 1 92.12 119 CYS B CA 1
ATOM 3250 C C . CYS B 1 119 ? -11.422 8.047 11.227 1 92.12 119 CYS B C 1
ATOM 3252 O O . CYS B 1 119 ? -11.773 8.328 10.078 1 92.12 119 CYS B O 1
ATOM 3254 N N . GLU B 1 120 ? -11.812 8.664 12.289 1 91.12 120 GLU B N 1
ATOM 3255 C CA . GLU B 1 120 ? -12.617 9.875 12.102 1 91.12 120 GLU B CA 1
ATOM 3256 C C . GLU B 1 120 ? -11.82 10.961 11.383 1 91.12 120 GLU B C 1
ATOM 3258 O O . GLU B 1 120 ? -12.328 11.625 10.477 1 91.12 120 GLU B O 1
ATOM 3263 N N . GLY B 1 121 ? -10.586 11.156 11.844 1 93.88 121 GLY B N 1
ATOM 3264 C CA . GLY B 1 121 ? -9.711 12.094 11.148 1 93.88 121 GLY B CA 1
ATOM 3265 C C . GLY B 1 121 ? -9.5 11.75 9.688 1 93.88 121 GLY B C 1
ATOM 3266 O O . GLY B 1 121 ? -9.57 12.617 8.82 1 93.88 121 GLY B O 1
ATOM 3267 N N . LEU B 1 122 ? -9.289 10.477 9.461 1 95.12 122 LEU B N 1
ATOM 3268 C CA . LEU B 1 122 ? -9.109 9.984 8.102 1 95.12 122 LEU B CA 1
ATOM 3269 C C . LEU B 1 122 ? -10.352 10.242 7.258 1 95.12 122 LEU B C 1
ATOM 3271 O O . LEU B 1 122 ? -10.25 10.578 6.074 1 95.12 122 LEU B O 1
ATOM 3275 N N . LYS B 1 123 ? -11.469 10.109 7.879 1 94.31 123 LYS B N 1
ATOM 3276 C CA . LYS B 1 123 ? -12.727 10.352 7.188 1 94.31 123 LYS B CA 1
ATOM 3277 C C . LYS B 1 123 ? -12.781 11.773 6.621 1 94.31 123 LYS B C 1
ATOM 3279 O O . LYS B 1 123 ? -13.211 11.977 5.484 1 94.31 123 LYS B O 1
ATOM 3284 N N . TYR B 1 124 ? -12.32 12.688 7.348 1 95 124 TYR B N 1
ATOM 3285 C CA . TYR B 1 124 ? -12.312 14.078 6.891 1 95 124 TYR B CA 1
ATOM 3286 C C . TYR B 1 124 ? -11.398 14.25 5.684 1 95 124 TYR B C 1
ATOM 3288 O O . TYR B 1 124 ? -11.719 15.008 4.762 1 95 124 TYR B O 1
ATOM 3296 N N . LEU B 1 125 ? -10.305 13.594 5.703 1 96.94 125 LEU B N 1
ATOM 3297 C CA . LEU B 1 125 ? -9.398 13.664 4.562 1 96.94 125 LEU B CA 1
ATOM 3298 C C . LEU B 1 125 ? -10.023 13.031 3.328 1 96.94 125 LEU B C 1
ATOM 3300 O O . LEU B 1 125 ? -9.93 13.578 2.227 1 96.94 125 LEU B O 1
ATOM 3304 N N . ILE B 1 126 ? -10.703 11.945 3.549 1 96.06 126 ILE B N 1
ATOM 3305 C CA . ILE B 1 126 ? -11.344 11.219 2.461 1 96.06 126 ILE B CA 1
ATOM 3306 C C . ILE B 1 126 ? -12.445 12.086 1.84 1 96.06 126 ILE B C 1
ATOM 3308 O O . ILE B 1 126 ? -12.609 12.109 0.618 1 96.06 126 ILE B O 1
ATOM 3312 N N . GLN B 1 127 ? -13.156 12.781 2.648 1 95.62 127 GLN B N 1
ATOM 3313 C CA . GLN B 1 127 ? -14.188 13.68 2.156 1 95.62 127 GLN B CA 1
ATOM 3314 C C . GLN B 1 127 ? -13.602 14.727 1.206 1 95.62 127 GLN B C 1
ATOM 3316 O O . GLN B 1 127 ? -14.18 15.008 0.153 1 95.62 127 GLN B O 1
ATOM 3321 N N . ARG B 1 128 ? -12.523 15.297 1.531 1 95.62 128 ARG B N 1
ATOM 3322 C CA . ARG B 1 128 ? -11.883 16.312 0.701 1 95.62 128 ARG B CA 1
ATOM 3323 C C . ARG B 1 128 ? -11.312 15.695 -0.572 1 95.62 128 ARG B C 1
ATOM 3325 O O . ARG B 1 128 ? -11.375 16.297 -1.644 1 95.62 128 ARG B O 1
ATOM 3332 N N . ALA B 1 129 ? -10.727 14.516 -0.435 1 96.25 129 ALA B N 1
ATOM 3333 C CA . ALA B 1 129 ? -10.25 13.812 -1.626 1 96.25 129 ALA B CA 1
ATOM 3334 C C . ALA B 1 129 ? -11.398 13.539 -2.594 1 96.25 129 ALA B C 1
ATOM 3336 O O . ALA B 1 129 ? -11.25 13.703 -3.807 1 96.25 129 ALA B O 1
ATOM 3337 N N . ALA B 1 130 ? -12.516 13.117 -2.031 1 95.25 130 ALA B N 1
ATOM 3338 C CA . ALA B 1 130 ? -13.695 12.852 -2.857 1 95.25 130 ALA B CA 1
ATOM 3339 C C . ALA B 1 130 ? -14.156 14.117 -3.58 1 95.25 130 ALA B C 1
ATOM 3341 O O . ALA B 1 130 ? -14.477 14.07 -4.77 1 95.25 130 ALA B O 1
ATOM 3342 N N . GLU B 1 131 ? -14.164 15.156 -2.883 1 94.25 131 GLU B N 1
ATOM 3343 C CA . GLU B 1 131 ? -14.539 16.422 -3.492 1 94.25 131 GLU B CA 1
ATOM 3344 C C . GLU B 1 131 ? -13.578 16.812 -4.609 1 94.25 131 GLU B C 1
ATOM 3346 O O . GLU B 1 131 ? -14 17.312 -5.656 1 94.25 131 GLU B O 1
ATOM 3351 N N . GLU B 1 132 ? -12.281 16.609 -4.355 1 94 132 GLU B N 1
ATOM 3352 C CA . GLU B 1 132 ? -11.281 16.891 -5.379 1 94 132 GLU B CA 1
ATOM 3353 C C . GLU B 1 132 ? -11.539 16.078 -6.641 1 94 132 GLU B C 1
ATOM 3355 O O . GLU B 1 132 ? -11.422 16.594 -7.754 1 94 132 GLU B O 1
ATOM 3360 N N . VAL B 1 133 ? -11.867 14.836 -6.496 1 94.38 133 VAL B N 1
ATOM 3361 C CA . VAL B 1 133 ? -12.117 13.938 -7.617 1 94.38 133 VAL B CA 1
ATOM 3362 C C . VAL B 1 133 ? -13.289 14.453 -8.445 1 94.38 133 VAL B C 1
ATOM 3364 O O . VAL B 1 133 ? -13.211 14.531 -9.672 1 94.38 133 VAL B O 1
ATOM 3367 N N . VAL B 1 134 ? -14.289 14.828 -7.773 1 91.94 134 VAL B N 1
ATOM 3368 C CA . VAL B 1 134 ? -15.516 15.258 -8.453 1 91.94 134 VAL B CA 1
ATOM 3369 C C . VAL B 1 134 ? -15.297 16.625 -9.094 1 91.94 134 VAL B C 1
ATOM 3371 O O . VAL B 1 134 ? -15.617 16.828 -10.266 1 91.94 134 VAL B O 1
ATOM 3374 N N . GLU B 1 135 ? -14.758 17.516 -8.336 1 91.62 135 GLU B N 1
ATOM 3375 C CA . GLU B 1 135 ? -14.602 18.891 -8.797 1 91.62 135 GLU B CA 1
ATOM 3376 C C . GLU B 1 135 ? -13.648 18.969 -9.984 1 91.62 135 GLU B C 1
ATOM 3378 O O . GLU B 1 135 ? -13.852 19.766 -10.898 1 91.62 135 GLU B O 1
ATOM 3383 N N . ASP B 1 136 ? -12.641 18.156 -9.969 1 92.69 136 ASP B N 1
ATOM 3384 C CA . ASP B 1 136 ? -11.648 18.203 -11.039 1 92.69 136 ASP B CA 1
ATOM 3385 C C . ASP B 1 136 ? -11.906 17.125 -12.086 1 92.69 136 ASP B C 1
ATOM 3387 O O . ASP B 1 136 ? -11.102 16.938 -13 1 92.69 136 ASP B O 1
ATOM 3391 N N . LYS B 1 137 ? -13 16.391 -11.945 1 92.94 137 LYS B N 1
ATOM 3392 C CA . LYS B 1 137 ? -13.43 15.367 -12.891 1 92.94 137 LYS B CA 1
ATOM 3393 C C . LYS B 1 137 ? -12.328 14.344 -13.125 1 92.94 137 LYS B C 1
ATOM 3395 O O . LYS B 1 137 ? -11.992 14.031 -14.273 1 92.94 137 LYS B O 1
ATOM 3400 N N . LEU B 1 138 ? -11.766 13.953 -12.031 1 93.94 138 LEU B N 1
ATOM 3401 C CA . LEU B 1 138 ? -10.719 12.938 -12.094 1 93.94 138 LEU B CA 1
ATOM 3402 C C . LEU B 1 138 ? -11.328 11.547 -12.219 1 93.94 138 LEU B C 1
ATOM 3404 O O . LEU B 1 138 ? -12.523 11.359 -11.977 1 93.94 138 LEU B O 1
ATOM 3408 N N . GLN B 1 139 ? -10.484 10.586 -12.625 1 93.12 139 GLN B N 1
ATOM 3409 C CA . GLN B 1 139 ? -10.938 9.219 -12.844 1 93.12 139 GLN B CA 1
ATOM 3410 C C . GLN B 1 139 ? -11.18 8.5 -11.523 1 93.12 139 GLN B C 1
ATOM 3412 O O . GLN B 1 139 ? -11.992 7.57 -11.461 1 93.12 139 GLN B O 1
ATOM 3417 N N . GLY B 1 140 ? -10.484 8.922 -10.508 1 94.31 140 GLY B N 1
ATOM 3418 C CA . GLY B 1 140 ? -10.594 8.273 -9.211 1 94.31 140 GLY B CA 1
ATOM 3419 C C . GLY B 1 140 ? -9.5 8.688 -8.242 1 94.31 140 GLY B C 1
ATOM 3420 O O . GLY B 1 140 ? -8.859 9.727 -8.43 1 94.31 140 GLY B O 1
ATOM 3421 N N . CYS B 1 141 ? -9.352 7.816 -7.207 1 96.88 141 CYS B N 1
ATOM 3422 C CA . CYS B 1 141 ? -8.375 8.156 -6.172 1 96.88 141 CYS B CA 1
ATOM 3423 C C . CYS B 1 141 ? -7.828 6.902 -5.508 1 96.88 141 CYS B C 1
ATOM 3425 O O . CYS B 1 141 ? -8.562 5.938 -5.289 1 96.88 141 CYS B O 1
ATOM 3427 N N . VAL B 1 142 ? -6.57 6.961 -5.27 1 96.56 142 VAL B N 1
ATOM 3428 C CA . VAL B 1 142 ? -5.926 5.941 -4.449 1 96.56 142 VAL B CA 1
ATOM 3429 C C . VAL B 1 142 ? -5.516 6.547 -3.105 1 96.56 142 VAL B C 1
ATOM 3431 O O . VAL B 1 142 ? -4.945 7.637 -3.057 1 96.56 142 VAL B O 1
ATOM 3434 N N . VAL B 1 143 ? -5.832 5.777 -2.043 1 96.81 143 VAL B N 1
ATOM 3435 C CA . VAL B 1 143 ? -5.48 6.223 -0.699 1 96.81 143 VAL B CA 1
ATOM 3436 C C . VAL B 1 143 ? -4.352 5.355 -0.146 1 96.81 143 VAL B C 1
ATOM 3438 O O . VAL B 1 143 ? -4.461 4.125 -0.121 1 96.81 143 VAL B O 1
ATOM 3441 N N . VAL B 1 144 ? -3.268 6.008 0.255 1 95.88 144 VAL B N 1
ATOM 3442 C CA . VAL B 1 144 ? -2.123 5.312 0.831 1 95.88 144 VAL B CA 1
ATOM 3443 C C . VAL B 1 144 ? -1.864 5.824 2.246 1 95.88 144 VAL B C 1
ATOM 3445 O O . VAL B 1 144 ? -1.628 7.02 2.447 1 95.88 144 VAL B O 1
ATOM 3448 N N . CYS B 1 145 ? -1.918 4.938 3.186 1 93.75 145 CYS B N 1
ATOM 3449 C CA . CYS B 1 145 ? -1.708 5.316 4.578 1 93.75 145 CYS B CA 1
ATOM 3450 C C . CYS B 1 145 ? -0.394 4.754 5.105 1 93.75 145 CYS B C 1
ATOM 3452 O O . CYS B 1 145 ? 0.052 3.693 4.664 1 93.75 145 CYS B O 1
ATOM 3454 N N . ASP B 1 146 ? 0.207 5.535 5.926 1 89.31 146 ASP B N 1
ATOM 3455 C CA . ASP B 1 146 ? 1.35 4.98 6.645 1 89.31 146 ASP B CA 1
ATOM 3456 C C . ASP B 1 146 ? 0.923 3.824 7.543 1 89.31 146 ASP B C 1
ATOM 3458 O O . ASP B 1 146 ? -0.194 3.816 8.062 1 89.31 146 ASP B O 1
ATOM 3462 N N . THR B 1 147 ? 1.806 2.789 7.375 1 67.75 147 THR B N 1
ATOM 3463 C CA . THR B 1 147 ? 1.483 1.611 8.172 1 67.75 147 THR B CA 1
ATOM 3464 C C . THR B 1 147 ? 1.382 1.972 9.656 1 67.75 147 THR B C 1
ATOM 3466 O O . THR B 1 147 ? 2.385 2.307 10.289 1 67.75 147 THR B O 1
ATOM 3469 N N . PRO B 1 148 ? 0.353 2.441 9.977 1 50.69 148 PRO B N 1
ATOM 3470 C CA . PRO B 1 148 ? 0.356 2.713 11.422 1 50.69 148 PRO B CA 1
ATOM 3471 C C . PRO B 1 148 ? 1.149 1.676 12.211 1 50.69 148 PRO B C 1
ATOM 3473 O O . PRO B 1 148 ? 1.296 0.534 11.773 1 50.69 148 PRO B O 1
ATOM 3476 N N . GLY B 1 149 ? 2.363 1.966 12.773 1 45.81 149 GLY B N 1
ATOM 3477 C CA . GLY B 1 149 ? 3.002 0.917 13.555 1 45.81 149 GLY B CA 1
ATOM 3478 C C . GLY B 1 149 ? 2.135 -0.317 13.719 1 45.81 149 GLY B C 1
ATOM 3479 O O . GLY B 1 149 ? 1.144 -0.291 14.453 1 45.81 149 GLY B O 1
ATOM 3480 N N . LEU B 1 150 ? 1.993 -1.083 12.594 1 40.16 150 LEU B N 1
ATOM 3481 C CA . LEU B 1 150 ? 1.55 -2.469 12.711 1 40.16 150 LEU B CA 1
ATOM 3482 C C . LEU B 1 150 ? 2.006 -3.07 14.039 1 40.16 150 LEU B C 1
ATOM 3484 O O . LEU B 1 150 ? 1.96 -4.289 14.219 1 40.16 150 LEU B O 1
ATOM 3488 N N . GLY B 1 151 ? 2.963 -2.469 14.672 1 33.16 151 GLY B N 1
ATOM 3489 C CA . GLY B 1 151 ? 3.561 -3.121 15.828 1 33.16 151 GLY B CA 1
ATOM 3490 C C . GLY B 1 151 ? 2.59 -4.012 16.578 1 33.16 151 GLY B C 1
ATOM 3491 O O . GLY B 1 151 ? 1.627 -4.52 16 1 33.16 151 GLY B O 1
ATOM 3492 N N . ARG B 1 152 ? 2.488 -3.578 18 1 32.22 152 ARG B N 1
ATOM 3493 C CA . ARG B 1 152 ? 2.324 -4.395 19.203 1 32.22 152 ARG B CA 1
ATOM 3494 C C . ARG B 1 152 ? 1.074 -5.266 19.109 1 32.22 152 ARG B C 1
ATOM 3496 O O . ARG B 1 152 ? 0.216 -5.031 18.25 1 32.22 152 ARG B O 1
ATOM 3503 N N . ASN B 1 153 ? 0.896 -5.914 20.344 1 32.06 153 ASN B N 1
ATOM 3504 C CA . ASN B 1 153 ? -0 -7.004 20.719 1 32.06 153 ASN B CA 1
ATOM 3505 C C . ASN B 1 153 ? -1.388 -6.824 20.109 1 32.06 153 ASN B C 1
ATOM 3507 O O . ASN B 1 153 ? -1.802 -5.703 19.812 1 32.06 153 ASN B O 1
ATOM 3511 N N . LEU B 1 154 ? -1.934 -7.98 19.672 1 32.44 154 LEU B N 1
ATOM 3512 C CA . LEU B 1 154 ? -3.324 -8.359 19.438 1 32.44 154 LEU B CA 1
ATOM 3513 C C . LEU B 1 154 ? -4.273 -7.316 20.016 1 32.44 154 LEU B C 1
ATOM 3515 O O . LEU B 1 154 ? -3.938 -6.645 21 1 32.44 154 LEU B O 1
ATOM 3519 N N . PHE B 1 155 ? -5.41 -7.082 19.25 1 31.17 155 PHE B N 1
ATOM 3520 C CA . PHE B 1 155 ? -6.758 -6.688 19.656 1 31.17 155 PHE B CA 1
ATOM 3521 C C . PHE B 1 155 ? -7.055 -7.145 21.078 1 31.17 155 PHE B C 1
ATOM 3523 O O . PHE B 1 155 ? -7.414 -8.305 21.297 1 31.17 155 PHE B O 1
ATOM 3530 N N . THR B 1 156 ? -6.367 -7.16 22.125 1 31.27 156 THR B N 1
ATOM 3531 C CA . THR B 1 156 ? -7.332 -7.461 23.172 1 31.27 156 THR B CA 1
ATOM 3532 C C . THR B 1 156 ? -8.664 -6.758 22.906 1 31.27 156 THR B C 1
ATOM 3534 O O . THR B 1 156 ? -8.734 -5.871 22.062 1 31.27 156 THR B O 1
ATOM 3537 N N . SER B 1 157 ? -9.477 -6.453 24.062 1 28.78 157 SER B N 1
ATOM 3538 C CA . SER B 1 157 ? -10.867 -6.09 24.281 1 28.78 157 SER B CA 1
ATOM 3539 C C . SER B 1 157 ? -11.234 -4.816 23.516 1 28.78 157 SER B C 1
ATOM 3541 O O . SER B 1 157 ? -10.359 -4.016 23.188 1 28.78 157 SER B O 1
ATOM 3543 N N . GLY B 1 158 ? -11.945 -3.908 23.609 1 31.66 158 GLY B N 1
ATOM 3544 C CA . GLY B 1 158 ? -12.836 -2.783 23.344 1 31.66 158 GLY B CA 1
ATOM 3545 C C . GLY B 1 158 ? -12.203 -1.717 22.469 1 31.66 158 GLY B C 1
ATOM 3546 O O . GLY B 1 158 ? -12.859 -0.729 22.125 1 31.66 158 GLY B O 1
ATOM 3547 N N . THR B 1 159 ? -10.914 -1.364 22.938 1 33.75 159 THR B N 1
ATOM 3548 C CA . THR B 1 159 ? -10.516 -0.028 22.516 1 33.75 159 THR B CA 1
ATOM 3549 C C . THR B 1 159 ? -10.227 -0.003 21.016 1 33.75 159 THR B C 1
ATOM 3551 O O . THR B 1 159 ? -9.781 -1.004 20.438 1 33.75 159 THR B O 1
ATOM 3554 N N . ILE B 1 160 ? -10.234 1.116 20.328 1 38.19 160 ILE B N 1
ATOM 3555 C CA . ILE B 1 160 ? -10.07 1.867 19.078 1 38.19 160 ILE B CA 1
ATOM 3556 C C . ILE B 1 160 ? -8.68 1.621 18.516 1 38.19 160 ILE B C 1
ATOM 3558 O O . ILE B 1 160 ? -8.141 2.459 17.781 1 38.19 160 ILE B O 1
ATOM 3562 N N . ARG B 1 161 ? -7.633 0.97 19.172 1 45.25 161 ARG B N 1
ATOM 3563 C CA . ARG B 1 161 ? -6.25 0.993 18.688 1 45.25 161 ARG B CA 1
ATOM 3564 C C . ARG B 1 161 ? -6.164 0.611 17.219 1 45.25 161 ARG B C 1
ATOM 3566 O O . ARG B 1 161 ? -6.352 -0.554 16.859 1 45.25 161 ARG B O 1
ATOM 3573 N N . ARG B 1 162 ? -6.547 1.501 16.188 1 51.47 162 ARG B N 1
ATOM 3574 C CA . ARG B 1 162 ? -6.906 1.337 14.773 1 51.47 162 ARG B CA 1
ATOM 3575 C C . ARG B 1 162 ? -5.754 0.742 13.977 1 51.47 162 ARG B C 1
ATOM 3577 O O . ARG B 1 162 ? -4.754 1.419 13.719 1 51.47 162 ARG B O 1
ATOM 3584 N N . GLY B 1 163 ? -5.34 -0.303 14.312 1 61.22 163 GLY B N 1
ATOM 3585 C CA . GLY B 1 163 ? -4.477 -1.086 13.438 1 61.22 163 GLY B CA 1
ATOM 3586 C C . GLY B 1 163 ? -4.961 -1.129 12 1 61.22 163 GLY B C 1
ATOM 3587 O O . GLY B 1 163 ? -6.008 -0.566 11.68 1 61.22 163 GLY B O 1
ATOM 3588 N N . PRO B 1 164 ? -4.23 -1.572 11.164 1 70.19 164 PRO B N 1
ATOM 3589 C CA . PRO B 1 164 ? -4.543 -1.642 9.734 1 70.19 164 PRO B CA 1
ATOM 3590 C C . PRO B 1 164 ? -5.934 -2.211 9.469 1 70.19 164 PRO B C 1
ATOM 3592 O O . PRO B 1 164 ? -6.617 -1.771 8.539 1 70.19 164 PRO B O 1
ATOM 3595 N N . GLY B 1 165 ? -6.422 -2.988 10.422 1 77.56 165 GLY B N 1
ATOM 3596 C CA . GLY B 1 165 ? -7.734 -3.58 10.219 1 77.56 165 GLY B CA 1
ATOM 3597 C C . GLY B 1 165 ? -8.867 -2.58 10.359 1 77.56 165 GLY B C 1
ATOM 3598 O O . GLY B 1 165 ? -9.828 -2.609 9.578 1 77.56 165 GLY B O 1
ATOM 3599 N N . ALA B 1 166 ? -8.766 -1.728 11.359 1 83.19 166 ALA B N 1
ATOM 3600 C CA . ALA B 1 166 ? -9.797 -0.712 11.57 1 83.19 166 ALA B CA 1
ATOM 3601 C C . ALA B 1 166 ? -9.867 0.254 10.391 1 83.19 166 ALA B C 1
ATOM 3603 O O . ALA B 1 166 ? -10.953 0.655 9.977 1 83.19 166 ALA B O 1
ATOM 3604 N N . VAL B 1 167 ? -8.758 0.604 9.906 1 88.06 167 VAL B N 1
ATOM 3605 C CA . VAL B 1 167 ? -8.688 1.522 8.773 1 88.06 167 VAL B CA 1
ATOM 3606 C C . VAL B 1 167 ? -9.312 0.875 7.543 1 88.06 167 VAL B C 1
ATOM 3608 O O . VAL B 1 167 ? -10.109 1.505 6.84 1 88.06 167 VAL B O 1
ATOM 3611 N N . GLU B 1 168 ? -8.984 -0.34 7.359 1 87.62 168 GLU B N 1
ATOM 3612 C CA . GLU B 1 168 ? -9.531 -1.072 6.219 1 87.62 168 GLU B CA 1
ATOM 3613 C C . GLU B 1 168 ? -11.047 -1.186 6.309 1 87.62 168 GLU B C 1
ATOM 3615 O O . GLU B 1 168 ? -11.75 -0.973 5.316 1 87.62 168 GLU B O 1
ATOM 3620 N N . LYS B 1 169 ? -11.516 -1.489 7.465 1 87.5 169 LYS B N 1
ATOM 3621 C CA . LYS B 1 169 ? -12.953 -1.638 7.66 1 87.5 169 LYS B CA 1
ATOM 3622 C C . LYS B 1 169 ? -13.68 -0.306 7.469 1 87.5 169 LYS B C 1
ATOM 3624 O O . LYS B 1 169 ? -14.727 -0.249 6.828 1 87.5 169 LYS B O 1
ATOM 3629 N N . ALA B 1 170 ? -13.109 0.714 8.086 1 90.88 170 ALA B N 1
ATOM 3630 C CA . ALA B 1 170 ? -13.703 2.039 7.914 1 90.88 170 ALA B CA 1
ATOM 3631 C C . ALA B 1 170 ? -13.75 2.434 6.441 1 90.88 170 ALA B C 1
ATOM 3633 O O . ALA B 1 170 ? -14.781 2.895 5.949 1 90.88 170 ALA B O 1
ATOM 3634 N N . TYR B 1 171 ? -12.703 2.172 5.777 1 93.31 171 TYR B N 1
ATOM 3635 C CA . TYR B 1 171 ? -12.617 2.523 4.363 1 93.31 171 TYR B CA 1
ATOM 3636 C C . TYR B 1 171 ? -13.625 1.727 3.541 1 93.31 171 TYR B C 1
ATOM 3638 O O . TYR B 1 171 ? -14.266 2.27 2.641 1 93.31 171 TYR B O 1
ATOM 3646 N N . LEU B 1 172 ? -13.703 0.502 3.854 1 91.88 172 LEU B N 1
ATOM 3647 C CA . LEU B 1 172 ? -14.664 -0.34 3.152 1 91.88 172 LEU B CA 1
ATOM 3648 C C . LEU B 1 172 ? -16.078 0.211 3.303 1 91.88 172 LEU B C 1
ATOM 3650 O O . LEU B 1 172 ? -16.859 0.205 2.346 1 91.88 172 LEU B O 1
ATOM 3654 N N . ASN B 1 173 ? -16.375 0.628 4.488 1 92.81 173 ASN B N 1
ATOM 3655 C CA . ASN B 1 173 ? -17.672 1.243 4.715 1 92.81 173 ASN B CA 1
ATOM 3656 C C . ASN B 1 173 ? -17.875 2.49 3.855 1 92.81 173 ASN B C 1
ATOM 3658 O O . ASN B 1 173 ? -18.906 2.662 3.227 1 92.81 173 ASN B O 1
ATOM 3662 N N . TRP B 1 174 ? -16.875 3.32 3.787 1 94.88 174 TRP B N 1
ATOM 3663 C CA . TRP B 1 174 ? -16.953 4.543 2.996 1 94.88 174 TRP B CA 1
ATOM 3664 C C . TRP B 1 174 ? -17.016 4.223 1.506 1 94.88 174 TRP B C 1
ATOM 3666 O O . TRP B 1 174 ? -17.672 4.934 0.738 1 94.88 174 TRP B O 1
ATOM 3676 N N . TYR B 1 175 ? -16.328 3.166 1.163 1 95.06 175 TYR B N 1
ATOM 3677 C CA . TYR B 1 175 ? -16.328 2.734 -0.23 1 95.06 175 TYR B CA 1
ATOM 3678 C C . TYR B 1 175 ? -17.734 2.377 -0.692 1 95.06 175 TYR B C 1
ATOM 3680 O O . TYR B 1 175 ? -18.125 2.689 -1.821 1 95.06 175 TYR B O 1
ATOM 3688 N N . HIS B 1 176 ? -18.516 1.856 0.175 1 92.56 176 HIS B N 1
ATOM 3689 C CA . HIS B 1 176 ? -19.828 1.349 -0.208 1 92.56 176 HIS B CA 1
ATOM 3690 C C . HIS B 1 176 ? -20.938 2.344 0.144 1 92.56 176 HIS B C 1
ATOM 3692 O O . HIS B 1 176 ? -21.953 2.404 -0.535 1 92.56 176 HIS B O 1
ATOM 3698 N N . SER B 1 177 ? -20.703 3.117 1.226 1 92.44 177 SER B N 1
ATOM 3699 C CA . SER B 1 177 ? -21.828 3.895 1.735 1 92.44 177 SER B CA 1
ATOM 3700 C C . SER B 1 177 ? -21.531 5.391 1.7 1 92.44 177 SER B C 1
ATOM 3702 O O . SER B 1 177 ? -22.422 6.215 1.87 1 92.44 177 SER B O 1
ATOM 3704 N N . GLY B 1 178 ? -20.328 5.676 1.535 1 93.19 178 GLY B N 1
ATOM 3705 C CA . GLY B 1 178 ? -19.938 7.078 1.513 1 93.19 178 GLY B CA 1
ATOM 3706 C C . GLY B 1 178 ? -19.328 7.547 2.814 1 93.19 178 GLY B C 1
ATOM 3707 O O . GLY B 1 178 ? -19.625 7.012 3.883 1 93.19 178 GLY B O 1
ATOM 3708 N N . ALA B 1 179 ? -18.484 8.57 2.711 1 91.31 179 ALA B N 1
ATOM 3709 C CA . ALA B 1 179 ? -17.797 9.109 3.879 1 91.31 179 ALA B CA 1
ATOM 3710 C C . ALA B 1 179 ? -18.484 10.375 4.383 1 91.31 179 ALA B C 1
ATOM 3712 O O . ALA B 1 179 ? -17.922 11.109 5.207 1 91.31 179 ALA B O 1
ATOM 3713 N N . GLY B 1 180 ? -19.656 10.617 3.918 1 87 180 GLY B N 1
ATOM 3714 C CA . GLY B 1 180 ? -20.344 11.836 4.305 1 87 180 GLY B CA 1
ATOM 3715 C C . GLY B 1 180 ? -20.016 13.023 3.424 1 87 180 GLY B C 1
ATOM 3716 O O . GLY B 1 180 ? -19.281 12.883 2.438 1 87 180 GLY B O 1
ATOM 3717 N N . VAL B 1 181 ? -20.531 14.25 3.842 1 79.12 181 VAL B N 1
ATOM 3718 C CA . VAL B 1 181 ? -20.453 15.43 2.986 1 79.12 181 VAL B CA 1
ATOM 3719 C C . VAL B 1 181 ? -19.281 16.297 3.41 1 79.12 181 VAL B C 1
ATOM 3721 O O . VAL B 1 181 ? -19.062 16.531 4.605 1 79.12 181 VAL B O 1
ATOM 3724 N N . GLY B 1 182 ? -18.5 16.672 2.404 1 74 182 GLY B N 1
ATOM 3725 C CA . GLY B 1 182 ? -17.422 17.609 2.633 1 74 182 GLY B CA 1
ATOM 3726 C C . GLY B 1 182 ? -17.875 19.062 2.672 1 74 182 GLY B C 1
ATOM 3727 O O . GLY B 1 182 ? -19.078 19.328 2.67 1 74 182 GLY B O 1
ATOM 3728 N N . PRO B 1 183 ? -16.984 19.953 2.805 1 72.56 183 PRO B N 1
ATOM 3729 C CA . PRO B 1 183 ? -17.312 21.375 3.008 1 72.56 183 PRO B CA 1
ATOM 3730 C C . PRO B 1 183 ? -17.969 22 1.787 1 72.56 183 PRO B C 1
ATOM 3732 O O . PRO B 1 183 ? -18.719 22.984 1.92 1 72.56 183 PRO B O 1
ATOM 3735 N N . GLY B 1 184 ? -17.734 21.516 0.645 1 69.5 184 GLY B N 1
ATOM 3736 C CA . GLY B 1 184 ? -18.281 22.125 -0.552 1 69.5 184 GLY B CA 1
ATOM 3737 C C . GLY B 1 184 ? -19.719 21.719 -0.816 1 69.5 184 GLY B C 1
ATOM 3738 O O . GLY B 1 184 ? -20.359 22.219 -1.75 1 69.5 184 GLY B O 1
ATOM 3739 N N . ARG B 1 185 ? -20.281 21.094 0.014 1 63.03 185 ARG B N 1
ATOM 3740 C CA . ARG B 1 185 ? -21.672 20.656 -0.04 1 63.03 185 ARG B CA 1
ATOM 3741 C C . ARG B 1 185 ? -22 20.062 -1.403 1 63.03 185 ARG B C 1
ATOM 3743 O O . ARG B 1 185 ? -23.172 19.797 -1.703 1 63.03 185 ARG B O 1
ATOM 3750 N N . GLN B 1 186 ? -21.312 20.391 -2.486 1 56 186 GLN B N 1
ATOM 3751 C CA . GLN B 1 186 ? -21.5 19.766 -3.787 1 56 186 GLN B CA 1
ATOM 3752 C C . GLN B 1 186 ? -21.141 18.281 -3.736 1 56 186 GLN B C 1
ATOM 3754 O O . GLN B 1 186 ? -21.234 17.578 -4.742 1 56 186 GLN B O 1
ATOM 3759 N N . HIS B 1 187 ? -21.125 17.812 -2.615 1 53.09 187 HIS B N 1
ATOM 3760 C CA . HIS B 1 187 ? -20.406 16.766 -1.892 1 53.09 187 HIS B CA 1
ATOM 3761 C C . HIS B 1 187 ? -20.828 15.383 -2.359 1 53.09 187 HIS B C 1
ATOM 3763 O O . HIS B 1 187 ? -21.969 15.188 -2.766 1 53.09 187 HIS B O 1
ATOM 3769 N N . HIS B 1 188 ? -19.906 14.773 -3.021 1 62.62 188 HIS B N 1
ATOM 3770 C CA . HIS B 1 188 ? -20.234 13.367 -3.195 1 62.62 188 HIS B CA 1
ATOM 3771 C C . HIS B 1 188 ? -20.609 12.719 -1.869 1 62.62 188 HIS B C 1
ATOM 3773 O O . HIS B 1 188 ? -19.797 12.648 -0.947 1 62.62 188 HIS B O 1
ATOM 3779 N N . LYS B 1 189 ? -21.812 12.602 -1.633 1 73.62 189 LYS B N 1
ATOM 3780 C CA . LYS B 1 189 ? -22.297 11.938 -0.432 1 73.62 189 LYS B CA 1
ATOM 3781 C C . LYS B 1 189 ? -22.391 10.422 -0.632 1 73.62 189 LYS B C 1
ATOM 3783 O O . LYS B 1 189 ? -22.453 9.664 0.338 1 73.62 189 LYS B O 1
ATOM 3788 N N . GLY B 1 190 ? -22.188 10.125 -1.852 1 85 190 GLY B N 1
ATOM 3789 C CA . GLY B 1 190 ? -22.438 8.727 -2.156 1 85 190 GLY B CA 1
ATOM 3790 C C . GLY B 1 190 ? -21.188 7.859 -1.997 1 85 190 GLY B C 1
ATOM 3791 O O . GLY B 1 190 ? -20.156 8.328 -1.504 1 85 190 GLY B O 1
ATOM 3792 N N . PRO B 1 191 ? -21.312 6.648 -2.305 1 93.25 191 PRO B N 1
ATOM 3793 C CA . PRO B 1 191 ? -20.219 5.684 -2.209 1 93.25 191 PRO B CA 1
ATOM 3794 C C . PRO B 1 191 ? -18.969 6.121 -2.982 1 93.25 191 PRO B C 1
ATOM 3796 O O . PRO B 1 191 ? -19.094 6.66 -4.086 1 93.25 191 PRO B O 1
ATOM 3799 N N . LEU B 1 192 ? -17.812 5.934 -2.369 1 95.31 192 LEU B N 1
ATOM 3800 C CA . LEU B 1 192 ? -16.562 6.234 -3.045 1 95.31 192 LEU B CA 1
ATOM 3801 C C . LEU B 1 192 ? -16.406 5.41 -4.32 1 95.31 192 LEU B C 1
ATOM 3803 O O . LEU B 1 192 ? -15.781 5.852 -5.281 1 95.31 192 LEU B O 1
ATOM 3807 N N . ALA B 1 193 ? -17.047 4.266 -4.352 1 92.94 193 ALA B N 1
ATOM 3808 C CA . ALA B 1 193 ? -17 3.371 -5.504 1 92.94 193 ALA B CA 1
ATOM 3809 C C . ALA B 1 193 ? -17.547 4.062 -6.754 1 92.94 193 ALA B C 1
ATOM 3811 O O . ALA B 1 193 ? -17.062 3.807 -7.863 1 92.94 193 ALA B O 1
ATOM 3812 N N . THR B 1 194 ? -18.453 4.953 -6.652 1 93.12 194 THR B N 1
ATOM 3813 C CA . THR B 1 194 ? -19.141 5.555 -7.789 1 93.12 194 THR B CA 1
ATOM 3814 C C . THR B 1 194 ? -18.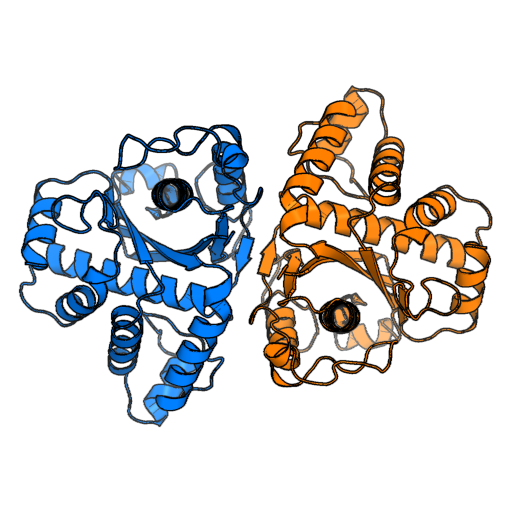297 6.648 -8.422 1 93.12 194 THR B C 1
ATOM 3816 O O . THR B 1 194 ? -18.578 7.098 -9.539 1 93.12 194 THR B O 1
ATOM 3819 N N . ILE B 1 195 ? -17.219 6.984 -7.711 1 93.19 195 ILE B N 1
ATOM 3820 C CA . ILE B 1 195 ? -16.391 8.055 -8.266 1 93.19 195 ILE B CA 1
ATOM 3821 C C . ILE B 1 195 ? -14.961 7.555 -8.469 1 93.19 195 ILE B C 1
ATOM 3823 O O . ILE B 1 195 ? -14.016 8.344 -8.469 1 93.19 195 ILE B O 1
ATOM 3827 N N . GLY B 1 196 ? -14.797 6.293 -8.477 1 93 196 GLY B N 1
ATOM 3828 C CA . GLY B 1 196 ? -13.578 5.699 -9 1 93 196 GLY B CA 1
ATOM 3829 C C . GLY B 1 196 ? -12.508 5.508 -7.945 1 93 196 GLY B C 1
ATOM 3830 O O . GLY B 1 196 ? -11.344 5.27 -8.266 1 93 196 GLY B O 1
ATOM 3831 N N . PHE B 1 197 ? -12.859 5.605 -6.648 1 95.81 197 PHE B N 1
ATOM 3832 C CA . PHE B 1 197 ? -11.859 5.309 -5.629 1 95.81 197 PHE B CA 1
ATOM 3833 C C . PHE B 1 197 ? -11.398 3.859 -5.727 1 95.81 197 PHE B C 1
ATOM 3835 O O . PHE B 1 197 ? -12.195 2.965 -6 1 95.81 197 PHE B O 1
ATOM 3842 N N . HIS B 1 198 ? -10.094 3.738 -5.496 1 95.44 198 HIS B N 1
ATOM 3843 C CA . HIS B 1 198 ? -9.586 2.375 -5.375 1 95.44 198 HIS B CA 1
ATOM 3844 C C . HIS B 1 198 ? -10.336 1.605 -4.289 1 95.44 198 HIS B C 1
ATOM 3846 O O . HIS B 1 198 ? -10.625 2.152 -3.225 1 95.44 198 HIS B O 1
ATOM 3852 N N . PRO B 1 199 ? -10.578 0.376 -4.473 1 93.94 199 PRO B N 1
ATOM 3853 C CA . PRO B 1 199 ? -11.484 -0.356 -3.582 1 93.94 199 PRO B CA 1
ATOM 3854 C C . PRO B 1 199 ? -10.875 -0.613 -2.205 1 93.94 199 PRO B C 1
ATOM 3856 O O . PRO B 1 199 ? -11.586 -0.994 -1.273 1 93.94 199 PRO B O 1
ATOM 3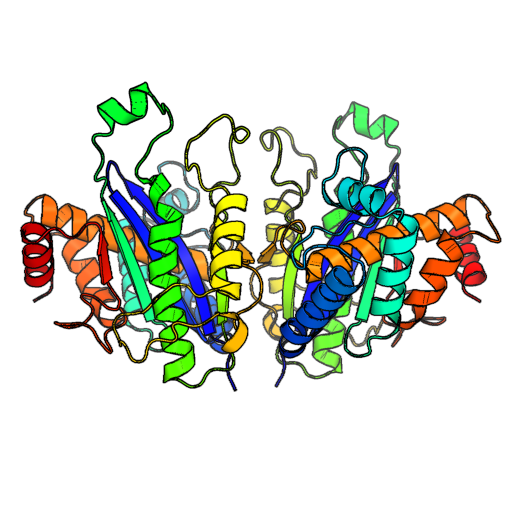859 N N . SER B 1 200 ? -9.594 -0.481 -2.07 1 92.06 200 SER B N 1
ATOM 3860 C CA . SER B 1 200 ? -8.922 -0.703 -0.791 1 92.06 200 SER B CA 1
ATOM 3861 C C . SER B 1 200 ? -7.895 0.385 -0.508 1 92.06 200 SER B C 1
ATOM 3863 O O . SER B 1 200 ? -7.398 1.032 -1.433 1 92.06 200 SER B O 1
ATOM 3865 N N . VAL B 1 201 ? -7.668 0.52 0.775 1 93 201 VAL B N 1
ATOM 3866 C CA . VAL B 1 201 ? -6.566 1.387 1.18 1 93 201 VAL B CA 1
ATOM 3867 C C . VAL B 1 201 ? -5.242 0.644 1.029 1 93 201 VAL B C 1
ATOM 3869 O O . VAL B 1 201 ? -5.156 -0.55 1.328 1 93 201 VAL B O 1
ATOM 3872 N N . LEU B 1 202 ? -4.309 1.355 0.475 1 92.88 202 LEU B N 1
ATOM 3873 C CA . LEU B 1 202 ? -2.949 0.828 0.448 1 92.88 202 LEU B CA 1
ATOM 3874 C C . LEU B 1 202 ? -2.123 1.396 1.597 1 92.88 202 LEU B C 1
ATOM 3876 O O . LEU B 1 202 ? -2.52 2.381 2.225 1 92.88 202 LEU B O 1
ATOM 3880 N N . THR B 1 203 ? -1.083 0.685 1.902 1 89.94 203 THR B N 1
ATOM 3881 C CA . THR B 1 203 ? -0.219 1.146 2.982 1 89.94 203 THR B CA 1
ATOM 3882 C C . THR B 1 203 ? 1.236 1.199 2.525 1 89.94 203 THR B C 1
ATOM 3884 O O . THR B 1 203 ? 1.607 0.555 1.542 1 89.94 203 THR B O 1
ATOM 3887 N N . GLY B 1 204 ? 1.944 2.047 3.117 1 87.31 204 GLY B N 1
ATOM 3888 C CA . GLY B 1 204 ? 3.385 2.174 2.963 1 87.31 204 GLY B CA 1
ATOM 3889 C C . GLY B 1 204 ? 4.094 2.539 4.254 1 87.31 204 GLY B C 1
ATOM 3890 O O . GLY B 1 204 ? 3.457 2.965 5.219 1 87.31 204 GLY B O 1
ATOM 3891 N N . ASP B 1 205 ? 5.355 2.227 4.312 1 84.94 205 ASP B N 1
ATOM 3892 C CA . ASP B 1 205 ? 6.199 2.604 5.441 1 84.94 205 ASP B CA 1
ATOM 3893 C C . ASP B 1 205 ? 6.91 3.93 5.18 1 84.94 205 ASP B C 1
ATOM 3895 O O . ASP B 1 205 ? 7.793 4.012 4.324 1 84.94 205 ASP B O 1
ATOM 3899 N N . ALA B 1 206 ? 6.57 4.891 6 1 89.88 206 ALA B N 1
ATOM 3900 C CA . ALA B 1 206 ? 7.086 6.238 5.793 1 89.88 206 ALA B CA 1
ATOM 3901 C C . ALA B 1 206 ? 8.609 6.25 5.801 1 89.88 206 ALA B C 1
ATOM 3903 O O . ALA B 1 206 ? 9.234 7.18 5.277 1 89.88 206 ALA B O 1
ATOM 3904 N N . THR B 1 207 ? 9.227 5.242 6.379 1 88.25 207 THR B N 1
ATOM 3905 C CA . THR B 1 207 ? 10.68 5.133 6.367 1 88.25 207 THR B CA 1
ATOM 3906 C C . THR B 1 207 ? 11.211 5.113 4.938 1 88.25 207 THR B C 1
ATOM 3908 O O . THR B 1 207 ? 12.281 5.652 4.66 1 88.25 207 THR B O 1
ATOM 3911 N N . TYR B 1 208 ? 10.367 4.59 4.051 1 88.06 208 TYR B N 1
ATOM 3912 C CA . TYR B 1 208 ? 10.867 4.348 2.701 1 88.06 208 TYR B CA 1
ATOM 3913 C C . TYR B 1 208 ? 10.039 5.113 1.674 1 88.06 208 TYR B C 1
ATOM 3915 O O . TYR B 1 208 ? 10.383 5.141 0.49 1 88.06 208 TYR B O 1
ATOM 3923 N N . HIS B 1 209 ? 8.992 5.746 2.135 1 93.75 209 HIS B N 1
ATOM 3924 C CA . HIS B 1 209 ? 8.055 6.367 1.203 1 93.75 209 HIS B CA 1
ATOM 3925 C C . HIS B 1 209 ? 8.109 7.887 1.304 1 93.75 209 HIS B C 1
ATOM 3927 O O . HIS B 1 209 ? 7.594 8.469 2.262 1 93.75 209 HIS B O 1
ATOM 3933 N N . ASP B 1 210 ? 8.57 8.438 0.243 1 97.12 210 ASP B N 1
ATOM 3934 C CA . ASP B 1 210 ? 8.828 9.867 0.233 1 97.12 210 ASP B CA 1
ATOM 3935 C C . ASP B 1 210 ? 7.527 10.664 0.358 1 97.12 210 ASP B C 1
ATOM 3937 O O . ASP B 1 210 ? 7.48 11.68 1.057 1 97.12 210 ASP B O 1
ATOM 3941 N N . MET B 1 211 ? 6.492 10.234 -0.29 1 98.12 211 MET B N 1
ATOM 3942 C CA . MET B 1 211 ? 5.227 10.961 -0.211 1 98.12 211 MET B CA 1
ATOM 3943 C C . MET B 1 211 ? 4.664 10.922 1.207 1 98.12 211 MET B C 1
ATOM 3945 O O . MET B 1 211 ? 4.082 11.898 1.674 1 98.12 211 MET B O 1
ATOM 3949 N N . LEU B 1 212 ? 4.84 9.797 1.854 1 97.06 212 LEU B N 1
ATOM 3950 C CA . LEU B 1 212 ? 4.395 9.68 3.24 1 97.06 212 LEU B CA 1
ATOM 3951 C C . LEU B 1 212 ? 5.254 10.547 4.156 1 97.06 212 LEU B C 1
ATOM 3953 O O . LEU B 1 212 ? 4.762 11.078 5.152 1 97.06 212 LEU B O 1
ATOM 3957 N N . GLN B 1 213 ? 6.496 10.664 3.822 1 97.62 213 GLN B N 1
ATOM 3958 C CA . GLN B 1 213 ? 7.359 11.57 4.57 1 97.62 213 GLN B CA 1
ATOM 3959 C C . GLN B 1 213 ? 6.883 13.016 4.441 1 97.62 213 GLN B C 1
ATOM 3961 O O . GLN B 1 213 ? 6.914 13.773 5.418 1 97.62 213 GLN B O 1
ATOM 3966 N N . ILE B 1 214 ? 6.441 13.383 3.256 1 98.75 214 ILE B N 1
ATOM 3967 C CA . ILE B 1 214 ? 5.898 14.719 3.059 1 98.75 214 ILE B CA 1
ATOM 3968 C C . ILE B 1 214 ? 4.652 14.906 3.922 1 98.75 214 ILE B C 1
ATOM 3970 O O . ILE B 1 214 ? 4.488 15.938 4.574 1 98.75 214 ILE B O 1
ATOM 3974 N N . ALA B 1 215 ? 3.836 13.898 3.953 1 98.5 215 ALA B N 1
ATOM 3975 C CA . ALA B 1 215 ? 2.654 13.945 4.812 1 98.5 215 ALA B CA 1
ATOM 3976 C C . ALA B 1 215 ? 3.049 14.078 6.281 1 98.5 215 ALA B C 1
ATOM 3978 O O . ALA B 1 215 ? 2.383 14.781 7.047 1 98.5 215 ALA B O 1
ATOM 3979 N N . ASP B 1 216 ? 4.09 13.414 6.668 1 97.06 216 ASP B N 1
ATOM 3980 C CA . ASP B 1 216 ? 4.609 13.508 8.023 1 97.06 216 ASP B CA 1
ATOM 3981 C C . ASP B 1 216 ? 5.027 14.945 8.352 1 97.06 216 ASP B C 1
ATOM 3983 O O . ASP B 1 216 ? 4.742 15.445 9.438 1 97.06 216 ASP B O 1
ATOM 3987 N N . VAL B 1 217 ? 5.66 15.547 7.434 1 98.44 217 VAL B N 1
ATOM 3988 C CA . VAL B 1 217 ? 6.105 16.922 7.617 1 98.44 217 VAL B CA 1
ATOM 3989 C C . VAL B 1 217 ? 4.895 17.828 7.824 1 98.44 217 VAL B C 1
ATOM 3991 O O . VAL B 1 217 ? 4.883 18.656 8.742 1 98.44 217 VAL B O 1
ATOM 3994 N N . ILE B 1 218 ? 3.887 17.641 7.031 1 98.81 218 ILE B N 1
ATOM 3995 C CA . ILE B 1 218 ? 2.68 18.453 7.145 1 98.81 218 ILE B CA 1
ATOM 3996 C C . ILE B 1 218 ? 2.002 18.188 8.484 1 98.81 218 ILE B C 1
ATOM 3998 O O . ILE B 1 218 ? 1.544 19.125 9.156 1 98.81 218 ILE B O 1
ATOM 4002 N N . ALA B 1 219 ? 1.956 16.938 8.883 1 98.25 219 ALA B N 1
ATOM 4003 C CA . ALA B 1 219 ? 1.375 16.594 10.18 1 98.25 219 ALA B CA 1
ATOM 4004 C C . ALA B 1 219 ? 2.146 17.25 11.32 1 98.25 219 ALA B C 1
ATOM 4006 O O . ALA B 1 219 ? 1.548 17.844 12.227 1 98.25 219 ALA B O 1
ATOM 4007 N N . GLY B 1 220 ? 3.42 17.172 11.219 1 97.88 220 GLY B N 1
ATOM 4008 C CA . GLY B 1 220 ? 4.27 17.703 12.273 1 97.88 220 GLY B CA 1
ATOM 4009 C C . GLY B 1 220 ? 4.18 19.219 12.398 1 97.88 220 GLY B C 1
ATOM 4010 O O . GLY B 1 220 ? 4.008 19.734 13.5 1 97.88 220 GLY B O 1
ATOM 4011 N N . VAL B 1 221 ? 4.273 19.906 11.297 1 98.31 221 VAL B N 1
ATOM 4012 C CA . VAL B 1 221 ? 4.262 21.359 11.32 1 98.31 221 VAL B CA 1
ATOM 4013 C C . VAL B 1 221 ? 2.898 21.859 11.797 1 98.31 221 VAL B C 1
ATOM 4015 O O . VAL B 1 221 ? 2.811 22.859 12.516 1 98.31 221 VAL B O 1
ATOM 4018 N N . THR B 1 222 ? 1.848 21.188 11.414 1 98.62 222 THR B N 1
ATOM 4019 C CA . THR B 1 222 ? 0.506 21.562 11.844 1 98.62 222 THR B CA 1
ATOM 4020 C C . THR B 1 222 ? 0.339 21.359 13.344 1 98.62 222 THR B C 1
ATOM 4022 O O . THR B 1 222 ? -0.201 22.219 14.039 1 98.62 222 THR B O 1
ATOM 4025 N N . ARG B 1 223 ? 0.791 20.234 13.781 1 97.88 223 ARG B N 1
ATOM 4026 C CA . ARG B 1 223 ? 0.7 19.953 15.211 1 97.88 223 ARG B CA 1
ATOM 4027 C C . ARG B 1 223 ? 1.411 21.031 16.031 1 97.88 223 ARG B C 1
ATOM 4029 O O . ARG B 1 223 ? 0.868 21.531 17.016 1 97.88 223 ARG B O 1
ATOM 4036 N N . GLU B 1 224 ? 2.578 21.375 15.609 1 97.06 224 GLU B N 1
ATOM 4037 C CA . GLU B 1 224 ? 3.373 22.359 16.328 1 97.06 224 GLU B CA 1
ATOM 4038 C C . GLU B 1 224 ? 2.727 23.75 16.266 1 97.06 224 GLU B C 1
ATOM 4040 O O . GLU B 1 224 ? 2.783 24.516 17.219 1 97.06 224 GLU B O 1
ATOM 4045 N N . TRP B 1 225 ? 2.174 24.062 15.141 1 97.94 225 TRP B N 1
ATOM 4046 C CA . TRP B 1 225 ? 1.45 25.312 14.984 1 97.94 225 TRP B CA 1
ATOM 4047 C C . TRP B 1 225 ? 0.279 25.391 15.961 1 97.94 225 TRP B C 1
ATOM 4049 O O . TRP B 1 225 ? 0.144 26.375 16.703 1 97.94 225 TRP B O 1
ATOM 4059 N N . VAL B 1 226 ? -0.541 24.375 15.992 1 97.81 226 VAL B N 1
ATOM 4060 C CA . VAL B 1 226 ? -1.705 24.359 16.875 1 97.81 226 VAL B CA 1
ATOM 4061 C C . VAL B 1 226 ? -1.257 24.453 18.328 1 97.81 226 VAL B C 1
ATOM 4063 O O . VAL B 1 226 ? -1.841 25.203 19.109 1 97.81 226 VAL B O 1
ATOM 4066 N N . ASN B 1 227 ? -0.212 23.734 18.641 1 96.19 227 ASN B N 1
ATOM 4067 C CA . ASN B 1 227 ? 0.312 23.797 20 1 96.19 227 ASN B CA 1
ATOM 4068 C C . ASN B 1 227 ? 0.81 25.188 20.359 1 96.19 227 ASN B C 1
ATOM 4070 O O . ASN B 1 227 ? 0.598 25.656 21.469 1 96.19 227 ASN B O 1
ATOM 4074 N N . ALA B 1 228 ? 1.456 25.797 19.453 1 96.81 228 ALA B N 1
ATOM 4075 C CA . ALA B 1 228 ? 1.949 27.156 19.688 1 96.81 228 ALA B CA 1
ATOM 4076 C C . ALA B 1 228 ? 0.796 28.125 19.969 1 96.81 228 ALA B C 1
ATOM 4078 O O . ALA B 1 228 ? 0.882 28.969 20.859 1 96.81 228 ALA B O 1
ATOM 4079 N N . VAL B 1 229 ? -0.209 27.984 19.219 1 96.75 229 VAL B N 1
ATOM 4080 C CA . VAL B 1 229 ? -1.374 28.859 19.375 1 96.75 229 VAL B CA 1
ATOM 4081 C C . VAL B 1 229 ? -2.049 28.578 20.719 1 96.75 229 VAL B C 1
ATOM 4083 O O . VAL B 1 229 ? -2.439 29.5 21.422 1 96.75 229 VAL B O 1
ATOM 4086 N N . ARG B 1 230 ? -2.125 27.328 21.078 1 94.81 230 ARG B N 1
ATOM 4087 C CA . ARG B 1 230 ? -2.707 26.969 22.375 1 94.81 230 ARG B CA 1
ATOM 4088 C C . ARG B 1 230 ? -1.911 27.562 23.516 1 94.81 230 ARG B C 1
ATOM 4090 O O . ARG B 1 230 ? -2.477 27.891 24.562 1 94.81 230 ARG B O 1
ATOM 4097 N N . ASP B 1 231 ? -0.648 27.625 23.312 1 94.44 231 ASP B N 1
ATOM 4098 C CA . ASP B 1 231 ? 0.243 28.156 24.344 1 94.44 231 ASP B CA 1
ATOM 4099 C C . ASP B 1 231 ? 0.306 29.688 24.266 1 94.44 231 ASP B C 1
ATOM 4101 O O . ASP B 1 231 ? 1.113 30.312 24.953 1 94.44 231 ASP B O 1
ATOM 4105 N N . ASN B 1 232 ? -0.44 30.25 23.422 1 92.94 232 ASN B N 1
ATOM 4106 C CA . ASN B 1 232 ? -0.537 31.688 23.234 1 92.94 232 ASN B CA 1
ATOM 4107 C C . ASN B 1 232 ? 0.802 32.312 22.828 1 92.94 232 ASN B C 1
ATOM 4109 O O . ASN B 1 232 ? 1.188 33.344 23.328 1 92.94 232 ASN B O 1
ATOM 4113 N N . ARG B 1 233 ? 1.404 31.547 21.969 1 90.25 233 ARG B N 1
ATOM 4114 C CA . ARG B 1 233 ? 2.646 32.094 21.422 1 90.25 233 ARG B CA 1
ATOM 4115 C C . ARG B 1 233 ? 2.379 32.906 20.172 1 90.25 233 ARG B C 1
ATOM 4117 O O . ARG B 1 233 ? 1.762 32.438 19.219 1 90.25 233 ARG B O 1
ATOM 4124 N N . SER B 1 234 ? 2.766 34.125 20.203 1 80.38 234 SER B N 1
ATOM 4125 C CA . SER B 1 234 ? 2.463 35.031 19.109 1 80.38 234 SER B CA 1
ATOM 4126 C C . SER B 1 234 ? 3.547 35 18.031 1 80.38 234 SER B C 1
ATOM 4128 O O . SER B 1 234 ? 3.299 35.312 16.875 1 80.38 234 SER B O 1
ATOM 4130 N N . SER B 1 235 ? 4.73 34.75 18.391 1 82.38 235 SER B N 1
ATOM 4131 C CA . SER B 1 235 ? 5.84 34.625 17.453 1 82.38 235 SER B CA 1
ATOM 4132 C C . SER B 1 235 ? 6.742 33.438 17.828 1 82.38 235 SER B C 1
ATOM 4134 O O . SER B 1 235 ? 7.223 33.375 18.969 1 82.38 235 SER B O 1
ATOM 4136 N N . SER B 1 236 ? 6.727 32.5 16.844 1 90.12 236 SER B N 1
ATOM 4137 C CA . SER B 1 236 ? 7.574 31.344 17.047 1 90.12 236 SER B CA 1
ATOM 4138 C C . SER B 1 236 ? 7.984 30.719 15.711 1 90.12 236 SER B C 1
ATOM 4140 O O . SER B 1 236 ? 7.383 31.016 14.68 1 90.12 236 SER B O 1
ATOM 4142 N N . TRP B 1 237 ? 9.016 30.016 15.719 1 94.12 237 TRP B N 1
ATOM 4143 C CA . TRP B 1 237 ? 9.508 29.266 14.562 1 94.12 237 TRP B CA 1
ATOM 4144 C C . TRP B 1 237 ? 8.422 28.359 13.992 1 94.12 237 TRP B C 1
ATOM 4146 O O . TRP B 1 237 ? 8.273 28.25 12.773 1 94.12 237 TRP B O 1
ATOM 4156 N N . GLU B 1 238 ? 7.68 27.812 14.844 1 92.38 238 GLU B N 1
ATOM 4157 C CA . GLU B 1 238 ? 6.605 26.906 14.438 1 92.38 238 GLU B CA 1
ATOM 4158 C C . GLU B 1 238 ? 5.523 27.656 13.656 1 92.38 238 GLU B C 1
ATOM 4160 O O . GLU B 1 238 ? 5.008 27.156 12.656 1 92.38 238 GLU B O 1
ATOM 4165 N N . LEU B 1 239 ? 5.191 28.812 14.133 1 94.88 239 LEU B N 1
ATOM 4166 C CA . LEU B 1 239 ? 4.199 29.641 13.453 1 94.88 239 LEU B CA 1
ATOM 4167 C C . LEU B 1 239 ? 4.691 30.047 12.07 1 94.88 239 LEU B C 1
ATOM 4169 O O . LEU B 1 239 ? 3.938 29.969 11.094 1 94.88 239 LEU B O 1
ATOM 4173 N N . ASP B 1 240 ? 5.914 30.422 12.031 1 95.69 240 ASP B N 1
ATOM 4174 C CA . ASP B 1 240 ? 6.512 30.844 10.766 1 95.69 240 ASP B CA 1
ATOM 4175 C C . ASP B 1 240 ? 6.508 29.703 9.75 1 95.69 240 ASP B C 1
ATOM 4177 O O . ASP B 1 240 ? 6.227 29.922 8.57 1 95.69 240 ASP B O 1
ATOM 4181 N N . ARG B 1 241 ? 6.781 28.5 10.203 1 96.62 241 ARG B N 1
ATOM 4182 C CA . ARG B 1 241 ? 6.855 27.359 9.297 1 96.62 241 ARG B CA 1
ATOM 4183 C C . ARG B 1 241 ? 5.473 26.984 8.773 1 96.62 241 ARG B C 1
ATOM 4185 O O . ARG B 1 241 ? 5.324 26.625 7.605 1 96.62 241 ARG B O 1
ATOM 4192 N N . PHE B 1 242 ? 4.539 27.109 9.641 1 98.12 242 PHE B N 1
ATOM 4193 C CA . PHE B 1 242 ? 3.193 26.828 9.156 1 98.12 242 PHE B CA 1
ATOM 4194 C C . PHE B 1 242 ? 2.736 27.875 8.164 1 98.12 242 PHE B C 1
ATOM 4196 O O . PHE B 1 242 ? 2.119 27.562 7.145 1 98.12 242 PHE B O 1
ATOM 4203 N N . GLN B 1 243 ? 3.025 29.094 8.453 1 96.31 243 GLN B N 1
ATOM 4204 C CA . GLN B 1 243 ? 2.682 30.172 7.535 1 96.31 243 GLN B CA 1
ATOM 4205 C C . GLN B 1 243 ? 3.281 29.922 6.152 1 96.31 243 GLN B C 1
ATOM 4207 O O . GLN B 1 243 ? 2.672 30.266 5.137 1 96.31 243 GLN B O 1
ATOM 4212 N N . ARG B 1 244 ? 4.379 29.359 6.133 1 97 244 ARG B N 1
ATOM 4213 C CA . ARG B 1 244 ? 5.07 29.094 4.879 1 97 244 ARG B CA 1
ATOM 4214 C C . ARG B 1 244 ? 4.289 28.094 4.023 1 97 244 ARG B C 1
ATOM 4216 O O . ARG B 1 244 ? 4.293 28.188 2.795 1 97 244 ARG B O 1
ATOM 4223 N N . VAL B 1 245 ? 3.6 27.094 4.656 1 98.19 245 VAL B N 1
ATOM 4224 C CA . VAL B 1 245 ? 2.988 26.016 3.893 1 98.19 245 VAL B CA 1
ATOM 4225 C C . VAL B 1 245 ? 1.48 26.234 3.801 1 98.19 245 VAL B C 1
ATOM 4227 O O . VAL B 1 245 ? 0.777 25.469 3.131 1 98.19 245 VAL B O 1
ATOM 4230 N N . ARG B 1 246 ? 0.96 27.25 4.469 1 97.31 246 ARG B N 1
ATOM 4231 C CA . ARG B 1 246 ? -0.478 27.422 4.656 1 97.31 246 ARG B CA 1
ATOM 4232 C C . ARG B 1 246 ? -1.199 27.484 3.312 1 97.31 246 ARG B C 1
ATOM 4234 O O . ARG B 1 246 ? -2.32 26.984 3.18 1 97.31 246 ARG B O 1
ATOM 4241 N N . ASP B 1 247 ? -0.546 28.047 2.277 1 96.88 247 ASP B N 1
ATOM 4242 C CA . ASP B 1 247 ? -1.2 28.266 0.989 1 96.88 247 ASP B CA 1
ATOM 4243 C C . ASP B 1 247 ? -1.318 26.953 0.211 1 96.88 247 ASP B C 1
ATOM 4245 O O . ASP B 1 247 ? -2.002 26.891 -0.812 1 96.88 247 ASP B O 1
ATOM 4249 N N . ARG B 1 248 ? -0.708 25.922 0.715 1 98.12 248 ARG B N 1
ATOM 4250 C CA . ARG B 1 248 ? -0.786 24.625 0.061 1 98.12 248 ARG B CA 1
ATOM 4251 C C . ARG B 1 248 ? -1.97 23.812 0.585 1 98.12 248 ARG B C 1
ATOM 4253 O O . ARG B 1 248 ? -2.307 22.766 0.031 1 98.12 248 ARG B O 1
ATOM 4260 N N . PHE B 1 249 ? -2.58 24.344 1.629 1 98.44 249 PHE B N 1
ATOM 4261 C CA . PHE B 1 249 ? -3.775 23.688 2.129 1 98.44 249 PHE B CA 1
ATOM 4262 C C . PHE B 1 249 ? -4.969 23.953 1.223 1 98.44 249 PHE B C 1
ATOM 4264 O O . PHE B 1 249 ? -5.117 25.062 0.695 1 98.44 249 PHE B O 1
ATOM 4271 N N . ARG B 1 250 ? -5.762 22.969 1.04 1 97.5 250 ARG B N 1
ATOM 4272 C CA . ARG B 1 250 ? -6.977 23.109 0.248 1 97.5 250 ARG B CA 1
ATOM 4273 C C . ARG B 1 250 ? -7.824 24.281 0.742 1 97.5 250 ARG B C 1
ATOM 4275 O O . ARG B 1 250 ? -8.078 24.406 1.941 1 97.5 250 ARG B O 1
ATOM 4282 N N . ASN B 1 251 ? -8.258 25.094 -0.162 1 95.62 251 ASN B N 1
ATOM 4283 C CA . ASN B 1 251 ? -8.969 26.297 0.251 1 95.62 251 ASN B CA 1
ATOM 4284 C C . ASN B 1 251 ? -10.094 26.641 -0.716 1 95.62 251 ASN B C 1
ATOM 4286 O O . ASN B 1 251 ? -10.477 27.812 -0.841 1 95.62 251 ASN B O 1
ATOM 4290 N N . ARG B 1 252 ? -10.641 25.797 -1.326 1 92.69 252 ARG B N 1
ATOM 4291 C CA . ARG B 1 252 ? -11.68 26.016 -2.324 1 92.69 252 ARG B CA 1
ATOM 4292 C C . ARG B 1 252 ? -12.992 26.422 -1.662 1 92.69 252 ARG B C 1
ATOM 4294 O O . ARG B 1 252 ? -13.758 27.219 -2.223 1 92.69 252 ARG B O 1
ATOM 4301 N N . HIS B 1 253 ? -13.203 25.891 -0.499 1 91.69 253 HIS B N 1
ATOM 4302 C CA . HIS B 1 253 ? -14.477 26.094 0.167 1 91.69 253 HIS B CA 1
ATOM 4303 C C . HIS B 1 253 ? -14.281 26.594 1.593 1 91.69 253 HIS B C 1
ATOM 4305 O O . HIS B 1 253 ? -15.219 26.609 2.391 1 91.69 253 HIS B O 1
ATOM 4311 N N . GLY B 1 254 ? -13.039 26.891 1.938 1 89.69 254 GLY B N 1
ATOM 4312 C CA . GLY B 1 254 ? -12.742 27.344 3.287 1 89.69 254 GLY B CA 1
ATOM 4313 C C . GLY B 1 254 ? -13.125 28.797 3.525 1 89.69 254 GLY B C 1
ATOM 4314 O O . GLY B 1 254 ? -13.297 29.562 2.574 1 89.69 254 GLY B O 1
ATOM 4315 N N . ASN B 1 255 ? -13.375 29.078 4.824 1 85.38 255 ASN B N 1
ATOM 4316 C CA . ASN B 1 255 ? -13.688 30.453 5.219 1 85.38 255 ASN B CA 1
ATOM 4317 C C . ASN B 1 255 ? -13.18 30.766 6.625 1 85.38 255 ASN B C 1
ATOM 4319 O O . ASN B 1 255 ? -13.758 30.297 7.613 1 85.38 255 ASN B O 1
ATOM 4323 N N . PRO B 1 256 ? -12.164 31.688 6.68 1 90.5 256 PRO B N 1
ATOM 4324 C CA . PRO B 1 256 ? -11.359 32.188 5.57 1 90.5 256 PRO B CA 1
ATOM 4325 C C . PRO B 1 256 ? -10.328 31.188 5.078 1 90.5 256 PRO B C 1
ATOM 4327 O O . PRO B 1 256 ? -9.898 30.312 5.84 1 90.5 256 PRO B O 1
ATOM 4330 N N . GLY B 1 257 ? -9.938 31.25 3.906 1 93.19 257 GLY B N 1
ATOM 4331 C CA . GLY B 1 257 ? -8.852 30.469 3.346 1 93.19 257 GLY B CA 1
ATOM 4332 C C . GLY B 1 257 ? -9.062 28.969 3.461 1 93.19 257 GLY B C 1
ATOM 4333 O O . GLY B 1 257 ? -10.094 28.453 3.012 1 93.19 257 GLY B O 1
ATOM 4334 N N . PHE B 1 258 ? -8.102 28.328 4.176 1 96.88 258 PHE B N 1
ATOM 4335 C CA . PHE B 1 258 ? -8.102 26.875 4.211 1 96.88 258 PHE B CA 1
ATOM 4336 C C . PHE B 1 258 ? -8.898 26.359 5.406 1 96.88 258 PHE B C 1
ATOM 4338 O O . PHE B 1 258 ? -9.07 25.141 5.57 1 96.88 258 PHE B O 1
ATOM 4345 N N . PHE B 1 259 ? -9.477 27.188 6.285 1 96.56 259 PHE B N 1
ATOM 4346 C CA . PHE B 1 259 ? -10.219 26.797 7.477 1 96.56 259 PHE B CA 1
ATOM 4347 C C . PHE B 1 259 ? -11.547 26.156 7.098 1 96.56 259 PHE B C 1
ATOM 4349 O O . PHE B 1 259 ? -12.344 26.734 6.355 1 96.56 259 PHE B O 1
ATOM 4356 N N . GLY B 1 260 ? -11.742 24.938 7.574 1 94.62 260 GLY B N 1
ATOM 4357 C CA . GLY B 1 260 ? -12.953 24.188 7.27 1 94.62 260 GLY B CA 1
ATOM 4358 C C . GLY B 1 260 ? -12.852 23.375 5.992 1 94.62 260 GLY B C 1
ATOM 4359 O O . GLY B 1 260 ? -13.742 22.578 5.68 1 94.62 260 GLY B O 1
ATOM 4360 N N . ASP B 1 261 ? -11.859 23.578 5.223 1 95.88 261 ASP B N 1
ATOM 4361 C CA . ASP B 1 261 ? -11.602 22.859 3.99 1 95.88 261 ASP B CA 1
ATOM 4362 C C . ASP B 1 261 ? -10.312 22.047 4.094 1 95.88 261 ASP B C 1
ATOM 4364 O O . ASP B 1 261 ? -10.32 20.922 4.594 1 95.88 261 ASP B O 1
ATOM 4368 N N . GLY B 1 262 ? -9.242 22.703 3.998 1 97.62 262 GLY B N 1
ATOM 4369 C CA . GLY B 1 262 ? -7.973 22.016 4.133 1 97.62 262 GLY B CA 1
ATOM 4370 C C . GLY B 1 262 ? -7.574 21.766 5.578 1 97.62 262 GLY B C 1
ATOM 4371 O O . GLY B 1 262 ? -6.715 20.938 5.859 1 97.62 262 GLY B O 1
ATOM 4372 N N . PHE B 1 263 ? -8.188 22.516 6.469 1 97.81 263 PHE B N 1
ATOM 4373 C CA . PHE B 1 263 ? -7.922 22.391 7.898 1 97.81 263 PHE B CA 1
ATOM 4374 C C . PHE B 1 263 ? -9.219 22.156 8.664 1 97.81 263 PHE B C 1
ATOM 4376 O O . PHE B 1 263 ? -10.125 22.984 8.641 1 97.81 263 PHE B O 1
ATOM 4383 N N . VAL B 1 264 ? -9.219 21.047 9.352 1 97 264 VAL B N 1
ATOM 4384 C CA . VAL B 1 264 ? -10.367 20.672 10.18 1 97 264 VAL B CA 1
ATOM 4385 C C . VAL B 1 264 ? -9.945 20.609 11.641 1 97 264 VAL B C 1
ATOM 4387 O O . VAL B 1 264 ? -8.898 20.047 11.969 1 97 264 VAL B O 1
ATOM 4390 N N . LEU B 1 265 ? -10.727 21.234 12.492 1 96.69 265 LEU B N 1
ATOM 4391 C CA . LEU B 1 265 ? -10.578 21.125 13.938 1 96.69 265 LEU B CA 1
ATOM 4392 C C . LEU B 1 265 ? -11.758 20.359 14.547 1 96.69 265 LEU B C 1
ATOM 4394 O O . LEU B 1 265 ? -12.906 20.766 14.391 1 96.69 265 LEU B O 1
ATOM 4398 N N . TRP B 1 266 ? -11.367 19.297 15.188 1 93.88 266 TRP B N 1
ATOM 4399 C CA . TRP B 1 266 ? -12.406 18.484 15.805 1 93.88 266 TRP B CA 1
ATOM 4400 C C . TRP B 1 266 ? -12.039 18.109 17.234 1 93.88 266 TRP B C 1
ATOM 4402 O O . TRP B 1 266 ? -10.914 17.672 17.5 1 93.88 266 TRP B O 1
ATOM 4412 N N . PRO B 1 267 ? -12.875 18.062 18.312 1 92.06 267 PRO B N 1
ATOM 4413 C CA . PRO B 1 267 ? -14.188 18.703 18.172 1 92.06 267 PRO B CA 1
ATOM 4414 C C . PRO B 1 267 ? -14.094 20.219 18 1 92.06 267 PRO B C 1
ATOM 4416 O O . PRO B 1 267 ? -13.016 20.797 18.188 1 92.06 267 PRO B O 1
ATOM 4419 N N . TRP B 1 268 ? -15.172 20.703 17.594 1 89.19 268 TRP B N 1
ATOM 4420 C CA . TRP B 1 268 ? -15.219 22.156 17.406 1 89.19 268 TRP B CA 1
ATOM 4421 C C . TRP B 1 268 ? -14.945 22.875 18.734 1 89.19 268 TRP B C 1
ATOM 4423 O O . TRP B 1 268 ? -15.523 22.516 19.766 1 89.19 268 TRP B O 1
ATOM 4433 N N . HIS B 1 269 ? -14.016 23.812 18.719 1 90.19 269 HIS B N 1
ATOM 4434 C CA . HIS B 1 269 ? -13.641 24.703 19.812 1 90.19 269 HIS B CA 1
ATOM 4435 C C . HIS B 1 269 ? -13.547 26.141 19.344 1 90.19 269 HIS B C 1
ATOM 4437 O O . HIS B 1 269 ? -12.516 26.562 18.812 1 90.19 269 HIS B O 1
ATOM 4443 N N . ASN B 1 270 ? -14.5 26.922 19.766 1 91.62 270 ASN B N 1
ATOM 4444 C CA . ASN B 1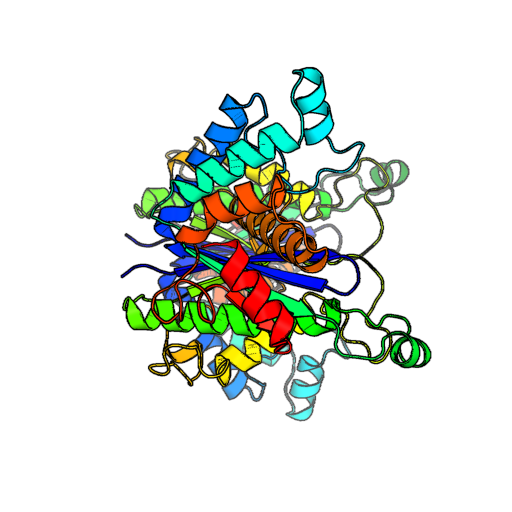 270 ? -14.633 28.266 19.203 1 91.62 270 ASN B CA 1
ATOM 4445 C C . ASN B 1 270 ? -13.414 29.125 19.516 1 91.62 270 ASN B C 1
ATOM 4447 O O . ASN B 1 270 ? -12.844 29.766 18.625 1 91.62 270 ASN B O 1
ATOM 4451 N N . GLU B 1 271 ? -13.016 29.156 20.781 1 94.06 271 GLU B N 1
ATOM 4452 C CA . GLU B 1 271 ? -11.898 30 21.203 1 94.06 271 GLU B CA 1
ATOM 4453 C C . GLU B 1 271 ? -10.617 29.625 20.469 1 94.06 271 GLU B C 1
ATOM 4455 O O . GLU B 1 271 ? -9.914 30.484 19.938 1 94.06 271 GLU B O 1
ATOM 4460 N N . LEU B 1 272 ? -10.336 28.375 20.391 1 95.19 272 LEU B N 1
ATOM 4461 C CA . LEU B 1 272 ? -9.141 27.906 19.703 1 95.19 272 LEU B CA 1
ATOM 4462 C C . LEU B 1 272 ? -9.227 28.188 18.203 1 95.19 272 LEU B C 1
ATOM 4464 O O . LEU B 1 272 ? -8.242 28.609 17.594 1 95.19 272 LEU B O 1
ATOM 4468 N N . TRP B 1 273 ? -10.383 27.984 17.656 1 96 273 TRP B N 1
ATOM 4469 C CA . TRP B 1 273 ? -10.617 28.234 16.234 1 96 273 TRP B CA 1
ATOM 4470 C C . TRP B 1 273 ? -10.289 29.672 15.859 1 96 273 TRP B C 1
ATOM 4472 O O . TRP B 1 273 ? -9.547 29.922 14.898 1 96 273 TRP B O 1
ATOM 4482 N N . VAL B 1 274 ? -10.773 30.547 16.656 1 95.75 274 VAL B N 1
ATOM 4483 C CA . VAL B 1 274 ? -10.562 31.969 16.406 1 95.75 274 VAL B CA 1
ATOM 4484 C C . VAL B 1 274 ? -9.078 32.312 16.562 1 95.75 274 VAL B C 1
ATOM 4486 O O . VAL B 1 274 ? -8.516 33.031 15.75 1 95.75 274 VAL B O 1
ATOM 4489 N N . SER B 1 275 ? -8.492 31.75 17.594 1 95.94 275 SER B N 1
ATOM 4490 C CA . SER B 1 275 ? -7.074 32 17.828 1 95.94 275 SER B CA 1
ATOM 4491 C C . SER B 1 275 ? -6.219 31.484 16.672 1 95.94 275 SER B C 1
ATOM 4493 O O . SER B 1 275 ? -5.242 32.125 16.281 1 95.94 275 SER B O 1
ATOM 4495 N N . LEU B 1 276 ? -6.555 30.344 16.156 1 96.81 276 LEU B N 1
ATOM 4496 C CA . LEU B 1 276 ? -5.836 29.781 15.016 1 96.81 276 LEU B CA 1
ATOM 4497 C C . LEU B 1 276 ? -5.984 30.656 13.781 1 96.81 276 LEU B C 1
ATOM 4499 O O . LEU B 1 276 ? -5.004 30.906 13.07 1 96.81 276 LEU B O 1
ATOM 4503 N N . GLN B 1 277 ? -7.148 31.156 13.547 1 95.56 277 GLN B N 1
ATOM 4504 C CA . GLN B 1 277 ? -7.391 32.031 12.406 1 95.56 277 GLN B CA 1
ATOM 4505 C C . GLN B 1 277 ? -6.562 33.312 12.523 1 95.56 277 GLN B C 1
ATOM 4507 O O . GLN B 1 277 ? -5.984 33.781 11.539 1 95.56 277 GLN B O 1
ATOM 4512 N N . GLN B 1 278 ? -6.469 33.812 13.672 1 94.25 278 GLN B N 1
ATOM 4513 C CA . GLN B 1 278 ? -5.734 35.031 13.914 1 94.25 278 GLN B CA 1
ATOM 4514 C C . GLN B 1 278 ? -4.23 34.844 13.734 1 94.25 278 GLN B C 1
ATOM 4516 O O . GLN B 1 278 ? -3.521 35.75 13.305 1 94.25 278 GLN B O 1
ATOM 4521 N N . SER B 1 279 ? -3.84 33.688 13.992 1 94.25 279 SER B N 1
ATOM 4522 C CA . SER B 1 279 ? -2.408 33.375 13.984 1 94.25 279 SER B CA 1
ATOM 4523 C C . SER B 1 279 ? -1.862 33.344 12.562 1 94.25 279 SER B C 1
ATOM 4525 O O . SER B 1 279 ? -0.648 33.375 12.352 1 94.25 279 SER B O 1
ATOM 4527 N N . VAL B 1 280 ? -2.699 33.188 11.523 1 92.38 280 VAL B N 1
ATOM 4528 C CA . VAL B 1 280 ? -2.213 33.031 10.156 1 92.38 280 VAL B CA 1
ATOM 4529 C C . VAL B 1 280 ? -2.582 34.25 9.328 1 92.38 280 VAL B C 1
ATOM 4531 O O . VAL B 1 280 ? -2.477 34.25 8.102 1 92.38 280 VAL B O 1
ATOM 4534 N N . ARG B 1 281 ? -3.09 35.344 9.961 1 83.88 281 ARG B N 1
ATOM 4535 C CA . ARG B 1 281 ? -3.363 36.625 9.281 1 83.88 281 ARG B CA 1
ATOM 4536 C C . ARG B 1 281 ? -2.084 37.406 9.078 1 83.88 281 ARG B C 1
ATOM 4538 O O . ARG B 1 281 ? -1.153 37.312 9.883 1 83.88 281 ARG B O 1
#